Protein AF-A0A9P0NYN3-F1 (afdb_monomer)

Secondary structure (DSSP, 8-state):
-HHHHHHHHTTHHHHHHHHHHHHHHHHHHHHHHHHHHHHHHHHHHHHHHHHHHHHHHHHHHHHHHHHHHHHHS--------------HHHHHHHHHHHHHHHHHHHHHHHHHHHHHHHHHHHHHHHHHHHHHHHHHHHHHHHHHHHHHHHHHHHHHHHHHHHS------SS-HHHHHHHHHHHHHHHHHHHHHHHHHHHHHHHHHHHTTSPPHHHHHHHHHHHHHHHHHHHHHHHH-TTTHHHHHHHHHHHHHHHHHHHHHHHHHHHHHHHHHHHHHHHHHHHHHHHHHHHHHHHHHHHHHHHHHHHHHHHHHHHHHHHHHHHHHHHHHHHHHHHHHHHHHHHHHHHHHHHHHHHHHHHHHHHHHHHHHHHHHHHHHHHHHHHHHHHHHHHHHHHHHHHHHHHHHHHHHHHHHHHHHHHHHHHHHHHHHHHHHHHHHHHHHHHHHHHHHHHHHHHHHHHHHHHHHHHHHHSTTS----------------

pLDDT: mean 75.75, std 14.8, range [30.38, 95.0]

Structure (mmCIF, N/CA/C/O backbone):
data_AF-A0A9P0NYN3-F1
#
_entry.id   AF-A0A9P0NYN3-F1
#
loop_
_atom_site.group_PDB
_atom_site.id
_atom_site.type_symbol
_atom_site.label_atom_id
_atom_site.label_alt_id
_atom_site.label_comp_id
_atom_site.label_asym_id
_atom_site.label_entity_id
_atom_site.label_seq_id
_atom_site.pdbx_PDB_ins_code
_atom_site.Cartn_x
_atom_site.Cartn_y
_atom_site.Cartn_z
_atom_site.occupancy
_atom_site.B_iso_or_equiv
_atom_site.auth_seq_id
_atom_site.auth_comp_id
_atom_site.auth_asym_id
_atom_site.auth_atom_id
_atom_site.pdbx_PDB_model_num
ATOM 1 N N . MET A 1 1 ? -22.560 -30.753 45.014 1.00 46.03 1 MET A N 1
ATOM 2 C CA . MET A 1 1 ? -22.538 -31.663 43.842 1.00 46.03 1 MET A CA 1
ATOM 3 C C . MET A 1 1 ? -23.375 -31.174 42.653 1.00 46.03 1 MET A C 1
ATOM 5 O O . MET A 1 1 ? -22.896 -31.281 41.539 1.00 46.03 1 MET A O 1
ATOM 9 N N . ILE A 1 2 ? -24.544 -30.545 42.845 1.00 51.44 2 ILE A N 1
ATOM 10 C CA . ILE A 1 2 ? -25.481 -30.147 41.759 1.00 51.44 2 ILE A CA 1
ATOM 11 C C . ILE A 1 2 ? -24.901 -29.145 40.725 1.00 51.44 2 ILE A C 1
ATOM 13 O O . ILE A 1 2 ? -25.359 -29.079 39.586 1.00 51.44 2 ILE A O 1
ATOM 17 N N . ASN A 1 3 ? -23.883 -28.360 41.088 1.00 53.19 3 ASN A N 1
ATOM 18 C CA . ASN A 1 3 ? -23.309 -27.331 40.208 1.00 53.19 3 ASN A CA 1
ATOM 19 C C . ASN A 1 3 ? -22.268 -27.886 39.206 1.00 53.19 3 ASN A C 1
ATOM 21 O O . ASN A 1 3 ? -22.024 -27.281 38.166 1.00 53.19 3 ASN A O 1
ATOM 25 N N . ILE A 1 4 ? -21.682 -29.054 39.494 1.00 54.28 4 ILE A N 1
ATOM 26 C CA . ILE A 1 4 ? -20.694 -29.704 38.617 1.00 54.28 4 ILE A CA 1
ATOM 27 C C . ILE A 1 4 ? -21.410 -30.449 37.482 1.00 54.28 4 ILE A C 1
ATOM 29 O O . ILE A 1 4 ? -21.035 -30.282 36.326 1.00 54.28 4 ILE A O 1
ATOM 33 N N . ASP A 1 5 ? -22.521 -31.134 37.772 1.00 55.62 5 ASP A N 1
ATOM 34 C CA . ASP A 1 5 ? -23.345 -31.803 36.751 1.00 55.62 5 ASP A CA 1
ATOM 35 C C . ASP A 1 5 ? -23.907 -30.840 35.697 1.00 55.62 5 ASP A C 1
ATOM 37 O O . ASP A 1 5 ? -23.989 -31.173 34.514 1.00 55.62 5 ASP A O 1
ATOM 41 N N . LYS A 1 6 ? -24.256 -29.608 36.094 1.00 57.25 6 LYS A N 1
ATOM 42 C CA . LYS A 1 6 ? -24.706 -28.576 35.145 1.00 57.25 6 LYS A CA 1
ATOM 43 C C . LYS A 1 6 ? -23.579 -28.101 34.222 1.00 57.25 6 LYS A C 1
ATOM 45 O O . LYS A 1 6 ? -23.839 -27.833 33.053 1.00 57.25 6 LYS A O 1
ATOM 50 N N . ARG A 1 7 ? -22.338 -28.031 34.718 1.00 57.44 7 ARG A N 1
ATOM 51 C CA . ARG A 1 7 ? -21.158 -27.680 33.906 1.00 57.44 7 ARG A CA 1
ATOM 52 C C . ARG A 1 7 ? -20.721 -28.823 32.987 1.00 57.44 7 ARG A C 1
ATOM 54 O O . ARG A 1 7 ? -20.295 -28.551 31.874 1.00 57.44 7 ARG A O 1
ATOM 61 N N . ILE A 1 8 ? -20.894 -30.077 33.406 1.00 61.16 8 ILE A N 1
ATOM 62 C CA . ILE A 1 8 ? -20.627 -31.259 32.571 1.00 61.16 8 ILE A CA 1
ATOM 63 C C . ILE A 1 8 ? -21.636 -31.347 31.415 1.00 61.16 8 ILE A C 1
ATOM 65 O O . ILE A 1 8 ? -21.229 -31.515 30.270 1.00 61.16 8 ILE A O 1
ATOM 69 N N . LYS A 1 9 ? -22.931 -31.099 31.663 1.00 61.22 9 LYS A N 1
ATOM 70 C CA . LYS A 1 9 ? -23.955 -31.048 30.597 1.00 61.22 9 LYS A CA 1
ATOM 71 C C . LYS A 1 9 ? -23.755 -29.921 29.577 1.00 61.22 9 LYS A C 1
ATOM 73 O O . LYS A 1 9 ? -24.178 -30.051 28.434 1.00 61.22 9 LYS A O 1
ATOM 78 N N . LEU A 1 10 ? -23.108 -28.819 29.963 1.00 61.94 10 LEU A N 1
ATOM 79 C CA . LEU A 1 10 ? -22.733 -27.735 29.043 1.00 61.94 10 LEU A CA 1
ATOM 80 C C . LEU A 1 10 ? -21.558 -28.109 28.119 1.00 61.94 10 LEU A C 1
ATOM 82 O O . LEU A 1 10 ? -21.372 -27.459 27.093 1.00 61.94 10 LEU A O 1
ATOM 86 N N . LEU A 1 11 ? -20.788 -29.152 28.453 1.00 60.88 11 LEU A N 1
ATOM 87 C CA . LEU A 1 11 ? -19.652 -29.644 27.665 1.00 60.88 11 LEU A CA 1
ATOM 88 C C . LEU A 1 11 ? -20.030 -30.776 26.691 1.00 60.88 11 LEU A C 1
ATOM 90 O O . LEU A 1 11 ? -19.266 -31.055 25.767 1.00 60.88 11 LEU A O 1
ATOM 94 N N . ASP A 1 12 ? -21.210 -31.388 26.828 1.00 67.44 12 ASP A N 1
ATOM 95 C CA . ASP A 1 12 ? -21.706 -32.417 25.897 1.00 67.44 12 ASP A CA 1
ATOM 96 C C . ASP A 1 12 ? -21.835 -31.926 24.438 1.00 67.44 12 ASP A C 1
ATOM 98 O O . ASP A 1 12 ? -21.407 -32.643 23.527 1.00 67.44 12 ASP A O 1
ATOM 102 N N . PRO A 1 13 ? -22.332 -30.702 24.160 1.00 72.75 13 PRO A N 1
ATOM 103 C CA . PRO A 1 13 ? -22.337 -30.155 22.802 1.00 72.75 13 PRO A CA 1
ATOM 104 C C . PRO A 1 13 ? -20.921 -29.965 22.243 1.00 72.75 13 PRO A C 1
ATOM 106 O O . PRO A 1 13 ? -20.691 -30.224 21.064 1.00 72.75 13 PRO A O 1
ATOM 109 N N . LEU A 1 14 ? -19.966 -29.574 23.096 1.00 65.31 14 LEU A N 1
ATOM 110 C CA . LEU A 1 14 ? -18.551 -29.413 22.742 1.00 65.31 14 LEU A CA 1
ATOM 111 C C . LEU A 1 14 ? -17.909 -30.757 22.379 1.00 65.31 14 LEU A C 1
ATOM 113 O O . LEU A 1 14 ? -17.202 -30.856 21.376 1.00 65.31 14 LEU A O 1
ATOM 117 N N . LYS A 1 15 ? -18.228 -31.816 23.129 1.00 71.25 15 LYS A N 1
ATOM 118 C CA . LYS A 1 15 ? -17.820 -33.188 22.806 1.00 71.25 15 LYS A CA 1
ATOM 119 C C . LYS A 1 15 ? -18.385 -33.638 21.455 1.00 71.25 15 LYS A C 1
ATOM 121 O O . LYS A 1 15 ? -17.660 -34.223 20.655 1.00 71.25 15 LYS A O 1
ATOM 126 N N . GLY A 1 16 ? -19.641 -33.298 21.159 1.00 75.12 16 GLY A N 1
ATOM 127 C CA . GLY A 1 16 ? -20.261 -33.555 19.856 1.00 75.12 16 GLY A CA 1
ATOM 128 C C . GLY A 1 16 ? -19.599 -32.793 18.700 1.00 75.12 16 GLY A C 1
ATOM 129 O O . GLY A 1 16 ? -19.410 -33.355 17.622 1.00 75.12 16 GLY A O 1
ATOM 130 N N . THR A 1 17 ? -19.197 -31.535 18.910 1.00 74.31 17 THR A N 1
ATOM 131 C CA . THR A 1 17 ? -18.477 -30.757 17.886 1.00 74.31 17 THR A CA 1
ATOM 132 C C . THR A 1 17 ? -17.052 -31.249 17.658 1.00 74.31 17 THR A C 1
ATOM 134 O O . THR A 1 17 ? -16.614 -31.273 16.512 1.00 74.31 17 THR A O 1
ATOM 137 N N . VAL A 1 18 ? -16.354 -31.691 18.710 1.00 75.38 18 VAL A N 1
ATOM 138 C CA . VAL A 1 18 ? -15.008 -32.278 18.600 1.00 75.38 18 VAL A CA 1
ATOM 139 C C . VAL A 1 18 ? -15.070 -33.618 17.872 1.00 75.38 18 VAL A C 1
ATOM 141 O O . VAL A 1 18 ? -14.312 -33.828 16.935 1.00 75.38 18 VAL A O 1
ATOM 144 N N . SER A 1 19 ? -16.051 -34.468 18.188 1.00 74.12 19 SER A N 1
ATOM 145 C CA . SER A 1 19 ? -16.231 -35.746 17.488 1.00 74.12 19 SER A CA 1
ATOM 146 C C . SER A 1 19 ? -16.520 -35.560 15.990 1.00 74.12 19 SER A C 1
ATOM 148 O O . SER A 1 19 ? -16.028 -36.328 15.172 1.00 74.12 19 SER A O 1
ATOM 150 N N . ARG A 1 20 ? -17.271 -34.514 15.611 1.00 82.75 20 ARG A N 1
ATOM 151 C CA . ARG A 1 20 ? -17.504 -34.153 14.199 1.00 82.75 20 ARG A CA 1
ATOM 152 C C . ARG A 1 20 ? -16.270 -33.562 13.519 1.00 82.75 20 ARG A C 1
ATOM 154 O O . ARG A 1 20 ? -16.129 -33.695 12.308 1.00 82.75 20 ARG A O 1
ATOM 161 N N . LEU A 1 21 ? -15.409 -32.867 14.260 1.00 80.19 21 LEU A N 1
ATOM 162 C CA . LEU A 1 21 ? -14.140 -32.363 13.735 1.00 80.19 21 LEU A CA 1
ATOM 163 C C . LEU A 1 21 ? -13.163 -33.508 13.473 1.00 80.19 21 LEU A C 1
ATOM 165 O O . LEU A 1 21 ? -12.586 -33.532 12.392 1.00 80.19 21 LEU A O 1
ATOM 169 N N . ASP A 1 22 ? -13.059 -34.476 14.384 1.00 82.25 22 ASP A N 1
ATOM 170 C CA . ASP A 1 22 ? -12.248 -35.685 14.190 1.00 82.25 22 ASP A CA 1
ATOM 171 C C . ASP A 1 22 ? -12.731 -36.503 12.987 1.00 82.25 22 ASP A C 1
ATOM 173 O O . ASP A 1 22 ? -11.931 -36.917 12.152 1.00 82.25 22 ASP A O 1
ATOM 177 N N . GLU A 1 23 ? -14.046 -36.671 12.828 1.00 81.56 23 GLU A N 1
ATOM 178 C CA . GLU A 1 23 ? -14.621 -37.386 11.683 1.00 81.56 23 GLU A CA 1
ATOM 179 C C . GLU A 1 23 ? -14.340 -36.662 10.351 1.00 81.56 23 GLU A C 1
ATOM 181 O O . GLU A 1 23 ? -14.011 -37.288 9.341 1.00 81.56 23 GLU A O 1
ATOM 186 N N . ARG A 1 24 ? -14.384 -35.321 10.347 1.00 84.31 24 ARG A N 1
ATOM 187 C CA . ARG A 1 24 ? -13.996 -34.514 9.178 1.00 84.31 24 ARG A CA 1
ATOM 188 C C . ARG A 1 24 ? -12.494 -34.556 8.916 1.00 84.31 24 ARG A C 1
ATOM 190 O O . ARG A 1 24 ? -12.104 -34.543 7.752 1.00 84.31 24 ARG A O 1
ATOM 197 N N . LEU A 1 25 ? -11.664 -34.610 9.954 1.00 81.38 25 LEU A N 1
ATOM 198 C CA . LEU A 1 25 ? -10.213 -34.707 9.826 1.00 81.38 25 LEU A CA 1
ATOM 199 C C . LEU A 1 25 ? -9.812 -36.061 9.230 1.00 81.38 25 LEU A C 1
ATOM 201 O O . LEU A 1 25 ? -9.066 -36.086 8.258 1.00 81.38 25 LEU A O 1
ATOM 205 N N . ALA A 1 26 ? -10.403 -37.157 9.711 1.00 79.50 26 ALA A N 1
ATOM 206 C CA . ALA A 1 26 ? -10.206 -38.495 9.154 1.00 79.50 26 ALA A CA 1
ATOM 207 C C . ALA A 1 26 ? -10.659 -38.587 7.682 1.00 79.50 26 ALA A C 1
ATOM 209 O O . ALA A 1 26 ? -9.994 -39.212 6.850 1.00 79.50 26 ALA A O 1
ATOM 210 N N . ALA A 1 27 ? -11.761 -37.918 7.321 1.00 77.75 27 ALA A N 1
ATOM 211 C CA . ALA A 1 27 ? -12.213 -37.837 5.931 1.00 77.75 27 ALA A CA 1
ATOM 212 C C . ALA A 1 27 ? -11.238 -37.042 5.040 1.00 77.75 27 ALA A C 1
ATOM 214 O O . ALA A 1 27 ? -10.980 -37.435 3.901 1.00 77.75 27 ALA A O 1
ATOM 215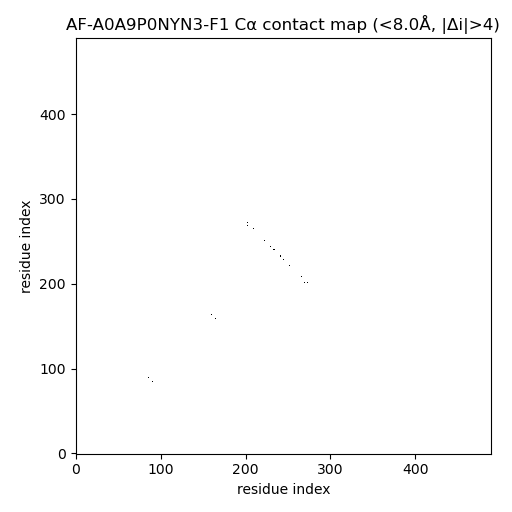 N N . VAL A 1 28 ? -10.669 -35.945 5.553 1.00 77.56 28 VAL A N 1
ATOM 216 C CA . VAL A 1 28 ? -9.651 -35.149 4.846 1.00 77.56 28 VAL A CA 1
ATOM 217 C C . VAL A 1 28 ? -8.351 -35.935 4.686 1.00 77.56 28 VAL A C 1
ATOM 219 O O . VAL A 1 28 ? -7.772 -35.923 3.603 1.00 77.56 28 VAL A O 1
ATOM 222 N N . GLU A 1 29 ? -7.921 -36.658 5.716 1.00 77.00 29 GLU A N 1
ATOM 223 C CA . GLU A 1 29 ? -6.731 -37.510 5.672 1.00 77.00 29 GLU A CA 1
ATOM 224 C C . GLU A 1 29 ? -6.887 -38.634 4.639 1.00 77.00 29 GLU A C 1
ATOM 226 O O . GLU A 1 29 ? -6.020 -38.819 3.784 1.00 77.00 29 GLU A O 1
ATOM 231 N N . THR A 1 30 ? -8.051 -39.292 4.611 1.00 78.25 30 THR A N 1
ATOM 232 C CA . THR A 1 30 ? -8.375 -40.319 3.604 1.00 78.25 30 THR A CA 1
ATOM 233 C C . THR A 1 30 ? -8.381 -39.739 2.186 1.00 78.25 30 THR A C 1
ATOM 235 O O . THR A 1 30 ? -7.876 -40.358 1.247 1.00 78.25 30 THR A O 1
ATOM 238 N N . PHE A 1 31 ? -8.924 -38.530 2.011 1.00 77.50 31 PHE A N 1
ATOM 239 C CA . PHE A 1 31 ? -8.938 -37.851 0.717 1.00 77.50 31 PHE A CA 1
ATOM 240 C C . PHE A 1 31 ? -7.528 -37.460 0.250 1.00 77.50 31 PHE A C 1
ATOM 242 O O . PHE A 1 31 ? -7.212 -37.600 -0.934 1.00 77.50 31 PHE A O 1
ATOM 249 N N . LEU A 1 32 ? -6.669 -36.999 1.162 1.00 65.88 32 LEU A N 1
ATOM 250 C CA . LEU A 1 32 ? -5.274 -36.679 0.858 1.00 65.88 32 LEU A CA 1
ATOM 251 C C . LEU A 1 32 ? -4.482 -37.936 0.476 1.00 65.88 32 LEU A C 1
ATOM 253 O O . LEU A 1 32 ? -3.806 -37.910 -0.553 1.00 65.88 32 LEU A O 1
ATOM 257 N N . MET A 1 33 ? -4.651 -39.045 1.205 1.00 71.88 33 MET A N 1
ATOM 258 C CA . MET A 1 33 ? -4.044 -40.339 0.859 1.00 71.88 33 MET A CA 1
ATOM 259 C C . MET A 1 33 ? -4.461 -40.818 -0.538 1.00 71.88 33 MET A C 1
ATOM 261 O O . MET A 1 33 ? -3.604 -41.105 -1.371 1.00 71.88 33 MET A O 1
ATOM 265 N N . GLN A 1 34 ? -5.761 -40.817 -0.852 1.00 76.44 34 GLN A N 1
ATOM 266 C CA . GLN A 1 34 ? -6.245 -41.222 -2.180 1.00 76.44 34 GLN A CA 1
ATOM 267 C C . GLN A 1 34 ? -5.742 -40.306 -3.304 1.00 76.44 34 GLN A C 1
ATOM 269 O O . GLN A 1 34 ? -5.540 -40.747 -4.441 1.00 76.44 34 GLN A O 1
ATOM 274 N N . ARG A 1 35 ? -5.559 -39.010 -3.020 1.00 78.06 35 ARG A N 1
ATOM 275 C CA . ARG A 1 35 ? -5.031 -38.056 -3.999 1.00 78.06 35 ARG A CA 1
ATOM 276 C C . ARG A 1 35 ? -3.555 -38.311 -4.287 1.00 78.06 35 ARG A C 1
ATOM 278 O O . ARG A 1 35 ? -3.157 -38.230 -5.450 1.00 78.06 35 ARG A O 1
ATOM 285 N N . ASP A 1 36 ? -2.769 -38.614 -3.262 1.00 72.06 36 ASP A N 1
ATOM 286 C CA . ASP A 1 36 ? -1.346 -38.909 -3.419 1.00 72.06 36 ASP A CA 1
ATOM 287 C C . ASP A 1 36 ? -1.117 -40.258 -4.114 1.00 72.06 36 ASP A C 1
ATOM 289 O O . ASP A 1 36 ? -0.295 -40.326 -5.029 1.00 72.06 36 ASP A O 1
ATOM 293 N N . GLU A 1 37 ? -1.929 -41.281 -3.824 1.00 75.06 37 GLU A N 1
ATOM 294 C CA . GLU A 1 37 ? -1.916 -42.551 -4.567 1.00 75.06 37 GLU A CA 1
ATOM 295 C C . GLU A 1 37 ? -2.259 -42.357 -6.053 1.00 75.06 37 GLU A C 1
ATOM 297 O O . GLU A 1 37 ? -1.571 -42.880 -6.932 1.00 75.06 37 GLU A O 1
ATOM 302 N N . LYS A 1 38 ? -3.278 -41.542 -6.373 1.00 75.31 38 LYS A N 1
ATOM 303 C CA . LYS A 1 38 ? -3.611 -41.212 -7.772 1.00 75.31 38 LYS A CA 1
ATOM 304 C C . LYS A 1 38 ? -2.485 -40.467 -8.481 1.00 75.31 38 LYS A C 1
ATOM 306 O O . LYS A 1 38 ? -2.218 -40.753 -9.649 1.00 75.31 38 LYS A O 1
ATOM 311 N N . LYS A 1 39 ? -1.824 -39.524 -7.802 1.00 70.12 39 LYS A N 1
ATOM 312 C CA . LYS A 1 39 ? -0.683 -38.789 -8.367 1.00 70.12 39 LYS A CA 1
ATOM 313 C C . LYS A 1 39 ? 0.510 -39.704 -8.623 1.00 70.12 39 LYS A C 1
ATOM 315 O O . LYS A 1 39 ? 1.113 -39.606 -9.692 1.00 70.12 39 LYS A O 1
ATOM 320 N N . GLN A 1 40 ? 0.829 -40.607 -7.697 1.00 73.75 40 GLN A N 1
ATOM 321 C CA . GLN A 1 40 ? 1.883 -41.601 -7.908 1.00 73.75 40 GLN A CA 1
ATOM 322 C C . GLN A 1 40 ? 1.550 -42.537 -9.072 1.00 73.75 40 GLN A C 1
ATOM 324 O O . GLN A 1 40 ? 2.373 -42.688 -9.972 1.00 73.75 40 GLN A O 1
ATOM 329 N N . ALA A 1 41 ? 0.326 -43.067 -9.137 1.00 75.56 41 ALA A N 1
ATOM 330 C CA . ALA A 1 41 ? -0.105 -43.929 -10.237 1.00 75.56 41 ALA A CA 1
ATOM 331 C C . ALA A 1 41 ? -0.063 -43.217 -11.603 1.00 75.56 41 ALA A C 1
ATOM 333 O O . ALA A 1 41 ? 0.318 -43.815 -12.608 1.00 75.56 41 ALA A O 1
ATOM 334 N N . GLN A 1 42 ? -0.421 -41.930 -11.660 1.00 70.62 42 GLN A N 1
ATOM 335 C CA . GLN A 1 42 ? -0.350 -41.140 -12.891 1.00 70.62 42 GLN A CA 1
ATOM 336 C C . GLN A 1 42 ? 1.099 -40.850 -13.306 1.00 70.62 42 GLN A C 1
ATOM 338 O O . GLN A 1 42 ? 1.426 -40.937 -14.488 1.00 70.62 42 GLN A O 1
ATOM 343 N N . THR A 1 43 ? 1.974 -40.570 -12.339 1.00 68.12 43 THR A N 1
ATOM 344 C CA . THR A 1 43 ? 3.408 -40.345 -12.581 1.00 68.12 43 THR A CA 1
ATOM 345 C C . THR A 1 43 ? 4.081 -41.625 -13.078 1.00 68.12 43 THR A C 1
ATOM 347 O O . THR A 1 43 ? 4.878 -41.583 -14.010 1.00 68.12 43 THR A O 1
ATOM 350 N N . GLN A 1 44 ? 3.703 -42.780 -12.526 1.00 74.62 44 GLN A N 1
ATOM 351 C CA . GLN A 1 44 ? 4.223 -44.080 -12.939 1.00 74.62 44 GLN A CA 1
ATOM 352 C C . GLN A 1 44 ? 3.756 -44.471 -14.348 1.00 74.62 44 GLN A C 1
ATOM 354 O O . GLN A 1 44 ? 4.579 -44.889 -15.156 1.00 74.62 44 GLN A O 1
ATOM 359 N N . LYS A 1 45 ? 2.484 -44.224 -14.694 1.00 74.44 45 LYS A N 1
ATOM 360 C CA . LYS A 1 45 ? 1.981 -44.399 -16.071 1.00 74.44 45 LYS A CA 1
ATOM 361 C C . LYS A 1 45 ? 2.666 -43.473 -17.075 1.00 74.44 45 LYS A C 1
ATOM 363 O O . LYS A 1 45 ? 2.925 -43.877 -18.203 1.00 74.44 45 LYS A O 1
ATOM 368 N N . MET A 1 46 ? 2.965 -42.235 -16.679 1.00 61.38 46 MET A N 1
ATOM 369 C CA . MET A 1 46 ? 3.694 -41.294 -17.530 1.00 61.38 46 MET A CA 1
ATOM 370 C C . MET A 1 46 ? 5.147 -41.743 -17.739 1.00 61.38 46 MET A C 1
ATOM 372 O O . MET A 1 46 ? 5.661 -41.637 -18.847 1.00 61.38 46 MET A O 1
ATOM 376 N N . TYR A 1 47 ? 5.785 -42.305 -16.709 1.00 71.12 47 TYR A N 1
ATOM 377 C CA . TYR A 1 47 ? 7.123 -42.887 -16.815 1.00 71.12 47 TYR A CA 1
ATOM 378 C C . TYR A 1 47 ? 7.148 -44.129 -17.723 1.00 71.12 47 TYR A C 1
ATOM 380 O O . TYR A 1 47 ? 8.031 -44.250 -18.568 1.00 71.12 47 TYR A O 1
ATOM 388 N N . GLU A 1 48 ? 6.146 -45.007 -17.618 1.00 74.56 48 GLU A N 1
ATOM 389 C CA . GLU A 1 48 ? 5.963 -46.150 -18.526 1.00 74.56 48 GLU A CA 1
ATOM 390 C C . GLU A 1 48 ? 5.741 -45.713 -19.978 1.00 74.56 48 GLU A C 1
ATOM 392 O O . GLU A 1 48 ? 6.380 -46.252 -20.876 1.00 74.56 48 GLU A O 1
ATOM 397 N N . ALA A 1 49 ? 4.903 -44.700 -20.220 1.00 70.81 49 ALA A N 1
ATOM 398 C CA . ALA A 1 49 ? 4.670 -44.173 -21.565 1.00 70.81 49 ALA A CA 1
ATOM 399 C C . ALA A 1 49 ? 5.939 -43.553 -22.176 1.00 70.81 49 ALA A C 1
ATOM 401 O O . ALA A 1 49 ? 6.200 -43.721 -23.364 1.00 70.81 49 ALA A O 1
ATOM 402 N N . VAL A 1 50 ? 6.757 -42.866 -21.371 1.00 68.00 50 VAL A N 1
ATOM 403 C CA . VAL A 1 50 ? 8.048 -42.323 -21.824 1.00 68.00 50 VAL A CA 1
ATOM 404 C C . VAL A 1 50 ? 9.041 -43.444 -22.138 1.00 68.00 5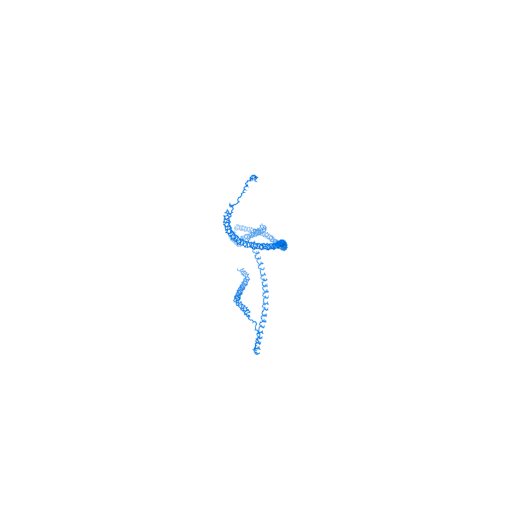0 VAL A C 1
ATOM 406 O O . VAL A 1 50 ? 9.742 -43.356 -23.143 1.00 68.00 50 VAL A O 1
ATOM 409 N N . LEU A 1 51 ? 9.077 -44.511 -21.335 1.00 76.00 51 LEU A N 1
ATOM 410 C CA . LEU A 1 51 ? 9.904 -45.692 -21.607 1.00 76.00 51 LEU A CA 1
ATOM 411 C C . LEU A 1 51 ? 9.466 -46.432 -22.877 1.00 76.00 51 LEU A C 1
ATOM 413 O O . LEU A 1 51 ? 10.320 -46.871 -23.644 1.00 76.00 51 LEU A O 1
ATOM 417 N N . ASP A 1 52 ? 8.161 -46.546 -23.122 1.00 75.31 52 ASP A N 1
ATOM 418 C CA . ASP A 1 52 ? 7.619 -47.194 -24.320 1.00 75.31 52 ASP A CA 1
ATOM 419 C C . ASP A 1 52 ? 7.902 -46.362 -25.582 1.00 75.31 52 ASP A C 1
ATOM 421 O O . ASP A 1 52 ? 8.370 -46.888 -26.592 1.00 75.31 52 ASP A O 1
ATOM 425 N N . VAL A 1 53 ? 7.767 -45.031 -25.498 1.00 69.56 53 VAL A N 1
ATOM 426 C CA . VAL A 1 53 ? 8.214 -44.117 -26.562 1.00 69.56 53 VAL A CA 1
ATOM 427 C C . VAL A 1 53 ? 9.717 -44.256 -26.790 1.00 69.56 53 VAL A C 1
ATOM 429 O O . VAL A 1 53 ? 10.138 -44.397 -27.932 1.00 69.56 53 VAL A O 1
ATOM 432 N N . GLN A 1 54 ? 10.535 -44.278 -25.736 1.00 70.50 54 GLN A N 1
ATOM 433 C CA . GLN A 1 54 ? 11.987 -44.429 -25.857 1.00 70.50 54 GLN A CA 1
ATOM 434 C C . GLN A 1 54 ? 12.388 -45.770 -26.490 1.00 70.50 54 GLN A C 1
ATOM 436 O O . GLN A 1 54 ? 13.381 -45.828 -27.216 1.00 70.50 54 GLN A O 1
ATOM 441 N N . LYS A 1 55 ? 11.625 -46.836 -26.238 1.00 75.88 55 LYS A N 1
ATOM 442 C CA . LYS A 1 55 ? 11.876 -48.172 -26.785 1.00 75.88 55 LYS A CA 1
ATOM 443 C C . LYS A 1 55 ? 11.427 -48.312 -28.241 1.00 75.88 55 LYS A C 1
ATOM 445 O O . LYS A 1 55 ? 12.110 -48.988 -29.005 1.00 75.88 55 LYS A O 1
ATOM 450 N N . ASN A 1 56 ? 10.340 -47.646 -28.627 1.00 74.62 56 ASN A N 1
ATOM 451 C CA . ASN A 1 56 ? 9.753 -47.767 -29.965 1.00 74.62 56 ASN A CA 1
ATOM 452 C C . ASN A 1 56 ? 10.286 -46.717 -30.956 1.00 74.62 56 ASN A C 1
ATOM 454 O O . ASN A 1 56 ? 10.189 -46.913 -32.165 1.00 74.62 56 ASN A O 1
ATOM 458 N N . LEU A 1 57 ? 10.899 -45.623 -30.483 1.00 63.47 57 LEU A N 1
ATOM 459 C CA . LEU A 1 57 ? 11.500 -44.598 -31.349 1.00 63.47 57 LEU A CA 1
ATOM 460 C C . LEU A 1 57 ? 12.615 -45.144 -32.264 1.00 63.47 57 LEU A C 1
ATOM 462 O O . LEU A 1 57 ? 12.620 -44.782 -33.438 1.00 63.47 57 LEU A O 1
ATOM 466 N N . PRO A 1 58 ? 13.528 -46.022 -31.794 1.00 71.50 58 PRO A N 1
ATOM 467 C CA . PRO A 1 58 ? 14.537 -46.653 -32.644 1.00 71.50 58 PRO A CA 1
ATOM 468 C C . PRO A 1 58 ? 13.926 -47.580 -33.700 1.00 71.50 58 PRO A C 1
ATOM 470 O O . PRO A 1 58 ? 14.328 -47.512 -34.856 1.00 71.50 58 PRO A O 1
ATOM 473 N N . GLU A 1 59 ? 12.919 -48.385 -33.340 1.00 72.25 59 GLU A N 1
ATOM 474 C CA . GLU A 1 59 ? 12.223 -49.261 -34.296 1.00 72.25 59 GLU A CA 1
ATOM 475 C C . GLU A 1 59 ? 11.464 -48.457 -35.354 1.00 72.25 59 GLU A C 1
ATOM 477 O O . GLU A 1 59 ? 11.526 -48.791 -36.537 1.00 72.25 59 GLU A O 1
ATOM 482 N N . MET A 1 60 ? 10.808 -47.359 -34.964 1.00 65.75 60 MET A N 1
ATOM 483 C CA . MET A 1 60 ? 10.177 -46.440 -35.913 1.00 65.75 60 MET A CA 1
ATOM 484 C C . MET A 1 60 ? 11.209 -45.763 -36.820 1.00 65.75 60 MET A C 1
ATOM 486 O O . MET A 1 60 ? 10.961 -45.627 -38.015 1.00 65.75 60 MET A O 1
ATOM 490 N N . LEU A 1 61 ? 12.374 -45.366 -36.292 1.00 69.56 61 LEU A N 1
ATOM 491 C CA . LEU A 1 61 ? 13.442 -44.768 -37.099 1.00 69.56 61 LEU A CA 1
ATOM 492 C C . LEU A 1 61 ? 14.032 -45.771 -38.096 1.00 69.56 61 LEU A C 1
ATOM 494 O O . LEU A 1 61 ? 14.315 -45.401 -39.233 1.00 69.56 61 LEU A O 1
ATOM 498 N N . ASP A 1 62 ? 14.195 -47.031 -37.688 1.00 73.88 62 ASP A N 1
ATOM 499 C CA . ASP A 1 62 ? 14.694 -48.101 -38.550 1.00 73.88 62 ASP A CA 1
ATOM 500 C C . ASP A 1 62 ? 13.665 -48.507 -39.611 1.00 73.88 62 ASP A C 1
ATOM 502 O O . ASP A 1 62 ? 14.040 -48.740 -40.760 1.00 73.88 62 ASP A O 1
ATOM 506 N N . GLN A 1 63 ? 12.367 -48.520 -39.289 1.00 68.81 63 GLN A N 1
ATOM 507 C CA . GLN A 1 63 ? 11.302 -48.718 -40.279 1.00 68.81 63 GLN A CA 1
ATOM 508 C C . GLN A 1 63 ? 11.286 -47.591 -41.316 1.00 68.81 63 GLN A C 1
ATOM 510 O O . GLN A 1 63 ? 11.263 -47.864 -42.514 1.00 68.81 63 GLN A O 1
ATOM 515 N N . LEU A 1 64 ? 11.403 -46.338 -40.873 1.00 65.94 64 LEU A N 1
ATOM 516 C CA . LEU A 1 64 ? 11.409 -45.165 -41.751 1.00 65.94 64 LEU A CA 1
ATOM 517 C C . LEU A 1 64 ? 12.687 -45.114 -42.607 1.00 65.94 64 LEU A C 1
ATOM 519 O O . LEU A 1 64 ? 12.645 -44.815 -43.799 1.00 65.94 64 LEU A O 1
ATOM 523 N N . LYS A 1 65 ? 13.832 -45.505 -42.039 1.00 67.88 65 LYS A N 1
ATOM 524 C CA . LYS A 1 65 ? 15.090 -45.678 -42.775 1.00 67.88 65 LYS A CA 1
ATOM 525 C C . LYS A 1 65 ? 14.984 -46.796 -43.816 1.00 67.88 65 LYS A C 1
ATOM 527 O O . LYS A 1 65 ? 15.457 -46.616 -44.935 1.00 67.88 65 LYS A O 1
ATOM 532 N N . ASN A 1 66 ? 14.351 -47.919 -43.482 1.00 70.69 66 ASN A N 1
ATOM 533 C CA . ASN A 1 66 ? 14.150 -49.030 -44.411 1.00 70.69 66 ASN A CA 1
ATOM 534 C C . ASN A 1 66 ? 13.160 -48.676 -45.534 1.00 70.69 66 ASN A C 1
ATOM 536 O O . ASN A 1 66 ? 13.401 -49.063 -46.675 1.00 70.69 66 ASN A O 1
ATOM 540 N N . GLU A 1 67 ? 12.117 -47.885 -45.264 1.00 64.94 67 GLU A N 1
ATOM 541 C CA . GLU A 1 67 ? 11.215 -47.354 -46.298 1.00 64.94 67 GLU A CA 1
ATOM 542 C C . GLU A 1 67 ? 11.917 -46.359 -47.234 1.00 64.94 67 GLU A C 1
ATOM 544 O O . GLU A 1 67 ? 11.765 -46.447 -48.454 1.00 64.94 67 GLU A O 1
ATOM 549 N N . ILE A 1 68 ? 12.753 -45.463 -46.697 1.00 56.81 68 ILE A N 1
ATOM 550 C CA . ILE A 1 68 ? 13.538 -44.516 -47.505 1.00 56.81 68 ILE A CA 1
ATOM 551 C C . ILE A 1 68 ? 14.573 -45.258 -48.369 1.00 56.81 68 ILE A C 1
ATOM 553 O O . ILE A 1 68 ? 14.740 -44.943 -49.547 1.00 56.81 68 ILE A O 1
ATOM 557 N N . ILE A 1 69 ? 15.244 -46.281 -47.829 1.00 58.16 69 ILE A N 1
ATOM 558 C CA . ILE A 1 69 ? 16.211 -47.095 -48.586 1.00 58.16 69 ILE A CA 1
ATOM 559 C C . ILE A 1 69 ? 15.502 -47.935 -49.663 1.00 58.16 69 ILE A C 1
ATOM 561 O O . ILE A 1 69 ? 16.018 -48.048 -50.778 1.00 58.16 69 ILE A O 1
ATOM 565 N N . ALA A 1 70 ? 14.306 -48.462 -49.378 1.00 57.56 70 ALA A N 1
ATOM 566 C CA . ALA A 1 70 ? 13.497 -49.188 -50.356 1.00 57.56 70 ALA A CA 1
ATOM 567 C C . ALA A 1 70 ? 13.017 -48.290 -51.513 1.00 57.56 70 ALA A C 1
ATOM 569 O O . ALA A 1 70 ? 12.956 -48.758 -52.648 1.00 57.56 70 ALA A O 1
ATOM 570 N N . GLN A 1 71 ? 12.744 -47.003 -51.264 1.00 53.28 71 GLN A N 1
ATOM 571 C CA . GLN A 1 71 ? 12.372 -46.049 -52.320 1.00 53.28 71 GLN A CA 1
ATOM 572 C C . GLN A 1 71 ? 13.562 -45.534 -53.149 1.00 53.28 71 GLN A C 1
ATOM 574 O O . GLN A 1 71 ? 13.390 -45.201 -54.321 1.00 53.28 71 GLN A O 1
ATOM 579 N N . ILE A 1 72 ? 14.773 -45.483 -52.584 1.00 48.56 72 ILE A N 1
ATOM 580 C CA . ILE A 1 72 ? 15.967 -44.971 -53.283 1.00 48.56 72 ILE A CA 1
ATOM 581 C C . ILE A 1 72 ? 16.692 -46.081 -54.080 1.00 48.56 72 ILE A C 1
ATOM 583 O O . ILE A 1 72 ? 17.348 -45.794 -55.082 1.00 48.56 72 ILE A O 1
ATOM 587 N N . GLY A 1 73 ? 16.544 -47.355 -53.695 1.00 45.88 73 GLY A N 1
ATOM 588 C CA . GLY A 1 73 ? 17.296 -48.489 -54.255 1.00 45.88 73 GLY A CA 1
ATOM 589 C C . GLY A 1 73 ? 16.836 -49.067 -55.604 1.00 45.88 73 GLY A C 1
ATOM 590 O O . GLY A 1 73 ? 17.566 -49.879 -56.170 1.00 45.88 73 GLY A O 1
ATOM 591 N N . SER A 1 74 ? 15.679 -48.682 -56.159 1.00 43.78 74 SER A N 1
ATOM 592 C CA . SER A 1 74 ? 15.180 -49.241 -57.431 1.00 43.78 74 SER A CA 1
ATOM 593 C C . SER A 1 74 ? 15.216 -48.234 -58.587 1.00 43.78 74 SER A C 1
ATOM 595 O O . SER A 1 74 ? 14.181 -47.839 -59.118 1.00 43.78 74 SER A O 1
ATOM 597 N N . HIS A 1 75 ? 16.412 -47.820 -59.004 1.00 39.56 75 HIS A N 1
ATOM 598 C CA . HIS A 1 75 ? 16.607 -47.157 -60.298 1.00 39.56 75 HIS A CA 1
ATOM 599 C C . HIS A 1 75 ? 17.580 -47.974 -61.159 1.00 39.56 75 HIS A C 1
ATOM 601 O O . HIS A 1 75 ? 18.797 -47.847 -61.056 1.00 39.56 75 HIS A O 1
ATOM 607 N N . GLN A 1 76 ? 17.017 -48.812 -62.032 1.00 40.44 76 GLN A N 1
ATOM 608 C CA . GLN A 1 76 ? 17.668 -49.373 -63.220 1.00 40.44 76 GLN A CA 1
ATOM 609 C C . GLN A 1 76 ? 16.730 -49.192 -64.440 1.00 40.44 76 GLN A C 1
ATOM 611 O O . GLN A 1 76 ? 15.536 -48.967 -64.249 1.00 40.44 76 GLN A O 1
ATOM 616 N N . PRO A 1 77 ? 17.272 -49.158 -65.675 1.00 38.69 77 PRO A N 1
ATOM 617 C CA . PRO A 1 77 ? 16.934 -48.190 -66.728 1.00 38.69 77 PRO A CA 1
ATOM 618 C C . PRO A 1 77 ? 15.653 -48.522 -67.518 1.00 38.69 77 PRO A C 1
ATOM 620 O O . PRO A 1 77 ? 15.147 -49.639 -67.430 1.00 38.69 77 PRO A O 1
ATOM 623 N N . PRO A 1 78 ? 15.132 -47.587 -68.342 1.00 45.88 78 PRO A N 1
ATOM 624 C CA . PRO A 1 78 ? 13.860 -47.772 -69.024 1.00 45.88 78 PRO A CA 1
ATOM 625 C C . PRO A 1 78 ? 14.014 -48.744 -70.199 1.00 45.88 78 PRO A C 1
ATOM 627 O O . PRO A 1 78 ? 14.626 -48.415 -71.215 1.00 45.88 78 PRO A O 1
ATOM 630 N N . ALA A 1 79 ? 13.421 -49.932 -70.087 1.00 35.53 79 ALA A N 1
ATOM 631 C CA . ALA A 1 79 ? 13.203 -50.820 -71.221 1.00 35.53 79 ALA A CA 1
ATOM 632 C C . ALA A 1 79 ? 11.856 -51.552 -71.101 1.00 35.53 79 ALA A C 1
ATOM 634 O O . ALA A 1 79 ? 11.686 -52.443 -70.282 1.00 35.53 79 ALA A O 1
ATOM 635 N N . GLN A 1 80 ? 10.946 -51.147 -71.989 1.00 37.44 80 GLN A N 1
ATOM 636 C CA . GLN A 1 80 ? 9.883 -51.930 -72.629 1.00 37.44 80 GLN A CA 1
ATOM 637 C C . GLN A 1 80 ? 8.780 -52.535 -71.743 1.00 37.44 80 GLN A C 1
ATOM 639 O O . GLN A 1 80 ? 8.938 -53.531 -71.046 1.00 37.44 80 GLN A O 1
ATOM 644 N N . ILE A 1 81 ? 7.593 -51.949 -71.900 1.00 38.38 81 ILE A N 1
ATOM 645 C CA . ILE A 1 81 ? 6.300 -52.516 -71.525 1.00 38.38 81 ILE A CA 1
ATOM 646 C C . ILE A 1 81 ? 6.108 -53.838 -72.289 1.00 38.38 81 ILE A C 1
ATOM 648 O O . ILE A 1 81 ? 6.023 -53.835 -73.516 1.00 38.38 81 ILE A O 1
ATOM 652 N N . MET A 1 82 ? 5.988 -54.951 -71.566 1.00 37.72 82 MET A N 1
ATOM 653 C CA . MET A 1 82 ? 5.261 -56.137 -72.023 1.00 37.72 82 MET A CA 1
ATOM 654 C C . MET A 1 82 ? 4.196 -56.461 -70.976 1.00 37.72 82 MET A C 1
ATOM 656 O O . MET A 1 82 ? 4.497 -56.591 -69.790 1.00 37.72 82 MET A O 1
ATOM 660 N N . GLU A 1 83 ? 2.943 -56.537 -71.419 1.00 36.19 83 GLU A N 1
ATOM 661 C CA . GLU A 1 83 ? 1.796 -56.868 -70.577 1.00 36.19 83 GLU A CA 1
ATOM 662 C C . GLU A 1 83 ? 1.906 -58.279 -69.963 1.00 36.19 83 GLU A C 1
ATOM 664 O O . GLU A 1 83 ? 2.366 -59.217 -70.622 1.00 36.19 83 GLU A O 1
ATOM 669 N N . PRO A 1 84 ? 1.423 -58.456 -68.720 1.00 45.16 84 PRO A N 1
ATOM 670 C CA . PRO A 1 84 ? 1.349 -59.742 -68.046 1.00 45.16 84 PRO A CA 1
ATOM 671 C C . PRO A 1 84 ? 0.109 -60.522 -68.510 1.00 45.16 84 PRO A C 1
ATOM 673 O O . PRO A 1 84 ? -1.017 -60.035 -68.432 1.00 45.16 84 PRO A O 1
ATOM 676 N N . GLN A 1 85 ? 0.278 -61.777 -68.927 1.00 41.97 85 GLN A N 1
ATOM 677 C CA . GLN A 1 85 ? -0.849 -62.704 -69.088 1.00 41.97 85 GLN A CA 1
ATOM 678 C C . GLN A 1 85 ? -1.266 -63.228 -67.702 1.00 41.97 85 GLN A C 1
ATOM 680 O O . GLN A 1 85 ? -0.890 -64.326 -67.297 1.00 41.97 85 GLN A O 1
ATOM 685 N N . MET A 1 86 ? -2.022 -62.423 -66.952 1.00 45.31 86 MET A N 1
ATOM 686 C CA . MET A 1 86 ? -2.774 -62.881 -65.779 1.00 45.31 86 MET A CA 1
ATOM 687 C C . MET A 1 86 ? -4.129 -63.424 -66.265 1.00 45.31 86 MET A C 1
ATOM 689 O O . MET A 1 86 ? -4.835 -62.759 -67.024 1.00 45.31 86 MET A O 1
ATOM 693 N N . SER A 1 87 ? -4.497 -64.646 -65.877 1.00 59.47 87 SER A N 1
ATOM 694 C CA . SER A 1 87 ? -5.790 -65.241 -66.242 1.00 59.47 87 SER A CA 1
ATOM 695 C C . SER A 1 87 ? -6.944 -64.432 -65.633 1.00 59.47 87 SER A C 1
ATOM 697 O O . SER A 1 87 ? -6.880 -64.049 -64.466 1.00 59.47 87 SER A O 1
ATOM 699 N N . LYS A 1 88 ? -8.035 -64.209 -66.386 1.00 58.53 88 LYS A N 1
ATOM 700 C CA . LYS A 1 88 ? -9.225 -63.444 -65.938 1.00 58.53 88 LYS A CA 1
ATOM 701 C C . LYS A 1 88 ? -9.773 -63.883 -64.570 1.00 58.53 88 LYS A C 1
ATOM 703 O O . LYS A 1 88 ? -10.275 -63.051 -63.825 1.00 58.53 88 LYS A O 1
ATOM 708 N N . LYS A 1 89 ? -9.643 -65.168 -64.220 1.00 62.16 89 LYS A N 1
ATOM 709 C CA . LYS A 1 89 ? -10.068 -65.700 -62.911 1.00 62.16 89 LYS A CA 1
ATOM 710 C C . LYS A 1 89 ? -9.200 -65.228 -61.745 1.00 62.16 89 LYS A C 1
ATOM 712 O O . LYS A 1 89 ? -9.714 -65.058 -60.642 1.00 62.16 89 LYS A O 1
ATOM 717 N N . ASP A 1 90 ? -7.907 -65.036 -61.979 1.00 58.59 90 ASP A N 1
ATOM 718 C CA . ASP A 1 90 ? -6.984 -64.550 -60.954 1.00 58.59 90 ASP A CA 1
ATOM 719 C C . ASP A 1 90 ? -7.165 -63.043 -60.755 1.00 58.59 90 ASP A C 1
ATOM 721 O O . ASP A 1 90 ? -7.144 -62.572 -59.620 1.00 58.59 90 ASP A O 1
ATOM 725 N N . PHE A 1 91 ? -7.478 -62.309 -61.829 1.00 63.41 91 PHE A N 1
ATOM 726 C CA . PHE A 1 91 ? -7.794 -60.883 -61.760 1.00 63.41 91 PHE A CA 1
ATOM 727 C C . PHE A 1 91 ? -9.076 -60.607 -60.959 1.00 63.41 91 PHE A C 1
ATOM 729 O O . PHE A 1 91 ? -9.044 -59.807 -60.033 1.00 63.41 91 PHE A O 1
ATOM 736 N N . GLU A 1 92 ? -10.171 -61.332 -61.217 1.00 69.44 92 GLU A N 1
ATOM 737 C CA . GLU A 1 92 ? -11.429 -61.173 -60.462 1.00 69.44 92 GLU A CA 1
ATOM 738 C C . GLU A 1 92 ? -11.276 -61.528 -58.974 1.00 69.44 92 GLU A C 1
ATOM 740 O O . GLU A 1 92 ? -11.905 -60.919 -58.105 1.00 69.44 92 GLU A O 1
ATOM 745 N N . ARG A 1 93 ? -10.437 -62.520 -58.648 1.00 70.88 93 ARG A N 1
ATOM 746 C CA . ARG A 1 93 ? -10.185 -62.916 -57.257 1.00 70.88 93 ARG A CA 1
ATOM 747 C C . ARG A 1 93 ? -9.342 -61.877 -56.521 1.00 70.88 93 ARG A C 1
ATOM 749 O O . ARG A 1 93 ? -9.674 -61.539 -55.385 1.00 70.88 93 ARG A O 1
ATOM 756 N N . VAL A 1 94 ? -8.292 -61.371 -57.167 1.00 70.25 94 VAL A N 1
ATOM 757 C CA . VAL A 1 94 ? -7.441 -60.307 -56.623 1.00 70.25 94 VAL A CA 1
ATOM 758 C C . VAL A 1 94 ? -8.235 -59.012 -56.480 1.00 70.25 94 VAL A C 1
ATOM 760 O O . VAL A 1 94 ? -8.176 -58.397 -55.423 1.00 70.25 94 VAL A O 1
ATOM 763 N N . GLU A 1 95 ? -9.048 -58.636 -57.465 1.00 70.88 95 GLU A N 1
ATOM 764 C CA . GLU A 1 95 ? -9.911 -57.452 -57.409 1.00 70.88 95 GLU A CA 1
ATOM 765 C C . GLU A 1 95 ? -10.895 -57.532 -56.237 1.00 70.88 95 GLU A C 1
ATOM 767 O O . GLU A 1 95 ? -10.983 -56.606 -55.435 1.00 70.88 95 GLU A O 1
ATOM 772 N N . LYS A 1 96 ? -11.562 -58.676 -56.047 1.00 77.19 96 LYS A N 1
ATOM 773 C CA . LYS A 1 96 ? -12.509 -58.860 -54.939 1.00 77.19 96 LYS A CA 1
ATOM 774 C C . LYS A 1 96 ? -11.829 -58.850 -53.565 1.00 77.19 96 LYS A C 1
ATOM 776 O O . LYS A 1 96 ? -12.408 -58.363 -52.594 1.00 77.19 96 LYS A O 1
ATOM 781 N N . GLU A 1 97 ? -10.607 -59.372 -53.465 1.00 77.12 97 GLU A N 1
ATOM 782 C CA . GLU A 1 97 ? -9.828 -59.351 -52.222 1.00 77.12 97 GLU A CA 1
ATOM 783 C C . GLU A 1 97 ? -9.245 -57.958 -51.926 1.00 77.12 97 GLU A C 1
ATOM 785 O O . GLU A 1 97 ? -9.224 -57.536 -50.769 1.00 77.12 97 GLU A O 1
ATOM 790 N N . VAL A 1 98 ? -8.821 -57.224 -52.959 1.00 74.88 98 VAL A N 1
ATOM 791 C CA . VAL A 1 98 ? -8.343 -55.838 -52.864 1.00 74.88 98 VAL A CA 1
ATOM 792 C C . VAL A 1 98 ? -9.487 -54.911 -52.472 1.00 74.88 98 VAL A C 1
ATOM 794 O O . VAL A 1 98 ? -9.329 -54.165 -51.513 1.00 74.88 98 VAL A O 1
ATOM 797 N N . VAL A 1 99 ? -10.657 -55.015 -53.108 1.00 80.44 99 VAL A N 1
ATOM 798 C CA . VAL A 1 99 ? -11.857 -54.245 -52.735 1.00 80.44 99 VAL A CA 1
ATOM 799 C C . VAL A 1 99 ? -12.274 -54.562 -51.298 1.00 80.44 99 VAL A C 1
ATOM 801 O O . VAL A 1 99 ? -12.448 -53.652 -50.498 1.00 80.44 99 VAL A O 1
ATOM 804 N N . GLY A 1 100 ? -12.303 -55.840 -50.904 1.00 81.19 100 GLY A N 1
ATOM 805 C CA . GLY A 1 100 ? -12.623 -56.215 -49.523 1.00 81.19 100 GLY A CA 1
ATOM 806 C C . GLY A 1 100 ? -11.603 -55.724 -48.482 1.00 81.19 100 GLY A C 1
ATOM 807 O O . GLY A 1 100 ? -11.972 -55.441 -47.339 1.00 81.19 100 GLY A O 1
ATOM 808 N N . LYS A 1 101 ? -10.317 -55.611 -48.843 1.00 81.25 101 LYS A N 1
ATOM 809 C CA . LYS A 1 101 ? -9.291 -54.991 -47.986 1.00 81.25 101 LYS A CA 1
ATOM 810 C C . LYS A 1 101 ? -9.437 -53.469 -47.950 1.00 81.25 101 LYS A C 1
ATOM 812 O O . LYS A 1 101 ? -9.319 -52.906 -46.866 1.00 81.25 101 LYS A O 1
ATOM 817 N N . ILE A 1 102 ? -9.748 -52.828 -49.076 1.00 79.88 102 ILE A N 1
ATOM 818 C CA . ILE A 1 102 ? -10.028 -51.388 -49.164 1.00 79.88 102 ILE A CA 1
ATOM 819 C C . ILE A 1 102 ? -11.238 -51.025 -48.298 1.00 79.88 102 ILE A C 1
ATOM 821 O O . ILE A 1 102 ? -11.136 -50.098 -47.504 1.00 79.88 102 ILE A O 1
ATOM 825 N N . ASP A 1 103 ? -12.321 -51.801 -48.336 1.00 83.06 103 ASP A N 1
ATOM 826 C CA . ASP A 1 103 ? -13.510 -51.563 -47.506 1.00 83.06 103 ASP A CA 1
ATOM 827 C C . ASP A 1 103 ? -13.205 -51.700 -46.007 1.00 83.06 103 ASP A C 1
ATOM 829 O O . ASP A 1 103 ? -13.659 -50.900 -45.186 1.00 83.06 103 ASP A O 1
ATOM 833 N N . LYS A 1 104 ? -12.386 -52.691 -45.625 1.00 83.75 104 LYS A N 1
ATOM 834 C CA . LYS A 1 104 ? -11.923 -52.835 -44.235 1.00 83.75 104 LYS A CA 1
ATOM 835 C C . LYS A 1 104 ? -11.046 -51.666 -43.802 1.00 83.75 104 LYS A C 1
ATOM 837 O O . LYS A 1 104 ? -11.196 -51.190 -42.678 1.00 83.75 104 LYS A O 1
ATOM 842 N N . VAL A 1 105 ? -10.141 -51.211 -44.666 1.00 79.88 105 VAL A N 1
ATOM 843 C CA . VAL A 1 105 ? -9.290 -50.046 -44.397 1.00 79.88 105 VAL A CA 1
ATOM 844 C C . VAL A 1 105 ? -10.151 -48.792 -44.267 1.00 79.88 105 VAL A C 1
ATOM 846 O O . VAL A 1 105 ? -10.005 -48.086 -43.278 1.00 79.88 105 VAL A O 1
ATOM 849 N N . SER A 1 106 ? -11.116 -48.578 -45.164 1.00 84.31 106 SER A N 1
ATOM 850 C CA . SER A 1 106 ? -12.053 -47.451 -45.109 1.00 84.31 106 SER A CA 1
ATOM 851 C C . SER A 1 106 ? -12.862 -47.463 -43.812 1.00 84.31 106 SER A C 1
ATOM 853 O O . SER A 1 106 ? -12.870 -46.480 -43.084 1.00 84.31 106 SER A O 1
ATOM 855 N N . SER A 1 107 ? -13.420 -48.616 -43.427 1.00 85.31 107 SER A N 1
ATOM 856 C CA . SER A 1 107 ? -14.140 -48.755 -42.154 1.00 85.31 107 SER A CA 1
ATOM 857 C C . SER A 1 107 ? -13.248 -48.518 -40.927 1.00 85.31 107 SER A C 1
ATOM 859 O O . SER A 1 107 ? -13.718 -48.038 -39.894 1.00 85.31 107 SER A O 1
ATOM 861 N N . THR A 1 108 ? -11.961 -48.862 -41.010 1.00 82.62 108 THR A N 1
ATOM 862 C CA . THR A 1 108 ? -11.004 -48.611 -39.923 1.00 82.62 108 THR A CA 1
ATOM 863 C C . THR A 1 108 ? -10.631 -47.131 -39.860 1.00 82.62 108 THR A C 1
ATOM 865 O O . THR A 1 108 ? -10.514 -46.592 -38.763 1.00 82.62 108 THR A O 1
ATOM 868 N N . ILE A 1 109 ? -10.511 -46.460 -41.009 1.00 83.94 109 ILE A N 1
ATOM 869 C CA . ILE A 1 109 ? -10.309 -45.010 -41.109 1.00 83.94 109 ILE A CA 1
ATOM 870 C C . ILE A 1 109 ? -11.512 -44.265 -40.526 1.00 83.94 109 ILE A C 1
ATOM 872 O O . ILE A 1 109 ? -11.307 -43.422 -39.660 1.00 83.94 109 ILE A O 1
ATOM 876 N N . ASP A 1 110 ? -12.744 -44.647 -40.873 1.00 85.69 110 ASP A N 1
ATOM 877 C CA . ASP A 1 110 ? -13.962 -44.031 -40.324 1.00 85.69 110 ASP A CA 1
ATOM 878 C C . ASP A 1 110 ? -14.031 -44.171 -38.792 1.00 85.69 110 ASP A C 1
ATOM 880 O O . ASP A 1 110 ? -14.396 -43.241 -38.067 1.00 85.69 110 ASP A O 1
ATOM 884 N N . LYS A 1 111 ? -13.635 -45.338 -38.262 1.00 88.25 111 LYS A N 1
ATOM 885 C CA . LYS A 1 111 ? -13.549 -45.563 -36.810 1.00 88.25 111 LYS A CA 1
ATOM 886 C C . LYS A 1 111 ? -12.454 -44.726 -36.159 1.00 88.25 111 LYS A C 1
ATOM 888 O O . LYS A 1 111 ? -12.693 -44.165 -35.092 1.00 88.25 111 LYS A O 1
ATOM 893 N N . MET A 1 112 ? -11.278 -44.627 -36.778 1.00 82.44 112 MET A N 1
ATOM 894 C CA . MET A 1 112 ? -10.193 -43.776 -36.284 1.00 82.44 112 MET A CA 1
ATOM 895 C C . MET A 1 112 ? -10.583 -42.299 -36.316 1.00 82.44 112 MET A C 1
ATOM 897 O O . MET A 1 112 ? -10.285 -41.580 -35.371 1.00 82.44 112 MET A O 1
ATOM 901 N N . GLU A 1 113 ? -11.291 -41.845 -37.346 1.00 83.69 113 GLU A N 1
ATOM 902 C CA . GLU A 1 113 ? -11.780 -40.471 -37.442 1.00 83.69 113 GLU A CA 1
ATOM 903 C C . GLU A 1 113 ? -12.822 -40.170 -36.355 1.00 83.69 113 GLU A C 1
ATOM 905 O O . GLU A 1 113 ? -12.753 -39.135 -35.689 1.00 83.69 113 GLU A O 1
ATOM 910 N N . SER A 1 114 ? -13.730 -41.113 -36.088 1.00 86.06 114 SER A N 1
ATOM 911 C CA . SER A 1 114 ? -14.678 -41.015 -34.974 1.00 86.06 114 SER A CA 1
ATOM 912 C C . SER A 1 114 ? -13.980 -40.977 -33.607 1.00 86.06 114 SER A C 1
ATOM 914 O O . SER A 1 114 ? -14.356 -40.174 -32.752 1.00 86.06 114 SER A O 1
ATOM 916 N N . GLU A 1 115 ? -12.977 -41.826 -33.380 1.00 83.06 115 GLU A N 1
ATOM 917 C CA . GLU A 1 115 ? -12.184 -41.849 -32.141 1.00 83.06 115 GLU A CA 1
ATOM 918 C C . GLU A 1 115 ? -11.347 -40.569 -31.982 1.00 83.06 115 GLU A C 1
ATOM 920 O O . GLU A 1 115 ? -11.288 -40.005 -30.891 1.00 83.06 115 GLU A O 1
ATOM 925 N N . LEU A 1 116 ? -10.767 -40.039 -33.064 1.00 82.75 116 LEU A N 1
ATOM 926 C CA . LEU A 1 116 ? -10.017 -38.779 -33.056 1.00 82.75 116 LEU A CA 1
ATOM 927 C C . LEU A 1 116 ? -10.910 -37.573 -32.763 1.00 82.75 116 LEU A C 1
ATOM 929 O O . LEU A 1 116 ? -10.510 -36.675 -32.018 1.00 82.75 116 LEU A O 1
ATOM 933 N N . ASN A 1 117 ? -12.125 -37.547 -33.313 1.00 84.81 117 ASN A N 1
ATOM 934 C CA . ASN A 1 117 ? -13.100 -36.507 -32.997 1.00 84.81 117 ASN A CA 1
ATOM 935 C C . ASN A 1 117 ? -13.526 -36.581 -31.528 1.00 84.81 117 ASN A C 1
ATOM 937 O O . ASN A 1 117 ? -13.556 -35.553 -30.852 1.00 84.81 117 ASN A O 1
ATOM 941 N N . LYS A 1 118 ? -13.734 -37.790 -30.997 1.00 88.06 118 LYS A N 1
ATOM 942 C CA . LYS A 1 118 ? -14.022 -37.999 -29.575 1.00 88.06 118 LYS A CA 1
ATOM 943 C C . LYS A 1 118 ? -12.853 -37.578 -28.676 1.00 88.06 118 LYS A C 1
ATOM 945 O O . LYS A 1 118 ? -13.065 -36.851 -27.715 1.00 88.06 118 LYS A O 1
ATOM 950 N N . MET A 1 119 ? -11.612 -37.919 -29.032 1.00 80.19 119 MET A N 1
ATOM 951 C CA . MET A 1 119 ? -10.415 -37.456 -28.316 1.00 80.19 119 MET A CA 1
ATOM 952 C C . MET A 1 119 ? -10.251 -35.934 -28.354 1.00 80.19 119 MET A C 1
ATOM 954 O O . MET A 1 119 ? -9.781 -35.344 -27.383 1.00 80.19 119 MET A O 1
ATOM 958 N N . ARG A 1 120 ? -10.616 -35.274 -29.461 1.00 84.38 120 ARG A N 1
ATOM 959 C CA . ARG A 1 120 ? -10.615 -33.806 -29.551 1.00 84.38 120 ARG A CA 1
ATOM 960 C C . ARG A 1 120 ? -11.665 -33.182 -28.635 1.00 84.38 120 ARG A C 1
ATOM 962 O O . ARG A 1 120 ? -11.360 -32.183 -27.986 1.00 84.38 120 ARG A O 1
ATOM 969 N N . GLU A 1 121 ? -12.860 -33.760 -28.576 1.00 86.06 121 GLU A N 1
ATOM 970 C CA . GLU A 1 121 ? -13.933 -33.354 -27.659 1.00 86.06 121 GLU A CA 1
ATOM 971 C C . GLU A 1 121 ? -13.488 -33.517 -26.193 1.00 86.06 121 GLU A C 1
ATOM 973 O O . GLU A 1 121 ? -13.540 -32.563 -25.414 1.00 86.06 121 GLU A O 1
ATOM 978 N N . ASP A 1 122 ? -12.935 -34.682 -25.847 1.00 82.75 122 ASP A N 1
ATOM 979 C CA . ASP A 1 122 ? -12.438 -34.995 -24.504 1.00 82.75 122 ASP A CA 1
ATOM 980 C C . ASP A 1 122 ? -11.276 -34.074 -24.097 1.00 82.75 122 ASP A C 1
ATOM 982 O O . ASP A 1 122 ? -11.224 -33.614 -22.956 1.00 82.75 122 ASP A O 1
ATOM 986 N N . ASN A 1 123 ? -10.377 -33.720 -25.026 1.00 81.06 123 ASN A N 1
ATOM 987 C CA . ASN A 1 123 ? -9.314 -32.739 -24.778 1.00 81.06 123 ASN A CA 1
ATOM 988 C C . ASN A 1 123 ? -9.860 -31.328 -24.524 1.00 81.06 123 ASN A C 1
ATOM 990 O O . ASN A 1 123 ? -9.344 -30.609 -23.667 1.00 81.06 123 ASN A O 1
ATOM 994 N N . ARG A 1 124 ? -10.908 -30.909 -25.246 1.00 84.44 124 ARG A N 1
ATOM 995 C CA . ARG A 1 124 ? -11.571 -29.620 -24.986 1.00 84.44 124 ARG A CA 1
ATOM 996 C C . ARG A 1 124 ? -12.213 -29.610 -23.603 1.00 84.44 124 ARG A C 1
ATOM 998 O O . ARG A 1 124 ? -12.038 -28.643 -22.867 1.00 84.44 124 ARG A O 1
ATOM 1005 N N . HIS A 1 125 ? -12.891 -30.693 -23.232 1.00 86.44 125 HIS A N 1
ATOM 1006 C CA . HIS A 1 125 ? -13.496 -30.843 -21.912 1.00 86.44 125 HIS A CA 1
ATOM 1007 C C . HIS A 1 125 ? -12.443 -30.881 -20.790 1.00 86.44 125 HIS A C 1
ATOM 1009 O O . HIS A 1 125 ? -12.611 -30.226 -19.764 1.00 86.44 125 HIS A O 1
ATOM 1015 N N . LEU A 1 126 ? -11.315 -31.569 -20.997 1.00 80.50 126 LEU A N 1
ATOM 1016 C CA . LEU A 1 126 ? -10.181 -31.560 -20.068 1.00 80.50 126 LEU A CA 1
ATOM 1017 C C . LEU A 1 126 ? -9.581 -30.163 -19.899 1.00 80.50 126 LEU A C 1
ATOM 1019 O O . LEU A 1 126 ? -9.294 -29.768 -18.772 1.00 80.50 126 LEU A O 1
ATOM 1023 N N . ASN A 1 127 ? -9.433 -29.397 -20.980 1.00 83.56 127 ASN A N 1
ATOM 1024 C CA . ASN A 1 127 ? -8.952 -28.018 -20.902 1.00 83.56 127 ASN A CA 1
ATOM 1025 C C . ASN A 1 127 ? -9.932 -27.098 -20.160 1.00 83.56 127 ASN A C 1
ATOM 1027 O O . ASN A 1 127 ? -9.490 -26.268 -19.367 1.00 83.56 127 ASN A O 1
ATOM 1031 N N . ASP A 1 128 ? -11.242 -27.269 -20.353 1.00 87.00 128 ASP A N 1
ATOM 1032 C CA . ASP A 1 128 ? -12.268 -26.526 -19.609 1.00 87.00 128 ASP A CA 1
ATOM 1033 C C . ASP A 1 128 ? -12.258 -26.887 -18.112 1.00 87.00 128 ASP A C 1
ATOM 1035 O O . ASP A 1 128 ? -12.258 -26.004 -17.252 1.00 87.00 128 ASP A O 1
ATOM 1039 N N . ILE A 1 129 ? -12.138 -28.177 -17.774 1.00 83.06 129 ILE A N 1
ATOM 1040 C CA . ILE A 1 129 ? -11.965 -28.630 -16.385 1.00 83.06 129 ILE A CA 1
ATOM 1041 C C . ILE A 1 129 ? -10.678 -28.066 -15.784 1.00 83.06 129 ILE A C 1
ATOM 1043 O O . ILE A 1 129 ? -10.690 -27.619 -14.639 1.00 83.06 129 ILE A O 1
ATOM 1047 N N . ASN A 1 130 ? -9.573 -28.066 -16.528 1.00 82.56 130 ASN A N 1
ATOM 1048 C CA . ASN A 1 130 ? -8.294 -27.563 -16.039 1.00 82.56 130 ASN A CA 1
ATOM 1049 C C . ASN A 1 130 ? -8.345 -26.043 -15.813 1.00 82.56 130 ASN A C 1
ATOM 1051 O O . ASN A 1 130 ? -7.882 -25.554 -14.785 1.00 82.56 130 ASN A O 1
ATOM 1055 N N . SER A 1 131 ? -8.997 -25.302 -16.714 1.00 86.81 131 SER A N 1
ATOM 1056 C CA . SER A 1 131 ? -9.251 -23.867 -16.559 1.00 86.81 131 SER A CA 1
ATOM 1057 C C . SER A 1 131 ? -10.099 -23.573 -15.315 1.00 86.81 131 SER A C 1
ATOM 1059 O O . SER A 1 131 ? -9.684 -22.791 -14.458 1.00 86.81 131 SER A O 1
ATOM 1061 N N . LYS A 1 132 ? -11.223 -24.282 -15.137 1.00 85.75 132 LYS A N 1
ATOM 1062 C CA . LYS A 1 132 ? -12.086 -24.167 -13.947 1.00 85.75 132 LYS A CA 1
ATOM 1063 C C . LYS A 1 132 ? -11.374 -24.582 -12.660 1.00 85.75 132 LYS A C 1
ATOM 1065 O O . LYS A 1 132 ? -11.562 -23.962 -11.616 1.00 85.75 132 LYS A O 1
ATOM 1070 N N . SER A 1 133 ? -10.545 -25.622 -12.716 1.00 79.38 133 SER A N 1
ATOM 1071 C CA . SER A 1 133 ? -9.724 -26.069 -11.590 1.00 79.38 133 SER A CA 1
ATOM 1072 C C . SER A 1 133 ? -8.705 -25.003 -11.199 1.00 79.38 133 SER A C 1
ATOM 1074 O O . SER A 1 133 ? -8.525 -24.750 -10.011 1.00 79.38 133 SER A O 1
ATOM 1076 N N . ASN A 1 134 ? -8.072 -24.349 -12.173 1.00 85.12 134 ASN A N 1
ATOM 1077 C CA . ASN A 1 134 ? -7.124 -23.270 -11.924 1.00 85.12 134 ASN A CA 1
ATOM 1078 C C . ASN A 1 134 ? -7.818 -22.025 -11.344 1.00 85.12 134 ASN A C 1
ATOM 1080 O O . ASN A 1 134 ? -7.321 -21.427 -10.395 1.00 85.12 134 ASN A O 1
ATOM 1084 N N . GLU A 1 135 ? -9.012 -21.682 -11.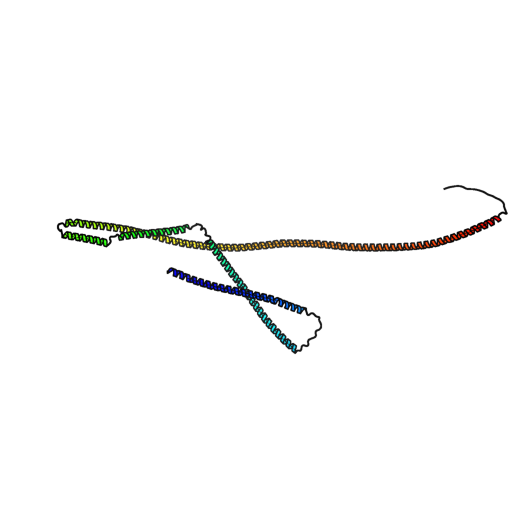833 1.00 86.19 135 GLU A N 1
ATOM 1085 C CA . GLU A 1 135 ? -9.827 -20.600 -11.266 1.00 86.19 135 GLU A CA 1
ATOM 1086 C C . GLU A 1 135 ? -10.251 -20.900 -9.817 1.00 86.19 135 GLU A C 1
ATOM 1088 O O . GLU A 1 135 ? -10.209 -20.028 -8.947 1.00 86.19 135 GLU A O 1
ATOM 1093 N N . ASN A 1 136 ? -10.623 -22.148 -9.523 1.00 84.19 136 ASN A N 1
ATOM 1094 C CA . ASN A 1 136 ? -10.934 -22.578 -8.161 1.00 84.19 136 ASN A CA 1
ATOM 1095 C C . ASN A 1 136 ? -9.693 -22.580 -7.261 1.00 84.19 136 ASN A C 1
ATOM 1097 O O . ASN A 1 136 ? -9.797 -22.194 -6.098 1.00 84.19 136 ASN A O 1
ATOM 1101 N N . LEU A 1 137 ? -8.524 -22.954 -7.786 1.00 85.25 137 LEU A N 1
ATOM 1102 C CA . LEU A 1 137 ? -7.257 -22.874 -7.062 1.00 85.25 137 LEU A CA 1
ATOM 1103 C C . LEU A 1 137 ? -6.917 -21.419 -6.711 1.00 85.25 137 LEU A C 1
ATOM 1105 O O . LEU A 1 137 ? -6.540 -21.142 -5.579 1.00 85.25 137 LEU A O 1
ATOM 1109 N N . GLU A 1 138 ? -7.132 -20.484 -7.637 1.00 83.25 138 GLU A N 1
ATOM 1110 C CA . GLU A 1 138 ? -7.001 -19.041 -7.401 1.00 83.25 138 GLU A CA 1
ATOM 1111 C C . GLU A 1 138 ? -7.996 -18.533 -6.346 1.00 83.25 138 GLU A C 1
ATOM 1113 O O . GLU A 1 138 ? -7.623 -17.764 -5.462 1.00 83.25 138 GLU A O 1
ATOM 1118 N N . LYS A 1 139 ? -9.254 -18.996 -6.362 1.00 86.94 139 LYS A N 1
ATOM 1119 C CA . LYS A 1 139 ? -10.237 -18.662 -5.311 1.00 86.94 139 LYS A CA 1
ATOM 1120 C C . LYS A 1 139 ? -9.803 -19.178 -3.940 1.00 86.94 139 LYS A C 1
ATOM 1122 O O . LYS A 1 139 ? -9.893 -18.436 -2.964 1.00 86.94 139 LYS A O 1
ATOM 1127 N N . VAL A 1 140 ? -9.313 -20.415 -3.864 1.00 83.62 140 VAL A N 1
ATOM 1128 C CA . VAL A 1 140 ? -8.783 -21.003 -2.623 1.00 83.62 140 VAL A CA 1
ATOM 1129 C C . VAL A 1 140 ? -7.538 -20.252 -2.163 1.00 83.62 140 VAL A C 1
ATOM 1131 O O . VAL A 1 140 ? -7.436 -19.934 -0.985 1.00 83.62 140 VAL A O 1
ATOM 1134 N N . LYS A 1 141 ? -6.633 -19.894 -3.077 1.00 86.56 141 LYS A N 1
ATOM 1135 C CA . LYS A 1 141 ? -5.444 -19.092 -2.778 1.00 86.56 141 LYS A CA 1
ATOM 1136 C C . LYS A 1 141 ? -5.822 -17.727 -2.211 1.00 86.56 141 LYS A C 1
ATOM 1138 O O . LYS A 1 141 ? -5.335 -17.370 -1.153 1.00 86.56 141 LYS A O 1
ATOM 1143 N N . ARG A 1 142 ? -6.783 -17.021 -2.814 1.00 85.56 142 ARG A N 1
ATOM 1144 C CA . ARG A 1 142 ? -7.306 -15.756 -2.266 1.00 85.56 142 ARG A CA 1
ATOM 1145 C C . ARG A 1 142 ? -7.948 -15.929 -0.892 1.00 85.56 142 ARG A C 1
ATOM 1147 O O . ARG A 1 142 ? -7.817 -15.052 -0.048 1.00 85.56 142 ARG A O 1
ATOM 1154 N N . GLN A 1 143 ? -8.661 -17.032 -0.657 1.00 83.00 143 GLN A N 1
ATOM 1155 C CA . GLN A 1 143 ? -9.216 -17.332 0.666 1.00 83.00 143 GLN A CA 1
ATOM 1156 C C . GLN A 1 143 ? -8.123 -17.637 1.693 1.00 83.00 143 GLN A C 1
ATOM 1158 O O . GLN A 1 143 ? -8.246 -17.205 2.837 1.00 83.00 143 GLN A O 1
ATOM 1163 N N . LEU A 1 144 ? -7.057 -18.333 1.292 1.00 83.50 144 LEU A N 1
ATOM 1164 C CA . LEU A 1 144 ? -5.882 -18.571 2.124 1.00 83.50 144 LEU A CA 1
ATOM 1165 C C . LEU A 1 144 ? -5.142 -17.267 2.415 1.00 83.50 144 LEU A C 1
ATOM 1167 O O . LEU A 1 144 ? -4.905 -17.001 3.582 1.00 83.50 144 LEU A O 1
ATOM 1171 N N . ASP A 1 145 ? -4.907 -16.409 1.422 1.00 86.88 145 ASP A N 1
ATOM 1172 C CA . ASP A 1 145 ? -4.293 -15.087 1.606 1.00 86.88 145 ASP A CA 1
ATOM 1173 C C . ASP A 1 145 ? -5.141 -14.211 2.546 1.00 86.88 145 ASP A C 1
ATOM 1175 O O . ASP A 1 145 ? -4.619 -13.542 3.433 1.00 86.88 145 ASP A O 1
ATOM 1179 N N . MET A 1 146 ? -6.473 -14.240 2.412 1.00 83.88 146 MET A N 1
ATOM 1180 C CA . MET A 1 146 ? -7.388 -13.551 3.335 1.00 83.88 146 MET A CA 1
ATOM 1181 C C . MET A 1 146 ? -7.336 -14.147 4.747 1.00 83.88 146 MET A C 1
ATOM 1183 O O . MET A 1 146 ? -7.391 -13.408 5.731 1.00 83.88 146 MET A O 1
ATOM 1187 N N . SER A 1 147 ? -7.228 -15.472 4.864 1.00 81.31 147 SER A N 1
ATOM 1188 C CA . SER A 1 147 ? -7.070 -16.162 6.145 1.00 81.31 147 SER A CA 1
ATOM 1189 C C . SER A 1 147 ? -5.709 -15.873 6.780 1.00 81.31 147 SER A C 1
ATOM 1191 O O . SER A 1 147 ? -5.635 -15.725 7.994 1.00 81.31 147 SER A O 1
ATOM 1193 N N . GLU A 1 148 ? -4.648 -15.756 5.987 1.00 85.69 148 GLU A N 1
ATOM 1194 C CA . GLU A 1 148 ? -3.298 -15.396 6.415 1.00 85.69 148 GLU A CA 1
ATOM 1195 C C . GLU A 1 148 ? -3.241 -13.931 6.847 1.00 85.69 148 GLU A C 1
ATOM 1197 O O . GLU A 1 148 ? -2.691 -13.622 7.897 1.00 85.69 148 GLU A O 1
ATOM 1202 N N . GLN A 1 149 ? -3.917 -13.026 6.135 1.00 85.38 149 GLN A N 1
ATOM 1203 C CA . GLN A 1 149 ? -4.103 -11.643 6.579 1.00 85.38 149 GLN A CA 1
ATOM 1204 C C . GLN A 1 149 ? -4.909 -11.558 7.878 1.00 85.38 149 GLN A C 1
ATOM 1206 O O . GLN A 1 149 ? -4.588 -10.748 8.746 1.00 85.38 149 GLN A O 1
ATOM 1211 N N . LEU A 1 150 ? -5.953 -12.377 8.041 1.00 78.50 150 LEU A N 1
ATOM 1212 C CA . LEU A 1 150 ? -6.709 -12.465 9.291 1.00 78.50 150 LEU A CA 1
ATOM 1213 C C . LEU A 1 150 ? -5.837 -12.999 10.425 1.00 78.50 150 LEU A C 1
ATOM 1215 O O . LEU A 1 150 ? -5.820 -12.393 11.491 1.00 78.50 150 LEU A O 1
ATOM 1219 N N . LEU A 1 151 ? -5.091 -14.079 10.194 1.00 79.88 151 LEU A N 1
ATOM 1220 C CA . LEU A 1 151 ? -4.138 -14.633 11.154 1.00 79.88 151 LEU A CA 1
ATOM 1221 C C . LEU A 1 151 ? -3.070 -13.606 11.516 1.00 79.88 151 LEU A C 1
ATOM 1223 O O . LEU A 1 151 ? -2.860 -13.382 12.696 1.00 79.88 151 LEU A O 1
ATOM 1227 N N . SER A 1 152 ? -2.503 -12.892 10.546 1.00 80.50 152 SER A N 1
ATOM 1228 C CA . SER A 1 152 ? -1.550 -11.803 10.771 1.00 80.50 152 SER A CA 1
ATOM 1229 C C . SER A 1 152 ? -2.175 -10.640 11.546 1.00 80.50 152 SER A C 1
ATOM 1231 O O . SER A 1 152 ? -1.525 -10.045 12.398 1.00 80.50 152 SER A O 1
ATOM 1233 N N . ARG A 1 153 ? -3.457 -10.316 11.331 1.00 81.00 153 ARG A N 1
ATOM 1234 C CA . ARG A 1 153 ? -4.182 -9.333 12.157 1.00 81.00 153 ARG A CA 1
ATOM 1235 C C . ARG A 1 153 ? -4.429 -9.840 13.571 1.00 81.00 153 ARG A C 1
ATOM 1237 O O . ARG A 1 153 ? -4.317 -9.055 14.504 1.00 81.00 153 ARG A O 1
ATOM 1244 N N . TYR A 1 154 ? -4.771 -11.114 13.747 1.00 77.38 154 TYR A N 1
ATOM 1245 C CA . TYR A 1 154 ? -4.922 -11.716 15.069 1.00 77.38 154 TYR A CA 1
ATOM 1246 C C . TYR A 1 154 ? -3.585 -11.806 15.789 1.00 77.38 154 TYR A C 1
ATOM 1248 O O . TYR A 1 154 ? -3.539 -11.486 16.965 1.00 77.38 154 TYR A O 1
ATOM 1256 N N . GLU A 1 155 ? -2.513 -12.162 15.095 1.00 77.12 155 GLU A N 1
ATOM 1257 C CA . GLU A 1 155 ? -1.153 -12.234 15.609 1.00 77.12 155 GLU A CA 1
ATOM 1258 C C . GLU A 1 155 ? -0.621 -10.844 15.946 1.00 77.12 155 GLU A C 1
ATOM 1260 O O . GLU A 1 155 ? -0.115 -10.660 17.043 1.00 77.12 155 GLU A O 1
ATOM 1265 N N . ASN A 1 156 ? -0.836 -9.837 15.094 1.00 76.94 156 ASN A N 1
ATOM 1266 C CA . ASN A 1 156 ? -0.530 -8.442 15.413 1.00 76.94 156 ASN A CA 1
ATOM 1267 C C . ASN A 1 156 ? -1.355 -7.943 16.596 1.00 76.94 156 ASN A C 1
ATOM 1269 O O . ASN A 1 156 ? -0.810 -7.293 17.474 1.00 76.94 156 ASN A O 1
ATOM 1273 N N . ARG A 1 157 ? -2.642 -8.291 16.682 1.00 71.56 157 ARG A N 1
ATOM 1274 C CA . ARG A 1 157 ? -3.492 -7.913 17.816 1.00 71.56 157 ARG A CA 1
ATOM 1275 C C . ARG A 1 157 ? -3.092 -8.646 19.099 1.00 71.56 157 ARG A C 1
ATOM 1277 O O . ARG A 1 157 ? -3.101 -8.050 20.165 1.00 71.56 157 ARG A O 1
ATOM 1284 N N . LEU A 1 158 ? -2.692 -9.915 19.018 1.00 64.50 158 LEU A N 1
ATOM 1285 C CA . LEU A 1 158 ? -2.102 -10.671 20.127 1.00 64.50 158 LEU A CA 1
ATOM 1286 C C . LEU A 1 158 ? -0.737 -10.101 20.515 1.00 64.50 158 LEU A C 1
ATOM 1288 O O . LEU A 1 158 ? -0.437 -10.036 21.699 1.00 64.50 158 LEU A O 1
ATOM 1292 N N . ALA A 1 159 ? 0.067 -9.652 19.555 1.00 68.56 159 ALA A N 1
ATOM 1293 C CA . ALA A 1 159 ? 1.333 -8.973 19.786 1.00 68.56 159 ALA A CA 1
ATOM 1294 C C . ALA A 1 159 ? 1.127 -7.565 20.365 1.00 68.56 159 ALA A C 1
ATOM 1296 O O . ALA A 1 159 ? 1.948 -7.136 21.161 1.00 68.56 159 ALA A O 1
ATOM 1297 N N . GLU A 1 160 ? 0.035 -6.872 20.039 1.00 63.34 160 GLU A N 1
ATOM 1298 C CA . GLU A 1 160 ? -0.411 -5.623 20.675 1.00 63.34 160 GLU A CA 1
ATOM 1299 C C . GLU A 1 160 ? -0.964 -5.853 22.087 1.00 63.34 160 GLU A C 1
ATOM 1301 O O . GLU A 1 160 ? -0.830 -4.981 22.935 1.00 63.34 160 GLU A O 1
ATOM 1306 N N . PHE A 1 161 ? -1.559 -7.016 22.370 1.00 57.38 161 PHE A N 1
ATOM 1307 C CA . PHE A 1 161 ? -1.957 -7.398 23.729 1.00 57.38 161 PHE A CA 1
ATOM 1308 C C . PHE A 1 161 ? -0.776 -7.926 24.568 1.00 57.38 161 PHE A C 1
ATOM 1310 O O . PHE A 1 161 ? -0.766 -7.736 25.782 1.00 57.38 161 PHE A O 1
ATOM 1317 N N . ASN A 1 162 ? 0.220 -8.569 23.942 1.00 56.34 162 ASN A N 1
ATOM 1318 C CA . ASN A 1 162 ? 1.422 -9.112 24.595 1.00 56.34 162 ASN A CA 1
ATOM 1319 C C . ASN A 1 162 ? 2.560 -8.093 24.722 1.00 56.34 162 ASN A C 1
ATOM 1321 O O . ASN A 1 162 ? 3.362 -8.183 25.651 1.00 56.34 162 ASN A O 1
ATOM 1325 N N . LYS A 1 163 ? 2.640 -7.101 23.832 1.00 51.41 163 LYS A N 1
ATOM 1326 C CA . LYS A 1 163 ? 3.296 -5.836 24.147 1.00 51.41 163 LYS A CA 1
ATOM 1327 C C . LYS A 1 163 ? 2.357 -5.148 25.107 1.00 51.41 163 LYS A C 1
ATOM 1329 O O . LYS A 1 163 ? 1.466 -4.443 24.661 1.00 51.41 163 LYS A O 1
ATOM 1334 N N . VAL A 1 164 ? 2.537 -5.404 26.402 1.00 45.50 164 VAL A N 1
ATOM 1335 C CA . VAL A 1 164 ? 1.958 -4.593 27.472 1.00 45.50 164 VAL A CA 1
ATOM 1336 C C . VAL A 1 164 ? 2.013 -3.146 26.991 1.00 45.50 164 VAL A C 1
ATOM 1338 O O . VAL A 1 164 ? 3.115 -2.602 26.873 1.00 45.50 164 VAL A O 1
ATOM 1341 N N . PRO A 1 165 ? 0.874 -2.523 26.639 1.00 45.47 165 PRO A N 1
ATOM 1342 C CA . PRO A 1 165 ? 0.861 -1.088 26.579 1.00 45.47 165 PRO A CA 1
ATOM 1343 C C . PRO A 1 165 ? 1.243 -0.712 28.003 1.00 45.47 165 PRO A C 1
ATOM 1345 O O . PRO A 1 165 ? 0.560 -1.117 28.949 1.00 45.47 165 PRO A O 1
ATOM 1348 N N . GLU A 1 166 ? 2.349 0.006 28.182 1.00 43.41 166 GLU A N 1
ATOM 1349 C CA . GLU A 1 166 ? 2.396 0.945 29.287 1.00 43.41 166 GLU A CA 1
ATOM 1350 C C . GLU A 1 166 ? 1.121 1.762 29.122 1.00 43.41 166 GLU A C 1
ATOM 1352 O O . GLU A 1 166 ? 0.995 2.591 28.220 1.00 43.41 166 GLU A O 1
ATOM 1357 N N . LEU A 1 167 ? 0.101 1.363 29.883 1.00 39.25 167 LEU A N 1
ATOM 1358 C CA . LEU A 1 167 ? -1.176 2.025 29.936 1.00 39.25 167 LEU A CA 1
ATOM 1359 C C . LEU A 1 167 ? -0.814 3.447 30.309 1.00 39.25 167 LEU A C 1
ATOM 1361 O O . LEU A 1 167 ? -0.426 3.713 31.448 1.00 39.25 167 LEU A O 1
ATOM 1365 N N . ASN A 1 168 ? -0.879 4.337 29.319 1.00 40.81 168 ASN A N 1
ATOM 1366 C CA . ASN A 1 168 ? -0.878 5.763 29.548 1.00 40.81 168 ASN A CA 1
ATOM 1367 C C . ASN A 1 168 ? -1.860 5.989 30.693 1.00 40.81 168 ASN A C 1
ATOM 1369 O O . ASN A 1 168 ? -3.051 5.700 30.568 1.00 40.81 168 ASN A O 1
ATOM 1373 N N . GLN A 1 169 ? -1.319 6.428 31.827 1.00 38.25 169 GLN A N 1
ATOM 1374 C CA . GLN A 1 169 ? -2.013 6.673 33.086 1.00 38.25 169 GLN A CA 1
ATOM 1375 C C . GLN A 1 169 ? -2.909 7.918 32.974 1.00 38.25 169 GLN A C 1
ATOM 1377 O O . GLN A 1 169 ? -2.862 8.827 33.798 1.00 38.25 169 GLN A O 1
ATOM 1382 N N . GLY A 1 170 ? -3.716 7.987 31.919 1.00 44.16 170 GLY A N 1
ATOM 1383 C CA . GLY A 1 170 ? -4.727 9.000 31.696 1.00 44.16 170 GLY A CA 1
ATOM 1384 C C . GLY A 1 170 ? -6.099 8.372 31.875 1.00 44.16 170 GLY A C 1
ATOM 1385 O O . GLY A 1 170 ? -6.556 7.635 31.010 1.00 44.16 170 GLY A O 1
ATOM 1386 N N . ASN A 1 171 ? -6.749 8.713 32.987 1.00 43.44 171 ASN A N 1
ATOM 1387 C CA . ASN A 1 171 ? -8.182 8.542 33.263 1.00 43.44 171 ASN A CA 1
ATOM 1388 C C . ASN A 1 171 ? -8.713 7.170 33.725 1.00 43.44 171 ASN A C 1
ATOM 1390 O O . ASN A 1 171 ? -9.882 6.872 33.515 1.00 43.44 171 ASN A O 1
ATOM 1394 N N . PHE A 1 172 ? -7.936 6.402 34.496 1.00 42.69 172 PHE A N 1
ATOM 1395 C CA . PHE A 1 172 ? -8.500 5.346 35.367 1.00 42.69 172 PHE A CA 1
ATOM 1396 C C . PHE A 1 172 ? -8.763 5.794 36.817 1.00 42.69 172 PHE A C 1
ATOM 1398 O O . PHE A 1 172 ? -9.200 4.989 37.637 1.00 42.69 172 PHE A O 1
ATOM 1405 N N . LYS A 1 173 ? -8.556 7.077 37.155 1.00 50.62 173 LYS A N 1
ATOM 1406 C CA . LYS A 1 173 ? -8.814 7.575 38.519 1.00 50.62 173 LYS A CA 1
ATOM 1407 C C . LYS A 1 173 ? -10.276 7.423 38.941 1.00 50.62 173 LYS A C 1
ATOM 1409 O O . LYS A 1 173 ? -10.517 7.011 40.065 1.00 50.62 173 LYS A O 1
ATOM 1414 N N . GLU A 1 174 ? -11.242 7.639 38.048 1.00 51.06 174 GLU A N 1
ATOM 1415 C CA . GLU A 1 174 ? -12.665 7.486 38.395 1.00 51.06 174 GLU A CA 1
ATOM 1416 C C . GLU A 1 174 ? -13.066 6.026 38.661 1.00 51.06 174 GLU A C 1
ATOM 1418 O O . GLU A 1 174 ? -13.927 5.764 39.500 1.00 51.06 174 GLU A O 1
ATOM 1423 N N . GLN A 1 175 ? -12.420 5.057 38.001 1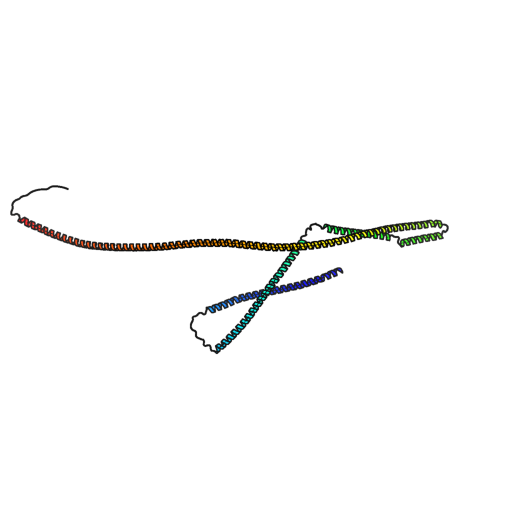.00 50.19 175 GLN A N 1
ATOM 1424 C CA . GLN A 1 175 ? -12.745 3.638 38.166 1.00 50.19 175 GLN A CA 1
ATOM 1425 C C . GLN A 1 175 ? -12.176 3.067 39.477 1.00 50.19 175 GLN A C 1
ATOM 1427 O O . GLN A 1 175 ? -12.853 2.284 40.150 1.00 50.19 175 GLN A O 1
ATOM 1432 N N . ASP A 1 176 ? -10.979 3.509 39.881 1.00 55.97 176 ASP A N 1
ATOM 1433 C CA . ASP A 1 176 ? -10.387 3.167 41.180 1.00 55.97 176 ASP A CA 1
ATOM 1434 C C . ASP A 1 176 ? -11.006 3.963 42.337 1.00 55.97 176 ASP A C 1
ATOM 1436 O O . ASP A 1 176 ? -11.214 3.405 43.415 1.00 55.97 176 ASP A O 1
ATOM 1440 N N . GLU A 1 177 ? -11.369 5.234 42.142 1.00 58.91 177 GLU A N 1
ATOM 1441 C CA . GLU A 1 177 ? -12.096 6.016 43.150 1.00 58.91 177 GLU A CA 1
ATOM 1442 C C . GLU A 1 177 ? -13.489 5.442 43.404 1.00 58.91 177 GLU A C 1
ATOM 1444 O O . GLU A 1 177 ? -13.880 5.294 44.561 1.00 58.91 177 GLU A O 1
ATOM 1449 N N . TRP A 1 178 ? -14.218 5.036 42.359 1.00 63.22 178 TRP A N 1
ATOM 1450 C CA . TRP A 1 178 ? -15.511 4.378 42.529 1.00 63.22 178 TRP A CA 1
ATOM 1451 C C . TRP A 1 178 ? -15.385 3.044 43.259 1.00 63.22 178 TRP A C 1
ATOM 1453 O O . TRP A 1 178 ? -16.116 2.799 44.218 1.00 63.22 178 TRP A O 1
ATOM 1463 N N . LYS A 1 179 ? -14.440 2.192 42.847 1.00 66.25 179 LYS A N 1
ATOM 1464 C CA . LYS A 1 179 ? -14.225 0.891 43.486 1.00 66.25 179 LYS A CA 1
ATOM 1465 C C . LYS A 1 179 ? -13.832 1.060 44.953 1.00 66.25 179 LYS A C 1
ATOM 1467 O O . LYS A 1 179 ? -14.350 0.347 45.809 1.00 66.25 179 LYS A O 1
ATOM 1472 N N . ASN A 1 180 ? -12.985 2.042 45.257 1.00 72.56 180 ASN A N 1
ATOM 1473 C CA . ASN A 1 180 ? -12.610 2.376 46.627 1.00 72.56 180 ASN A CA 1
ATOM 1474 C C . ASN A 1 180 ? -13.775 2.971 47.428 1.00 72.56 180 ASN A C 1
ATOM 1476 O O . ASN A 1 180 ? -13.927 2.632 48.598 1.00 72.56 180 ASN A O 1
ATOM 1480 N N . ASN A 1 181 ? -14.619 3.811 46.830 1.00 72.50 181 ASN A N 1
ATOM 1481 C CA . ASN A 1 181 ? -15.797 4.371 47.496 1.00 72.50 181 ASN A CA 1
ATOM 1482 C C . ASN A 1 181 ? -16.865 3.302 47.758 1.00 72.50 181 ASN A C 1
ATOM 1484 O O . ASN A 1 181 ? -17.436 3.273 48.844 1.00 72.50 181 ASN A O 1
ATOM 1488 N N . PHE A 1 182 ? -17.082 2.384 46.815 1.00 68.44 182 PHE A N 1
ATOM 1489 C CA . PHE A 1 182 ? -17.979 1.245 46.988 1.00 68.44 182 PHE A CA 1
ATOM 1490 C C . PHE A 1 182 ? -17.475 0.296 48.080 1.00 68.44 182 PHE A C 1
ATOM 1492 O O . PHE A 1 182 ? -18.235 -0.065 48.974 1.00 68.44 182 PHE A O 1
ATOM 1499 N N . LEU A 1 183 ? -16.184 -0.054 48.065 1.00 74.06 183 LEU A N 1
ATOM 1500 C CA . LEU A 1 183 ? -15.579 -0.879 49.115 1.00 74.06 183 LEU A CA 1
ATOM 1501 C C . LEU A 1 183 ? -15.651 -0.198 50.486 1.00 74.06 183 LEU A C 1
ATOM 1503 O O . LEU A 1 183 ? -15.989 -0.857 51.462 1.00 74.06 183 LEU A O 1
ATOM 1507 N N . LYS A 1 184 ? -15.420 1.119 50.562 1.00 76.62 184 LYS A N 1
ATOM 1508 C CA . LYS A 1 184 ? -15.568 1.895 51.804 1.00 76.62 184 LYS A CA 1
ATOM 1509 C C . LYS A 1 184 ? -17.008 1.942 52.308 1.00 76.62 184 LYS A C 1
ATOM 1511 O O . LYS A 1 184 ? -17.221 1.812 53.512 1.00 76.62 184 LYS A O 1
ATOM 1516 N N . ALA A 1 185 ? -17.988 2.129 51.425 1.00 70.69 185 ALA A N 1
ATOM 1517 C CA . ALA A 1 185 ? -19.401 2.109 51.801 1.00 70.69 185 ALA A CA 1
ATOM 1518 C C . ALA A 1 185 ? -19.810 0.720 52.317 1.00 70.69 185 ALA A C 1
ATOM 1520 O O . ALA A 1 185 ? -20.473 0.611 53.344 1.00 70.69 185 ALA A O 1
ATOM 1521 N N . LEU A 1 186 ? -19.324 -0.345 51.674 1.00 72.88 186 LEU A N 1
ATOM 1522 C CA . LEU A 1 186 ? -19.602 -1.725 52.065 1.00 72.88 186 LEU A CA 1
ATOM 1523 C C . LEU A 1 186 ? -18.923 -2.100 53.393 1.00 72.88 186 LEU A C 1
ATOM 1525 O O . LEU A 1 186 ? -19.549 -2.738 54.238 1.00 72.88 186 LEU A O 1
ATOM 1529 N N . ASP A 1 187 ? -17.689 -1.646 53.632 1.00 75.19 187 ASP A N 1
ATOM 1530 C CA . ASP A 1 187 ? -17.029 -1.782 54.938 1.00 75.19 187 ASP A CA 1
ATOM 1531 C C . ASP A 1 187 ? -17.737 -0.969 56.030 1.00 75.19 187 ASP A C 1
ATOM 1533 O O . ASP A 1 187 ? -17.901 -1.453 57.152 1.00 75.19 187 ASP A O 1
ATOM 1537 N N . SER A 1 188 ? -18.233 0.228 55.704 1.00 75.19 188 SER A N 1
ATOM 1538 C CA . SER A 1 188 ? -19.035 1.033 56.635 1.00 75.19 188 SER A CA 1
ATOM 1539 C C . SER A 1 188 ? -20.338 0.314 56.988 1.00 75.19 188 SER A C 1
ATOM 1541 O O . SER A 1 188 ? -20.679 0.189 58.162 1.00 75.19 188 SER A O 1
ATOM 1543 N N . GLN A 1 189 ? -21.030 -0.253 55.996 1.00 69.44 189 GLN A N 1
ATOM 1544 C CA . GLN A 1 189 ? -22.248 -1.037 56.197 1.00 69.44 189 GLN A CA 1
ATOM 1545 C C . GLN A 1 189 ? -21.987 -2.296 57.035 1.00 69.44 189 GLN A C 1
ATOM 1547 O O . GLN A 1 189 ? -22.769 -2.620 57.928 1.00 69.44 189 GLN A O 1
ATOM 1552 N N . LYS A 1 190 ? -20.864 -2.981 56.800 1.00 76.44 190 LYS A N 1
ATOM 1553 C CA . LYS A 1 190 ? -20.424 -4.127 57.603 1.00 76.44 190 LYS A CA 1
ATOM 1554 C C . LYS A 1 190 ? -20.156 -3.737 59.059 1.00 76.44 190 LYS A C 1
ATOM 1556 O O . LYS A 1 190 ? -20.537 -4.488 59.954 1.00 76.44 190 LYS A O 1
ATOM 1561 N N . SER A 1 191 ? -19.542 -2.577 59.297 1.00 78.00 191 SER A N 1
ATOM 1562 C CA . SER A 1 191 ? -19.346 -2.036 60.648 1.00 78.00 191 SER A CA 1
ATOM 1563 C C . SER A 1 191 ? -20.686 -1.774 61.332 1.00 78.00 191 SER A C 1
ATOM 1565 O O . SER A 1 191 ? -20.911 -2.273 62.428 1.00 78.00 191 SER A O 1
ATOM 1567 N N . TYR A 1 192 ? -21.618 -1.101 60.649 1.00 71.94 192 TYR A N 1
ATOM 1568 C CA . TYR A 1 192 ? -22.938 -0.798 61.206 1.00 71.94 192 TYR A CA 1
ATOM 1569 C C . TYR A 1 192 ? -23.750 -2.048 61.554 1.00 71.94 192 TYR A C 1
ATOM 1571 O O . TYR A 1 192 ? -24.415 -2.088 62.585 1.00 71.94 192 TYR A O 1
ATOM 1579 N N . VAL A 1 193 ? -23.697 -3.088 60.717 1.00 72.62 193 VAL A N 1
ATOM 1580 C CA . VAL A 1 193 ? -24.360 -4.367 61.015 1.00 72.62 193 VAL A CA 1
ATOM 1581 C C . VAL A 1 193 ? -23.740 -5.030 62.245 1.00 72.62 193 VAL A C 1
ATOM 1583 O O . VAL A 1 193 ? -24.467 -5.594 63.058 1.00 72.62 193 VAL A O 1
ATOM 1586 N N . ASN A 1 194 ? -22.420 -4.941 62.413 1.00 79.19 194 ASN A N 1
ATOM 1587 C CA . ASN A 1 194 ? -21.744 -5.445 63.607 1.00 79.19 194 ASN A CA 1
ATOM 1588 C C . ASN A 1 194 ? -22.126 -4.666 64.873 1.00 79.19 194 ASN A C 1
ATOM 1590 O O . ASN A 1 194 ? -22.307 -5.291 65.916 1.00 79.19 194 ASN A O 1
ATOM 1594 N N . ASP A 1 195 ? -22.285 -3.345 64.785 1.00 76.56 195 ASP A N 1
ATOM 1595 C CA . ASP A 1 195 ? -22.699 -2.510 65.918 1.00 76.56 195 ASP A CA 1
ATOM 1596 C C . ASP A 1 195 ? -24.116 -2.879 66.381 1.00 76.56 195 ASP A C 1
ATOM 1598 O O . ASP A 1 195 ? -24.316 -3.204 67.549 1.00 76.56 195 ASP A O 1
ATOM 1602 N N . VAL A 1 196 ? -25.070 -3.000 65.449 1.00 73.50 196 VAL A N 1
ATOM 1603 C CA . VAL A 1 196 ? -26.438 -3.467 65.754 1.00 73.50 196 VAL A CA 1
ATOM 1604 C C . VAL A 1 196 ? -26.435 -4.876 66.360 1.00 73.50 196 VAL A C 1
ATOM 1606 O O . VAL A 1 196 ? -27.226 -5.180 67.253 1.00 73.50 196 VAL A O 1
ATOM 1609 N N . LEU A 1 197 ? -25.541 -5.755 65.900 1.00 78.38 197 LEU A N 1
ATOM 1610 C CA . LEU A 1 197 ? -25.410 -7.116 66.426 1.00 78.38 197 LEU A CA 1
ATOM 1611 C C . LEU A 1 197 ? -24.847 -7.116 67.858 1.00 78.38 197 LEU A C 1
ATOM 1613 O O . LEU A 1 197 ? -25.274 -7.919 68.691 1.00 78.38 197 LEU A O 1
ATOM 1617 N N . ASN A 1 198 ? -23.931 -6.198 68.170 1.00 79.00 198 ASN A N 1
ATOM 1618 C CA . ASN A 1 198 ? -23.423 -5.994 69.524 1.00 79.00 198 ASN A CA 1
ATOM 1619 C C . ASN A 1 198 ? -24.485 -5.388 70.452 1.00 79.00 198 ASN A C 1
ATOM 1621 O O . ASN A 1 198 ? -24.614 -5.845 71.591 1.00 79.00 198 ASN A O 1
ATOM 1625 N N . ASP A 1 199 ? -25.291 -4.444 69.969 1.00 75.12 199 ASP A N 1
ATOM 1626 C CA . ASP A 1 199 ? -26.411 -3.878 70.728 1.00 75.12 199 ASP A CA 1
ATOM 1627 C C . ASP A 1 199 ? -27.464 -4.951 71.038 1.00 75.12 199 ASP A C 1
ATOM 1629 O O . ASP A 1 199 ? -27.874 -5.103 72.188 1.00 75.12 199 ASP A O 1
ATOM 1633 N N . LEU A 1 200 ? -27.818 -5.790 70.057 1.00 72.44 200 LEU A N 1
ATOM 1634 C CA . LEU A 1 200 ? -28.709 -6.942 70.248 1.00 72.44 200 LEU A CA 1
ATOM 1635 C C . LEU A 1 200 ? -28.162 -7.948 71.263 1.00 72.44 200 LEU A C 1
ATOM 1637 O O . LEU A 1 200 ? -28.909 -8.419 72.118 1.00 72.44 200 LEU A O 1
ATOM 1641 N N . ARG A 1 201 ? -26.861 -8.257 71.216 1.00 77.62 201 ARG A N 1
ATOM 1642 C CA . ARG A 1 201 ? -26.218 -9.116 72.226 1.00 77.62 201 ARG A CA 1
ATOM 1643 C C . ARG A 1 201 ? -26.248 -8.491 73.616 1.00 77.62 201 ARG A C 1
ATOM 1645 O O . ARG A 1 201 ? -26.447 -9.205 74.593 1.00 77.62 201 ARG A O 1
ATOM 1652 N N . THR A 1 202 ? -26.067 -7.177 73.709 1.00 76.25 202 THR A N 1
ATOM 1653 C CA . THR A 1 202 ? -26.102 -6.444 74.980 1.00 76.25 202 THR A CA 1
ATOM 1654 C C . THR A 1 202 ? -27.512 -6.427 75.566 1.00 76.25 202 THR A C 1
ATOM 1656 O O . THR A 1 202 ? -27.682 -6.655 76.763 1.00 76.25 202 THR A O 1
ATOM 1659 N N . ILE A 1 203 ? -28.529 -6.228 74.723 1.00 72.12 203 ILE A N 1
ATOM 1660 C CA . ILE A 1 203 ? -29.939 -6.344 75.105 1.00 72.12 203 ILE A CA 1
ATOM 1661 C C . ILE A 1 203 ? -30.230 -7.766 75.566 1.00 72.12 203 ILE A C 1
ATOM 1663 O O . ILE A 1 203 ? -30.769 -7.941 76.652 1.00 72.12 203 ILE A O 1
ATOM 1667 N N . GLN A 1 204 ? -29.820 -8.778 74.803 1.00 74.44 204 GLN A N 1
ATOM 1668 C CA . GLN A 1 204 ? -30.059 -10.173 75.154 1.00 74.44 204 GLN A CA 1
ATOM 1669 C C . GLN A 1 204 ? -29.421 -10.543 76.500 1.00 74.44 204 GLN A C 1
ATOM 1671 O O . GLN A 1 204 ? -30.102 -11.070 77.372 1.00 74.44 204 GLN A O 1
ATOM 1676 N N . ALA A 1 205 ? -28.171 -10.137 76.740 1.00 74.94 205 ALA A N 1
ATOM 1677 C CA . ALA A 1 205 ? -27.499 -10.349 78.021 1.00 74.94 205 ALA A CA 1
ATOM 1678 C C . ALA A 1 205 ? -28.163 -9.613 79.204 1.00 74.94 205 ALA A C 1
ATOM 1680 O O . ALA A 1 205 ? -28.010 -10.034 80.350 1.00 74.94 205 ALA A O 1
ATOM 1681 N N . LYS A 1 206 ? -28.871 -8.501 78.961 1.00 66.94 206 LYS A N 1
ATOM 1682 C CA . LYS A 1 206 ? -29.627 -7.772 79.995 1.00 66.94 206 LYS A CA 1
ATOM 1683 C C . LYS A 1 206 ? -31.039 -8.325 80.196 1.00 66.94 206 LYS A C 1
ATOM 1685 O O . LYS A 1 206 ? -31.508 -8.335 81.329 1.00 66.94 206 LYS A O 1
ATOM 1690 N N . VAL A 1 207 ? -31.682 -8.815 79.139 1.00 68.12 207 VAL A N 1
ATOM 1691 C CA . VAL A 1 207 ? -32.966 -9.530 79.199 1.00 68.12 207 VAL A CA 1
ATOM 1692 C C . VAL A 1 207 ? -32.804 -10.837 79.975 1.00 68.12 207 VAL A C 1
ATOM 1694 O O . VAL A 1 207 ? -33.630 -11.133 80.829 1.00 68.12 207 VAL A O 1
ATOM 1697 N N . ASP A 1 208 ? -31.685 -11.540 79.794 1.00 66.25 208 ASP A N 1
ATOM 1698 C CA . ASP A 1 208 ? -31.345 -12.737 80.575 1.00 66.25 208 ASP A CA 1
ATOM 1699 C C . ASP A 1 208 ? -31.082 -12.434 82.070 1.00 66.25 208 ASP A C 1
ATOM 1701 O O . ASP A 1 208 ? -31.104 -13.346 82.894 1.00 66.25 208 ASP A O 1
ATOM 1705 N N . ARG A 1 209 ? -30.849 -11.158 82.432 1.00 64.00 209 ARG A N 1
ATOM 1706 C CA . ARG A 1 209 ? -30.663 -10.654 83.813 1.00 64.00 209 ARG A CA 1
ATOM 1707 C C . ARG A 1 209 ? -31.923 -10.023 84.422 1.00 64.00 209 ARG A C 1
ATOM 1709 O O . ARG A 1 209 ? -31.849 -9.423 85.507 1.00 64.00 209 ARG A O 1
ATOM 1716 N N . LEU A 1 210 ? -33.058 -10.077 83.725 1.00 61.00 210 LEU A N 1
ATOM 1717 C CA . LEU A 1 210 ? -34.346 -9.803 84.3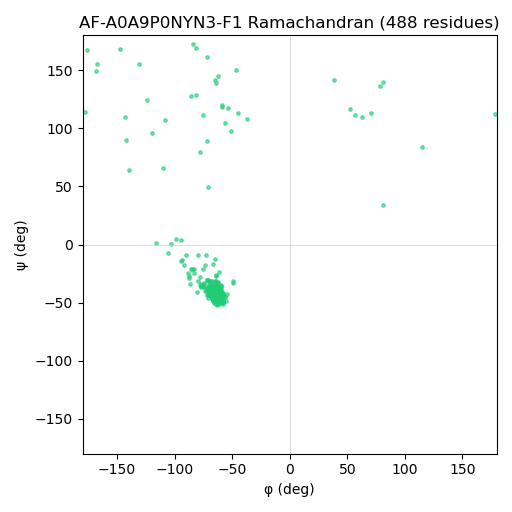57 1.00 61.00 210 LEU A CA 1
ATOM 1718 C C . LEU A 1 210 ? -34.606 -10.895 85.403 1.00 61.00 210 LEU A C 1
ATOM 1720 O O . LEU A 1 210 ? -34.240 -12.043 85.146 1.00 61.00 210 LEU A O 1
ATOM 1724 N N . PRO A 1 211 ? -35.194 -10.554 86.568 1.00 61.41 211 PRO A N 1
ATOM 1725 C CA . PRO A 1 211 ? -35.540 -11.555 87.570 1.00 61.41 211 PRO A CA 1
ATOM 1726 C C . PRO A 1 211 ? -36.393 -12.622 86.894 1.00 61.41 211 PRO A C 1
ATOM 1728 O O . PRO A 1 211 ? -37.446 -12.327 86.315 1.00 61.41 211 PRO A O 1
ATOM 1731 N N . GLN A 1 212 ? -35.880 -13.847 86.877 1.00 67.69 212 GLN A N 1
ATOM 1732 C CA . GLN A 1 212 ? -36.578 -14.940 86.232 1.00 67.69 212 GLN A CA 1
ATOM 1733 C C . GLN A 1 212 ? -37.784 -15.306 87.088 1.00 67.69 212 GLN A C 1
ATOM 1735 O O . GLN A 1 212 ? -37.853 -14.988 88.275 1.00 67.69 212 GLN A O 1
ATOM 1740 N N . LYS A 1 213 ? -38.750 -16.007 86.492 1.00 63.47 213 LYS A N 1
ATOM 1741 C CA . LYS A 1 213 ? -39.917 -16.505 87.230 1.00 63.47 213 LYS A CA 1
ATOM 1742 C C . LYS A 1 213 ? -39.502 -17.238 88.515 1.00 63.47 213 LYS A C 1
ATOM 1744 O O . LYS A 1 213 ? -40.185 -17.121 89.515 1.00 63.47 213 LYS A O 1
ATOM 1749 N N . GLN A 1 214 ? -38.351 -17.905 88.486 1.00 67.00 214 GLN A N 1
ATOM 1750 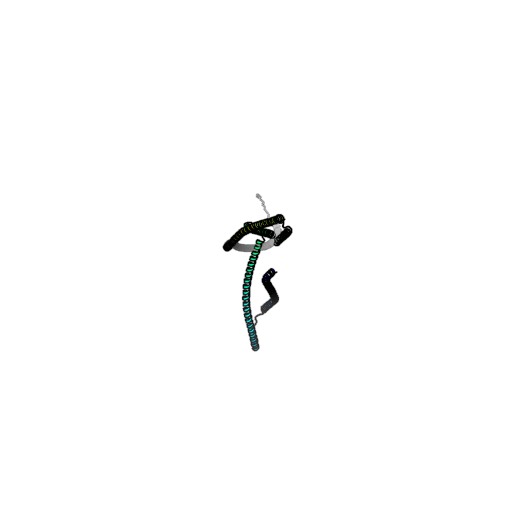C CA . GLN A 1 214 ? -37.767 -18.582 89.634 1.00 67.00 214 GLN A CA 1
ATOM 1751 C C . GLN A 1 214 ? -37.304 -17.630 90.749 1.00 67.00 214 GLN A C 1
ATOM 1753 O O . GLN A 1 214 ? -37.601 -17.904 91.898 1.00 67.00 214 GLN A O 1
ATOM 1758 N N . ASP A 1 215 ? -36.684 -16.486 90.438 1.00 68.25 215 ASP A N 1
ATOM 1759 C CA . ASP A 1 215 ? -36.307 -15.483 91.451 1.00 68.25 215 ASP A CA 1
ATOM 1760 C C . ASP A 1 215 ? -37.550 -14.844 92.096 1.00 68.25 215 ASP A C 1
ATOM 1762 O O . ASP A 1 215 ? -37.571 -14.543 93.288 1.00 68.25 215 ASP A O 1
ATOM 1766 N N . LEU A 1 216 ? -38.609 -14.655 91.299 1.00 68.00 216 LEU A N 1
ATOM 1767 C CA . LEU A 1 216 ? -39.923 -14.207 91.767 1.00 68.00 216 LEU A CA 1
ATOM 1768 C C . LEU A 1 216 ? -40.606 -15.265 92.642 1.00 68.00 216 LEU A C 1
ATOM 1770 O O .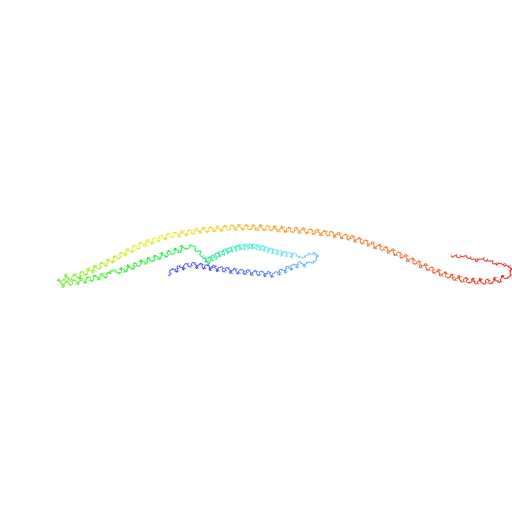 LEU A 1 216 ? -41.147 -14.919 93.690 1.00 68.00 216 LEU A O 1
ATOM 1774 N N . ASP A 1 217 ? -40.557 -16.534 92.237 1.00 70.69 217 ASP A N 1
ATOM 1775 C CA . ASP A 1 217 ? -41.101 -17.659 92.996 1.00 70.69 217 ASP A CA 1
ATOM 1776 C C . ASP A 1 217 ? -40.307 -17.866 94.304 1.00 70.69 217 ASP A C 1
ATOM 1778 O O . ASP A 1 217 ? -40.914 -18.090 95.346 1.00 70.69 217 ASP A O 1
ATOM 1782 N N . ASP A 1 218 ? -38.980 -17.705 94.302 1.00 74.75 218 ASP A N 1
ATOM 1783 C CA . ASP A 1 218 ? -38.118 -17.799 95.488 1.00 74.75 218 ASP A CA 1
ATOM 1784 C C . ASP A 1 218 ? -38.347 -16.627 96.451 1.00 74.75 218 ASP A C 1
ATOM 1786 O O . ASP A 1 218 ? -38.469 -16.835 97.661 1.00 74.75 218 ASP A O 1
ATOM 1790 N N . ALA A 1 219 ? -38.485 -15.398 95.943 1.00 71.31 219 ALA A N 1
ATOM 1791 C CA . ALA A 1 219 ? -38.865 -14.242 96.755 1.00 71.31 219 ALA A CA 1
ATOM 1792 C C . ALA A 1 219 ? -40.281 -14.403 97.333 1.00 71.31 219 ALA A C 1
ATOM 1794 O O . ALA A 1 219 ? -40.511 -14.093 98.505 1.00 71.31 219 ALA A O 1
ATOM 1795 N N . GLN A 1 220 ? -41.226 -14.931 96.549 1.00 74.81 220 GLN A N 1
ATOM 1796 C CA . GLN A 1 220 ? -42.582 -15.230 97.002 1.00 74.81 220 GLN A CA 1
ATOM 1797 C C . GLN A 1 220 ? -42.581 -16.330 98.067 1.00 74.81 220 GLN A C 1
ATOM 1799 O O . GLN A 1 220 ? -43.250 -16.173 99.084 1.00 74.81 220 GLN A O 1
ATOM 1804 N N . ASN A 1 221 ? -41.805 -17.397 97.881 1.00 77.50 221 ASN A N 1
ATOM 1805 C CA . ASN A 1 221 ? -41.657 -18.484 98.846 1.00 77.50 221 ASN A CA 1
ATOM 1806 C C . ASN A 1 221 ? -40.994 -17.996 100.137 1.00 77.50 221 ASN A C 1
ATOM 1808 O O . ASN A 1 221 ? -41.509 -18.276 101.211 1.00 77.50 221 ASN A O 1
ATOM 1812 N N . THR A 1 222 ? -39.934 -17.188 100.048 1.00 78.06 222 THR A N 1
ATOM 1813 C CA . THR A 1 222 ? -39.270 -16.572 101.213 1.00 78.06 222 THR A CA 1
ATOM 1814 C C . THR A 1 222 ? -40.220 -15.625 101.948 1.00 78.06 222 THR A C 1
ATOM 1816 O O . THR A 1 222 ? -40.253 -15.586 103.175 1.00 78.06 222 THR A O 1
ATOM 1819 N N . THR A 1 223 ? -41.037 -14.868 101.211 1.00 74.56 223 THR A N 1
ATOM 1820 C CA . THR A 1 223 ? -42.072 -14.009 101.801 1.00 74.56 223 THR A CA 1
ATOM 1821 C C . THR A 1 223 ? -43.158 -14.850 102.469 1.00 74.56 223 THR A C 1
ATOM 1823 O O . THR A 1 223 ? -43.607 -14.502 103.555 1.00 74.56 223 THR A O 1
ATOM 1826 N N . MET A 1 224 ? -43.559 -15.967 101.858 1.00 76.25 224 MET A N 1
ATOM 1827 C CA . MET A 1 224 ? -44.546 -16.899 102.405 1.00 76.25 224 MET A CA 1
ATOM 1828 C C . MET A 1 224 ? -44.031 -17.574 103.681 1.00 76.25 224 MET A C 1
ATOM 1830 O O . MET A 1 224 ? -44.761 -17.633 104.663 1.00 76.25 224 MET A O 1
ATOM 1834 N N . GLU A 1 225 ? -42.768 -17.999 103.692 1.00 80.31 225 GLU A N 1
ATOM 1835 C CA . GLU A 1 225 ? -42.083 -18.589 104.844 1.00 80.31 225 GLU A CA 1
ATOM 1836 C C . GLU A 1 225 ? -41.959 -17.572 105.986 1.00 80.31 225 GLU A C 1
ATOM 1838 O O . GLU A 1 225 ? -42.390 -17.850 107.103 1.00 80.31 225 GLU A O 1
ATOM 1843 N N . LYS A 1 226 ? -41.501 -16.343 105.699 1.00 74.56 226 LYS A N 1
ATOM 1844 C CA . LYS A 1 226 ? -41.471 -15.243 106.681 1.00 74.56 226 LYS A CA 1
ATOM 1845 C C . LYS A 1 226 ? -42.879 -14.895 107.199 1.00 74.56 226 LYS A C 1
ATOM 1847 O O . LYS A 1 226 ? -43.036 -14.583 108.377 1.00 74.56 226 LYS A O 1
ATOM 1852 N N . LEU A 1 227 ? -43.916 -14.941 106.354 1.00 71.06 227 LEU A N 1
ATOM 1853 C CA . LEU A 1 227 ? -45.316 -14.714 106.752 1.00 71.06 227 LEU A CA 1
ATOM 1854 C C . LEU A 1 227 ? -45.865 -15.843 107.635 1.00 71.06 227 LEU A C 1
ATOM 1856 O O . LEU A 1 227 ? -46.663 -15.583 108.538 1.00 71.06 227 LEU A O 1
ATOM 1860 N N . GLU A 1 228 ? -45.456 -17.082 107.382 1.00 74.50 228 GLU A N 1
ATOM 1861 C CA . GLU A 1 228 ? -45.832 -18.247 108.179 1.00 74.50 228 GLU A CA 1
ATOM 1862 C C . GLU A 1 228 ? -45.115 -18.242 109.538 1.00 74.50 228 GLU A C 1
ATOM 1864 O O . GLU A 1 228 ? -45.758 -18.431 110.569 1.00 74.50 228 GLU A O 1
ATOM 1869 N N . GLU A 1 229 ? -43.836 -17.860 109.571 1.00 75.06 229 GLU A N 1
ATOM 1870 C CA . GLU A 1 229 ? -43.079 -17.635 110.807 1.00 75.06 229 GLU A CA 1
ATOM 1871 C C . GLU A 1 229 ? -43.701 -16.511 111.659 1.00 75.06 229 GLU A C 1
ATOM 1873 O O . GLU A 1 229 ? -43.897 -16.662 112.868 1.00 75.06 229 GLU A O 1
ATOM 1878 N N . ILE A 1 230 ? -44.111 -15.408 111.021 1.00 67.31 230 ILE A N 1
ATOM 1879 C CA . ILE A 1 230 ? -44.871 -14.311 111.643 1.00 67.31 230 ILE A CA 1
ATOM 1880 C C . ILE A 1 230 ? -46.191 -14.813 112.243 1.00 67.31 230 ILE A C 1
ATOM 1882 O O . ILE A 1 230 ? -46.567 -14.419 113.351 1.00 67.31 230 ILE A O 1
ATOM 1886 N N . LYS A 1 231 ? -46.911 -15.676 111.522 1.00 71.75 231 LYS A N 1
ATOM 1887 C CA . LYS A 1 231 ? -48.195 -16.238 111.957 1.00 71.75 231 LYS A CA 1
ATOM 1888 C C . LYS A 1 231 ? -48.029 -17.144 113.181 1.00 71.75 231 LYS A C 1
ATOM 1890 O O . LYS A 1 231 ? -48.829 -17.036 114.114 1.00 71.75 231 LYS A O 1
ATOM 1895 N N . ASP A 1 232 ? -46.992 -17.973 113.216 1.00 71.31 232 ASP A N 1
ATOM 1896 C CA . ASP A 1 232 ? -46.707 -18.865 114.344 1.00 71.31 232 ASP A CA 1
ATOM 1897 C C . ASP A 1 232 ? -46.228 -18.090 115.581 1.00 71.31 232 ASP A C 1
ATOM 1899 O O . ASP A 1 232 ? -46.746 -18.294 116.688 1.00 71.31 232 ASP A O 1
ATOM 1903 N N . GLN A 1 233 ? -45.335 -17.108 115.399 1.00 66.25 233 GLN A N 1
ATOM 1904 C CA . GLN A 1 233 ? -44.915 -16.195 116.470 1.00 66.25 233 GLN A CA 1
ATOM 1905 C C . GLN A 1 233 ? -46.104 -15.402 117.043 1.00 66.25 233 GLN A C 1
ATOM 1907 O O . GLN A 1 233 ? -46.186 -15.189 118.260 1.00 66.25 233 GLN A O 1
ATOM 1912 N N . ALA A 1 234 ? -47.068 -15.029 116.193 1.00 63.31 234 ALA A N 1
ATOM 1913 C CA . ALA A 1 234 ? -48.284 -14.337 116.603 1.00 63.31 234 ALA A CA 1
ATOM 1914 C C . ALA A 1 234 ? -49.271 -15.207 117.392 1.00 63.31 234 ALA A C 1
ATOM 1916 O O . ALA A 1 234 ? -49.968 -14.692 118.270 1.00 63.31 234 ALA A O 1
ATOM 1917 N N . GLN A 1 235 ? -49.314 -16.514 117.126 1.00 66.94 235 GLN A N 1
ATOM 1918 C CA . GLN A 1 235 ? -50.131 -17.454 117.895 1.00 66.94 235 GLN A CA 1
ATOM 1919 C C . GLN A 1 235 ? -49.547 -17.754 119.279 1.00 66.94 235 GLN A C 1
ATOM 1921 O O . GLN A 1 235 ? -50.306 -17.953 120.226 1.00 66.94 235 GLN A O 1
ATOM 1926 N N . HIS A 1 236 ? -48.219 -17.788 119.411 1.00 65.25 236 HIS A N 1
ATOM 1927 C CA . HIS A 1 236 ? -47.559 -18.199 120.655 1.00 65.25 236 HIS A CA 1
ATOM 1928 C C . HIS A 1 236 ? -47.383 -17.048 121.662 1.00 65.25 236 HIS A C 1
ATOM 1930 O O . HIS A 1 236 ? -47.284 -17.304 122.862 1.00 65.25 236 HIS A O 1
ATOM 1936 N N . THR A 1 237 ? -47.412 -15.781 121.217 1.00 61.62 237 THR A N 1
ATOM 1937 C CA . THR A 1 237 ? -47.157 -14.620 122.097 1.00 61.62 237 THR A CA 1
ATOM 1938 C C . THR A 1 237 ? -48.094 -13.422 121.831 1.00 61.62 237 THR A C 1
ATOM 1940 O O . THR A 1 237 ? -47.633 -12.339 121.469 1.00 61.62 237 THR A O 1
ATOM 1943 N N . PRO A 1 238 ? -49.421 -13.548 122.055 1.00 59.75 238 PRO A N 1
ATOM 1944 C CA . PRO A 1 238 ? -50.428 -12.553 121.652 1.00 59.75 238 PRO A CA 1
ATOM 1945 C C . PRO A 1 238 ? -50.337 -11.179 122.353 1.00 59.75 238 PRO A C 1
ATOM 1947 O O . PRO A 1 238 ? -50.992 -10.230 121.925 1.00 59.75 238 PRO A O 1
ATOM 1950 N N . ALA A 1 239 ? -49.548 -11.050 123.428 1.00 56.44 239 ALA A N 1
ATOM 1951 C CA . ALA A 1 239 ? -49.407 -9.808 124.197 1.00 56.44 239 ALA A CA 1
ATOM 1952 C C . ALA A 1 239 ? -48.212 -8.924 123.772 1.00 56.44 239 ALA A C 1
ATOM 1954 O O . ALA A 1 239 ? -48.170 -7.753 124.141 1.00 56.44 239 ALA A O 1
ATOM 1955 N N . GLN A 1 240 ? -47.257 -9.449 122.992 1.00 55.97 240 GLN A N 1
ATOM 1956 C CA . GLN A 1 240 ? -46.092 -8.702 122.465 1.00 55.97 240 GLN A CA 1
ATOM 1957 C C . GLN A 1 240 ? -46.082 -8.605 120.930 1.00 55.97 240 GLN A C 1
ATOM 1959 O O . GLN A 1 240 ? -45.202 -7.987 120.330 1.00 55.97 240 GLN A O 1
ATOM 1964 N N . THR A 1 241 ? -47.105 -9.163 120.293 1.00 57.31 241 THR A N 1
ATOM 1965 C CA . THR A 1 241 ? -47.261 -9.319 118.846 1.00 57.31 241 THR A CA 1
ATOM 1966 C C . THR A 1 241 ? -47.138 -8.016 118.076 1.00 57.31 241 THR A C 1
ATOM 1968 O O . THR A 1 241 ? -46.465 -7.966 117.058 1.00 57.31 241 THR A O 1
ATOM 1971 N N . ALA A 1 242 ? -47.730 -6.926 118.563 1.00 58.56 242 ALA A N 1
ATOM 1972 C CA . ALA A 1 242 ? -47.685 -5.658 117.840 1.00 58.56 242 ALA A CA 1
ATOM 1973 C C . ALA A 1 242 ? -46.269 -5.054 117.775 1.00 58.56 242 ALA A C 1
ATOM 1975 O O . ALA A 1 242 ? -45.946 -4.404 116.791 1.00 58.56 242 ALA A O 1
ATOM 1976 N N . GLN A 1 243 ? -45.412 -5.274 118.780 1.00 60.69 243 GLN A N 1
ATOM 1977 C CA . GLN A 1 243 ? -44.049 -4.721 118.804 1.00 60.69 243 GLN A CA 1
ATOM 1978 C C . GLN A 1 243 ? -43.023 -5.617 118.103 1.00 60.69 243 GLN A C 1
ATOM 1980 O O . GLN A 1 243 ? -42.059 -5.100 117.547 1.00 60.69 243 GLN A O 1
ATOM 1985 N N . LEU A 1 244 ? -43.242 -6.935 118.083 1.00 60.28 244 LEU A N 1
ATOM 1986 C CA . LEU A 1 244 ? -42.362 -7.885 117.393 1.00 60.28 244 LEU A CA 1
ATOM 1987 C C . LEU A 1 244 ? -42.664 -8.011 115.890 1.00 60.28 244 LEU A C 1
ATOM 1989 O O . LEU A 1 244 ? -41.763 -8.345 115.129 1.00 60.28 244 LEU A O 1
ATOM 1993 N N . LEU A 1 245 ? -43.890 -7.701 115.445 1.00 62.19 245 LEU A N 1
ATOM 1994 C CA . LEU A 1 245 ? -44.286 -7.790 114.031 1.00 62.19 245 LEU A CA 1
ATOM 1995 C C . LEU A 1 245 ? -43.953 -6.554 113.185 1.00 62.19 245 LEU A C 1
ATOM 1997 O O . LEU A 1 245 ? -43.866 -6.667 111.964 1.00 62.19 245 LEU A O 1
ATOM 2001 N N . ILE A 1 246 ? -43.751 -5.382 113.793 1.00 71.94 246 ILE A N 1
ATOM 2002 C CA . ILE A 1 246 ? -43.429 -4.151 113.049 1.00 71.94 246 ILE A CA 1
ATOM 2003 C C . ILE A 1 246 ? -42.074 -4.254 112.322 1.00 71.94 246 ILE A C 1
ATOM 2005 O O . ILE A 1 246 ? -42.056 -4.005 111.117 1.00 71.94 246 ILE A O 1
ATOM 2009 N N . PRO A 1 247 ? -40.964 -4.679 112.962 1.00 75.69 247 PRO A N 1
ATOM 2010 C CA . PRO A 1 247 ? -39.661 -4.714 112.294 1.00 75.69 247 PRO A CA 1
ATOM 2011 C C . PRO A 1 247 ? -39.582 -5.689 111.100 1.00 75.69 247 PRO A C 1
ATOM 2013 O O . PRO A 1 247 ? -39.047 -5.293 110.065 1.00 75.69 247 PRO A O 1
ATOM 2016 N N . PRO A 1 248 ? -40.132 -6.923 111.162 1.00 70.75 248 PRO A N 1
ATOM 2017 C CA . PRO A 1 248 ? -40.175 -7.825 110.008 1.00 70.75 248 PRO A CA 1
ATOM 2018 C C . PRO A 1 248 ? -41.033 -7.297 108.855 1.00 70.75 248 PRO A C 1
ATOM 2020 O O . PRO A 1 248 ? -40.655 -7.442 107.695 1.00 70.75 248 PRO A O 1
ATOM 2023 N N . ILE A 1 249 ? -42.168 -6.655 109.154 1.00 72.06 249 ILE A N 1
ATOM 2024 C CA . ILE A 1 249 ? -43.047 -6.063 108.134 1.00 72.06 249 ILE A CA 1
ATOM 2025 C C . ILE A 1 249 ? -42.385 -4.839 107.491 1.00 72.06 249 ILE A C 1
ATOM 2027 O O . ILE A 1 249 ? -42.471 -4.668 106.276 1.00 72.06 249 ILE A O 1
ATOM 2031 N N . GLU A 1 250 ? -41.695 -4.001 108.266 1.00 77.75 250 GLU A N 1
ATOM 2032 C CA . GLU A 1 250 ? -40.906 -2.886 107.731 1.00 77.75 250 GLU A CA 1
ATOM 2033 C C . GLU A 1 250 ? -39.710 -3.375 106.905 1.00 77.75 250 GLU A C 1
ATOM 2035 O O . GLU A 1 250 ? -39.443 -2.808 105.847 1.00 77.75 250 GLU A O 1
ATOM 2040 N N . GLY A 1 251 ? -39.054 -4.464 107.321 1.00 78.25 251 GLY A N 1
ATOM 2041 C CA . GLY A 1 251 ? -37.991 -5.124 106.561 1.00 78.25 251 GLY A CA 1
ATOM 2042 C C . GLY A 1 251 ? -38.481 -5.679 105.222 1.00 78.25 251 GLY A C 1
ATOM 2043 O O . GLY A 1 251 ? -37.908 -5.356 104.185 1.00 78.25 251 GLY A O 1
ATOM 2044 N N . LEU A 1 252 ? -39.594 -6.423 105.218 1.00 74.69 252 LEU A N 1
ATOM 2045 C CA . LEU A 1 252 ? -40.246 -6.911 103.994 1.00 74.69 252 LEU A CA 1
ATOM 2046 C C . LEU A 1 252 ? -40.676 -5.759 103.083 1.00 74.69 252 LEU A C 1
ATOM 2048 O O . LEU A 1 252 ? -40.496 -5.816 101.870 1.00 74.69 252 LEU A O 1
ATOM 2052 N N . ARG A 1 253 ? -41.220 -4.682 103.656 1.00 79.06 253 ARG A N 1
ATOM 2053 C CA . ARG A 1 253 ? -41.598 -3.488 102.895 1.00 79.06 253 ARG A CA 1
ATOM 2054 C C . ARG A 1 253 ? -40.377 -2.786 102.297 1.00 79.06 253 ARG A C 1
ATOM 2056 O O . ARG A 1 253 ? -40.467 -2.286 101.180 1.00 79.06 253 ARG A O 1
ATOM 2063 N N . GLY A 1 254 ? -39.254 -2.766 103.013 1.00 82.31 254 GLY A N 1
ATOM 2064 C CA . GLY A 1 254 ? -37.966 -2.288 102.517 1.00 82.31 254 GLY A CA 1
ATOM 2065 C C . GLY A 1 254 ? -37.452 -3.128 101.348 1.00 82.31 254 GLY A C 1
ATOM 2066 O O . GLY A 1 254 ? -37.195 -2.573 100.286 1.00 82.31 254 GLY A O 1
ATOM 2067 N N . GLU A 1 255 ? -37.396 -4.456 101.504 1.00 76.75 255 GLU A N 1
ATOM 2068 C CA . GLU A 1 255 ? -36.976 -5.404 100.457 1.00 76.75 255 GLU A CA 1
ATOM 2069 C C . GLU A 1 255 ? -37.858 -5.289 99.197 1.00 76.75 255 GLU A C 1
ATOM 2071 O O . GLU A 1 255 ? -37.342 -5.221 98.080 1.00 76.75 255 GLU A O 1
ATOM 2076 N N . ILE A 1 256 ? -39.183 -5.184 99.357 1.00 76.31 256 ILE A N 1
ATOM 2077 C CA . ILE A 1 256 ? -40.132 -5.011 98.243 1.00 76.31 256 ILE A CA 1
ATOM 2078 C C . ILE A 1 256 ? -39.945 -3.658 97.547 1.00 76.31 256 ILE A C 1
ATOM 2080 O O . ILE A 1 256 ? -39.949 -3.604 96.318 1.00 76.31 256 ILE A O 1
ATOM 2084 N N . ASN A 1 257 ? -39.765 -2.568 98.300 1.00 81.44 257 ASN A N 1
ATOM 2085 C CA . ASN A 1 257 ? -39.535 -1.248 97.712 1.00 81.44 257 ASN A CA 1
ATOM 2086 C C . ASN A 1 257 ? -38.205 -1.199 96.950 1.00 81.44 257 ASN A C 1
ATOM 2088 O O . ASN A 1 257 ? -38.180 -0.695 95.833 1.00 81.44 257 ASN A O 1
ATOM 2092 N N . GLN A 1 258 ? -37.139 -1.774 97.511 1.00 80.19 258 GLN A N 1
ATOM 2093 C CA . GLN A 1 258 ? -35.823 -1.845 96.876 1.00 80.19 258 GLN A CA 1
ATOM 2094 C C . GLN A 1 258 ? -35.871 -2.677 95.585 1.00 80.19 258 GLN A C 1
ATOM 2096 O O . GLN A 1 258 ? -35.373 -2.253 94.549 1.00 80.19 258 GLN A O 1
ATOM 2101 N N . THR A 1 259 ? -36.556 -3.826 95.619 1.00 76.44 259 THR A N 1
ATOM 2102 C CA . THR A 1 259 ? -36.754 -4.677 94.433 1.00 76.44 259 THR A CA 1
ATOM 2103 C C . THR A 1 259 ? -37.608 -3.969 93.375 1.00 76.44 259 THR A C 1
ATOM 2105 O O . THR A 1 259 ? -37.338 -4.076 92.181 1.00 76.44 259 THR A O 1
ATOM 2108 N N . GLY A 1 260 ? -38.629 -3.216 93.794 1.00 77.94 260 GLY A N 1
ATOM 2109 C CA . GLY A 1 260 ? -39.455 -2.403 92.901 1.00 77.94 260 GLY A CA 1
ATOM 2110 C C . GLY A 1 260 ? -38.680 -1.257 92.243 1.00 77.94 260 GLY A C 1
ATOM 2111 O O . GLY A 1 260 ? -38.879 -0.992 91.057 1.00 77.94 260 GLY A O 1
ATOM 2112 N N . GLU A 1 261 ? -37.778 -0.614 92.984 1.00 82.62 261 GLU A N 1
ATOM 2113 C CA . GLU A 1 261 ? -36.888 0.438 92.481 1.00 82.62 261 GLU A CA 1
ATOM 2114 C C . GLU A 1 261 ? -35.874 -0.133 91.476 1.00 82.62 261 GLU A C 1
ATOM 2116 O O . GLU A 1 261 ? -35.789 0.362 90.354 1.00 82.62 261 GLU A O 1
ATOM 2121 N N . ASP A 1 262 ? -35.240 -1.269 91.790 1.00 78.19 262 ASP A N 1
ATOM 2122 C CA . ASP A 1 262 ? -34.326 -1.976 90.881 1.00 78.19 262 ASP A CA 1
ATOM 2123 C C . ASP A 1 262 ? -35.016 -2.446 89.585 1.00 78.19 262 ASP A C 1
ATOM 2125 O O . ASP A 1 262 ? -34.430 -2.399 88.496 1.00 78.19 262 ASP A O 1
ATOM 2129 N N . ILE A 1 263 ? -36.267 -2.916 89.672 1.00 74.69 263 ILE A N 1
ATOM 2130 C CA . ILE A 1 263 ? -37.063 -3.297 88.495 1.00 74.69 263 ILE A CA 1
ATOM 2131 C C . ILE A 1 263 ? -37.386 -2.060 87.651 1.00 74.69 263 ILE A C 1
ATOM 2133 O O . ILE A 1 263 ? -37.217 -2.109 86.431 1.00 74.69 263 ILE A O 1
ATOM 2137 N N . ASN A 1 264 ? -37.807 -0.954 88.270 1.00 82.25 264 ASN A N 1
ATOM 2138 C CA . ASN A 1 264 ? -38.083 0.292 87.554 1.00 82.25 264 ASN A CA 1
ATOM 2139 C C . ASN A 1 264 ? -36.833 0.845 86.863 1.00 82.25 264 ASN A C 1
ATOM 2141 O O . ASN A 1 264 ? -36.909 1.232 85.698 1.00 82.25 264 ASN A O 1
ATOM 2145 N N . ASP A 1 265 ? -35.675 0.815 87.519 1.00 84.00 265 ASP A N 1
ATOM 2146 C CA . ASP A 1 265 ? -34.414 1.260 86.927 1.00 84.00 265 ASP A CA 1
ATOM 2147 C C . ASP A 1 265 ? -34.005 0.395 85.731 1.00 84.00 265 ASP A C 1
ATOM 2149 O O . ASP A 1 265 ? -33.607 0.916 84.684 1.00 84.00 265 ASP A O 1
ATOM 2153 N N . LYS A 1 266 ? -34.166 -0.930 85.822 1.00 77.19 266 LYS A N 1
ATOM 2154 C CA . LYS A 1 266 ? -33.921 -1.837 84.688 1.00 77.19 266 LYS A CA 1
ATOM 2155 C C . LYS A 1 266 ? -34.910 -1.617 83.541 1.00 77.19 266 LYS A C 1
ATOM 2157 O O . LYS A 1 266 ? -34.501 -1.674 82.380 1.00 77.19 266 LYS A O 1
ATOM 2162 N N . ILE A 1 267 ? -36.184 -1.350 83.838 1.00 78.06 267 ILE A N 1
ATOM 2163 C CA . ILE A 1 267 ? -37.206 -1.032 82.829 1.00 78.06 267 ILE A CA 1
ATOM 2164 C C . ILE A 1 267 ? -36.881 0.293 82.136 1.00 78.06 267 ILE A C 1
ATOM 2166 O O . ILE A 1 267 ? -36.927 0.355 80.908 1.00 78.06 267 ILE A O 1
ATOM 2170 N N . ASN A 1 268 ? -36.479 1.320 82.883 1.00 83.31 268 ASN A N 1
ATOM 2171 C CA . ASN A 1 268 ? -36.075 2.607 82.319 1.00 83.31 268 ASN A CA 1
ATOM 2172 C C . ASN A 1 268 ? -34.844 2.454 81.414 1.00 83.31 268 ASN A C 1
ATOM 2174 O O . ASN A 1 268 ? -34.853 2.929 80.282 1.00 83.31 268 ASN A O 1
ATOM 2178 N N . GLN A 1 269 ? -33.834 1.687 81.839 1.00 80.38 269 GLN A N 1
ATOM 2179 C CA . GLN A 1 269 ? -32.670 1.385 80.998 1.00 80.38 269 GLN A CA 1
ATOM 2180 C C . GLN A 1 269 ? -33.037 0.612 79.723 1.00 80.38 269 GLN A C 1
ATOM 2182 O O . GLN A 1 269 ? -32.465 0.867 78.664 1.00 80.38 269 GLN A O 1
ATOM 2187 N N . LEU A 1 270 ? -33.970 -0.342 79.800 1.00 73.75 270 LEU A N 1
ATOM 2188 C CA . LEU A 1 270 ? -34.478 -1.044 78.617 1.00 73.75 270 LEU A CA 1
ATOM 2189 C C . LEU A 1 270 ? -35.239 -0.095 77.687 1.00 73.75 270 LEU A C 1
ATOM 2191 O O . LEU A 1 270 ? -35.092 -0.198 76.470 1.00 73.75 270 LEU A O 1
ATOM 2195 N N . SER A 1 271 ? -36.004 0.841 78.247 1.00 78.81 271 SER A N 1
ATOM 2196 C CA . SER A 1 271 ? -36.742 1.850 77.490 1.00 78.81 271 SER A CA 1
ATOM 2197 C C . SER A 1 271 ? -35.800 2.813 76.756 1.00 78.81 271 SER A C 1
ATOM 2199 O O . SER A 1 271 ? -36.012 3.082 75.575 1.00 78.81 271 SER A O 1
ATOM 2201 N N . ASP A 1 272 ? -34.715 3.255 77.398 1.00 80.12 272 ASP A N 1
ATOM 2202 C CA . ASP A 1 272 ? -33.692 4.105 76.773 1.00 80.12 272 ASP A CA 1
ATOM 2203 C C . ASP A 1 272 ? -32.939 3.374 75.656 1.00 80.12 272 ASP A C 1
ATOM 2205 O O . ASP A 1 272 ? -32.686 3.932 74.587 1.00 80.12 272 ASP A O 1
ATOM 2209 N N . ILE A 1 273 ? -32.604 2.097 75.859 1.00 72.94 273 ILE A N 1
ATOM 2210 C CA . ILE A 1 273 ? -31.955 1.286 74.823 1.00 72.94 273 ILE A CA 1
ATOM 2211 C C . ILE A 1 273 ? -32.911 1.044 73.649 1.00 72.94 273 ILE A C 1
ATOM 2213 O O . ILE A 1 273 ? -32.494 1.146 72.497 1.00 72.94 273 ILE A O 1
ATOM 2217 N N . ALA A 1 274 ? -34.192 0.770 73.910 1.00 73.38 274 ALA A N 1
ATOM 2218 C CA . ALA A 1 274 ? -35.196 0.606 72.862 1.00 73.38 274 ALA A CA 1
ATOM 2219 C C . ALA A 1 274 ? -35.404 1.901 72.061 1.00 73.38 274 ALA A C 1
ATOM 2221 O O . ALA A 1 274 ? -35.511 1.846 70.835 1.00 73.38 274 ALA A O 1
ATOM 2222 N N . ALA A 1 275 ? -35.399 3.059 72.728 1.00 78.81 275 ALA A N 1
ATOM 2223 C CA . ALA A 1 275 ? -35.466 4.362 72.075 1.00 78.81 275 ALA A CA 1
ATOM 2224 C C . ALA A 1 275 ? -34.238 4.613 71.184 1.00 78.81 275 ALA A C 1
ATOM 2226 O O . ALA A 1 275 ? -34.392 4.963 70.014 1.00 78.81 275 ALA A O 1
ATOM 2227 N N . ASN A 1 276 ? -33.031 4.345 71.692 1.00 79.12 276 ASN A N 1
ATOM 2228 C CA . ASN A 1 276 ? -31.792 4.480 70.923 1.00 79.12 276 ASN A CA 1
ATOM 2229 C C . ASN A 1 276 ? -31.723 3.502 69.740 1.00 79.12 276 ASN A C 1
ATOM 2231 O O . ASN A 1 276 ? -31.241 3.864 68.669 1.00 79.12 276 ASN A O 1
ATOM 2235 N N . LEU A 1 277 ? -32.237 2.278 69.891 1.00 74.38 277 LEU A N 1
ATOM 2236 C CA . LEU A 1 277 ? -32.281 1.298 68.806 1.00 74.38 277 LEU A CA 1
ATOM 2237 C C . LEU A 1 277 ? -33.299 1.696 67.727 1.00 74.38 277 LEU A C 1
ATOM 2239 O O . LEU A 1 277 ? -33.018 1.555 66.538 1.00 74.38 277 LEU A O 1
ATOM 2243 N N . ALA A 1 278 ? -34.463 2.220 68.123 1.00 75.81 278 ALA A N 1
ATOM 2244 C CA . ALA A 1 278 ? -35.469 2.727 67.193 1.00 75.81 278 ALA A CA 1
ATOM 2245 C C . ALA A 1 278 ? -34.949 3.939 66.401 1.00 75.81 278 ALA A C 1
ATOM 2247 O O . ALA A 1 278 ? -35.118 3.993 65.179 1.00 75.81 278 ALA A O 1
ATOM 2248 N N . ASP A 1 279 ? -34.264 4.868 67.072 1.00 81.62 279 ASP A N 1
ATOM 2249 C CA . ASP A 1 279 ? -33.637 6.027 66.434 1.00 81.62 279 ASP A CA 1
ATOM 2250 C C . ASP A 1 279 ? -32.476 5.612 65.515 1.00 81.62 279 ASP A C 1
ATOM 2252 O O . ASP A 1 279 ? -32.402 6.024 64.352 1.00 81.62 279 ASP A O 1
ATOM 2256 N N . GLY A 1 280 ? -31.630 4.686 65.975 1.00 77.38 280 GLY A N 1
ATOM 2257 C CA . GLY A 1 280 ? -30.559 4.092 65.181 1.00 77.38 280 GLY A CA 1
ATOM 2258 C C . GLY A 1 280 ? -31.087 3.412 63.918 1.00 77.38 280 GLY A C 1
ATOM 2259 O O . GLY A 1 280 ? -30.584 3.673 62.826 1.00 77.38 280 GLY A O 1
ATOM 2260 N N . PHE A 1 281 ? -32.146 2.603 64.030 1.00 74.12 281 PHE A N 1
ATOM 2261 C CA . PHE A 1 281 ? -32.758 1.910 62.893 1.00 74.12 281 PHE A CA 1
ATOM 2262 C C . PHE A 1 281 ? -33.383 2.886 61.889 1.00 74.12 281 PHE A C 1
ATOM 2264 O O . PHE A 1 281 ? -33.183 2.735 60.683 1.00 74.12 281 PHE A O 1
ATOM 2271 N N . SER A 1 282 ? -34.082 3.916 62.374 1.00 80.19 282 SER A N 1
ATOM 2272 C CA . SER A 1 282 ? -34.657 4.981 61.544 1.00 80.19 282 SER A CA 1
ATOM 2273 C C . SER A 1 282 ? -33.572 5.718 60.751 1.00 80.19 282 SER A C 1
ATOM 2275 O O . SER A 1 282 ? -33.629 5.817 59.522 1.00 80.19 282 SER A O 1
ATOM 2277 N N . THR A 1 283 ? -32.513 6.145 61.440 1.00 83.25 283 THR A N 1
ATOM 2278 C CA . THR A 1 283 ? -31.407 6.892 60.831 1.00 83.25 283 THR A CA 1
ATOM 2279 C C . THR A 1 283 ? -30.634 6.036 59.826 1.00 83.25 283 THR A C 1
ATOM 2281 O O . THR A 1 283 ? -30.251 6.518 58.755 1.00 83.25 283 THR A O 1
ATOM 2284 N N . ASN A 1 284 ? -30.423 4.751 60.130 1.00 75.88 284 ASN A N 1
ATOM 2285 C CA . ASN A 1 284 ? -29.728 3.838 59.225 1.00 75.88 284 ASN A CA 1
ATOM 2286 C C . ASN A 1 284 ? -30.571 3.497 57.996 1.00 75.88 284 ASN A C 1
ATOM 2288 O O . ASN A 1 284 ? -30.042 3.446 56.887 1.00 75.88 284 ASN A O 1
ATOM 2292 N N . TYR A 1 285 ? -31.880 3.317 58.163 1.00 79.25 285 TYR A N 1
ATOM 2293 C CA . TYR A 1 285 ? -32.788 3.095 57.043 1.00 79.25 285 TYR A CA 1
ATOM 2294 C C . TYR A 1 285 ? -32.794 4.293 56.083 1.00 79.25 285 TYR A C 1
ATOM 2296 O O . TYR A 1 285 ? -32.702 4.113 54.868 1.00 79.25 285 TYR A O 1
ATOM 2304 N N . GLU A 1 286 ? -32.809 5.520 56.612 1.00 83.94 286 GLU A N 1
ATOM 2305 C CA . GLU A 1 286 ? -32.722 6.750 55.817 1.00 83.94 286 GLU A CA 1
ATOM 2306 C C . GLU A 1 286 ? -31.395 6.834 55.033 1.00 83.94 286 GLU A C 1
ATOM 2308 O O . GLU A 1 286 ? -31.387 7.206 53.855 1.00 83.94 286 GLU A O 1
ATOM 2313 N N . LYS A 1 287 ? -30.267 6.443 55.650 1.00 80.81 287 LYS A N 1
ATOM 2314 C CA . LYS A 1 287 ? -28.950 6.378 54.985 1.00 80.81 287 LYS A CA 1
ATOM 2315 C C . LYS A 1 287 ? -28.909 5.319 53.886 1.00 80.81 287 LYS A C 1
ATOM 2317 O O . LYS A 1 287 ? -28.569 5.652 52.753 1.00 80.81 287 LYS A O 1
ATOM 2322 N N . ILE A 1 288 ? -29.326 4.087 54.184 1.00 77.06 288 ILE A N 1
ATOM 2323 C CA . ILE A 1 288 ? -29.382 2.987 53.208 1.00 77.06 288 ILE A CA 1
ATOM 2324 C C . ILE A 1 288 ? -30.283 3.373 52.032 1.00 77.06 288 ILE A C 1
ATOM 2326 O O . ILE A 1 288 ? -29.928 3.171 50.874 1.00 77.06 288 ILE A O 1
ATOM 2330 N N . ARG A 1 289 ? -31.431 4.004 52.297 1.00 83.88 289 ARG A N 1
ATOM 2331 C CA . ARG A 1 289 ? -32.333 4.495 51.251 1.00 83.88 289 ARG A CA 1
ATOM 2332 C C . ARG A 1 289 ? -31.665 5.544 50.359 1.00 83.88 289 ARG A C 1
ATOM 2334 O O . ARG A 1 289 ? -31.828 5.486 49.140 1.00 83.88 289 ARG A O 1
ATOM 2341 N N . LYS A 1 290 ? -30.914 6.488 50.937 1.00 87.19 290 LYS A N 1
ATOM 2342 C CA . LYS A 1 290 ? -30.150 7.490 50.172 1.00 87.19 290 LYS A CA 1
ATOM 2343 C C . LYS A 1 290 ? -29.044 6.849 49.335 1.00 87.19 290 LYS A C 1
ATOM 2345 O O . LYS A 1 290 ? -28.880 7.236 48.181 1.00 87.19 290 LYS A O 1
ATOM 2350 N N . GLU A 1 291 ? -28.335 5.858 49.867 1.00 78.25 291 GLU A N 1
ATOM 2351 C CA . GLU A 1 291 ? -27.310 5.114 49.126 1.00 78.25 291 GLU A CA 1
ATOM 2352 C C . GLU A 1 291 ? -27.909 4.300 47.974 1.00 78.25 291 GLU A C 1
ATOM 2354 O O . GLU A 1 291 ? -27.390 4.362 46.864 1.00 78.25 291 GLU A O 1
ATOM 2359 N N . ILE A 1 292 ? -29.048 3.629 48.176 1.00 77.62 292 ILE A N 1
ATOM 2360 C CA . ILE A 1 292 ? -29.767 2.909 47.109 1.00 77.62 292 ILE A CA 1
ATOM 2361 C C . ILE A 1 292 ? -30.224 3.874 46.006 1.00 77.62 292 ILE A C 1
ATOM 2363 O O . ILE A 1 292 ? -30.075 3.581 44.820 1.00 77.62 292 ILE A O 1
ATOM 2367 N N . GLN A 1 293 ? -30.741 5.052 46.365 1.00 83.38 293 GLN A N 1
ATOM 2368 C CA . GLN A 1 293 ? -31.080 6.081 45.375 1.00 83.38 293 GLN A CA 1
ATOM 2369 C C . GLN A 1 293 ? -29.839 6.626 44.652 1.00 83.38 293 GLN A C 1
ATOM 2371 O O . GLN A 1 293 ? -29.900 6.899 43.452 1.00 83.38 293 GLN A O 1
ATOM 2376 N N . GLY A 1 294 ? -28.717 6.772 45.360 1.00 83.25 294 GLY A N 1
ATOM 2377 C CA . GLY A 1 294 ? -27.424 7.132 44.779 1.00 83.25 294 GLY A CA 1
ATOM 2378 C C . GLY A 1 294 ? -26.931 6.086 43.778 1.00 83.25 294 GLY A C 1
ATOM 2379 O O . GLY A 1 294 ? -26.549 6.448 42.667 1.00 83.25 294 GLY A O 1
ATOM 2380 N N . LEU A 1 295 ? -27.031 4.799 44.125 1.00 78.88 295 LEU A N 1
ATOM 2381 C CA . LEU A 1 295 ? -26.710 3.676 43.244 1.00 78.88 295 LEU A CA 1
ATOM 2382 C C . LEU A 1 295 ? -27.595 3.660 41.995 1.00 78.88 295 LEU A C 1
ATOM 2384 O O . LEU A 1 295 ? -27.065 3.484 40.906 1.00 78.88 295 LEU A O 1
ATOM 2388 N N . GLY A 1 296 ? -28.899 3.927 42.113 1.00 79.31 296 GLY A N 1
ATOM 2389 C CA . GLY A 1 296 ? -29.793 4.003 40.950 1.00 79.31 296 GLY A CA 1
ATOM 2390 C C . GLY A 1 296 ? -29.436 5.141 39.983 1.00 79.31 296 GLY A C 1
ATOM 2391 O O . GLY A 1 296 ? -29.437 4.957 38.767 1.00 79.31 296 GLY A O 1
ATOM 2392 N N . ARG A 1 297 ? -29.050 6.315 40.504 1.00 83.31 297 ARG A N 1
ATOM 2393 C CA . ARG A 1 297 ? -28.525 7.409 39.661 1.00 83.31 297 ARG A CA 1
ATOM 2394 C C . ARG A 1 297 ? -27.190 7.036 39.025 1.00 83.31 297 ARG A C 1
ATOM 2396 O O . ARG A 1 297 ? -26.938 7.393 37.880 1.00 83.31 297 ARG A O 1
ATOM 2403 N N . MET A 1 298 ? -26.341 6.321 39.757 1.00 79.50 298 MET A N 1
ATOM 2404 C CA . MET A 1 298 ? -25.060 5.862 39.238 1.00 79.50 298 MET A CA 1
ATOM 2405 C C . MET A 1 298 ? -25.229 4.813 38.136 1.00 79.50 298 MET A C 1
ATOM 2407 O O . MET A 1 298 ? -24.566 4.917 37.111 1.00 79.50 298 MET A O 1
ATOM 2411 N N . GLU A 1 299 ? -26.146 3.859 38.293 1.00 75.56 299 GLU A N 1
ATOM 2412 C CA . GLU A 1 299 ? -26.518 2.901 37.248 1.00 75.56 299 GLU A CA 1
ATOM 2413 C C . GLU A 1 299 ? -26.969 3.634 35.981 1.00 75.56 299 GLU A C 1
ATOM 2415 O O . GLU A 1 299 ? -26.478 3.347 34.892 1.00 75.56 299 GLU A O 1
ATOM 2420 N N . GLN A 1 300 ? -27.813 4.658 36.126 1.00 86.56 300 GLN A N 1
ATOM 2421 C CA . GLN A 1 300 ? -28.241 5.490 35.005 1.00 86.56 300 GLN A CA 1
ATOM 2422 C C . GLN A 1 300 ? -27.065 6.196 34.309 1.00 86.56 300 GLN A C 1
ATOM 2424 O O . GLN A 1 300 ? -27.003 6.202 33.080 1.00 86.56 300 GLN A O 1
ATOM 2429 N N . VAL A 1 301 ? -26.116 6.762 35.064 1.00 86.06 301 VAL A N 1
ATOM 2430 C CA . VAL A 1 301 ? -24.911 7.394 34.494 1.00 86.06 301 VAL A CA 1
ATOM 2431 C C . VAL A 1 301 ? -24.014 6.364 33.805 1.00 86.06 301 VAL A C 1
ATOM 2433 O O . VAL A 1 301 ? -23.480 6.653 32.737 1.00 86.06 301 VAL A O 1
ATOM 2436 N N . VAL A 1 302 ? -23.868 5.156 34.357 1.00 79.69 302 VAL A N 1
ATOM 2437 C CA . VAL A 1 302 ? -23.084 4.073 33.739 1.00 79.69 302 VAL A CA 1
ATOM 2438 C C . VAL A 1 302 ? -23.725 3.618 32.429 1.00 79.69 302 VAL A C 1
ATOM 2440 O O . VAL A 1 302 ? -23.015 3.464 31.438 1.00 79.69 302 VAL A O 1
ATOM 2443 N N . VAL A 1 303 ? -25.051 3.468 32.387 1.00 86.12 303 VAL A N 1
ATOM 2444 C CA . VAL A 1 303 ? -25.787 3.128 31.158 1.00 86.12 303 VAL A CA 1
ATOM 2445 C C . VAL A 1 303 ? -25.638 4.235 30.114 1.00 86.12 303 VAL A C 1
ATOM 2447 O O . VAL A 1 303 ? -25.257 3.956 28.982 1.00 86.12 303 VAL A O 1
ATOM 2450 N N . GLN A 1 304 ? -25.827 5.501 30.496 1.00 86.81 304 GLN A N 1
ATOM 2451 C CA . GLN A 1 304 ? -25.624 6.633 29.584 1.00 86.81 304 GLN A CA 1
ATOM 2452 C C . GLN A 1 304 ? -24.175 6.739 29.096 1.00 86.81 304 GLN A C 1
ATOM 2454 O O . GLN A 1 304 ? -23.931 7.063 27.938 1.00 86.81 304 GLN A O 1
ATOM 2459 N N . THR A 1 305 ? -23.199 6.450 29.956 1.00 89.50 305 THR A N 1
ATOM 2460 C CA . THR A 1 305 ? -21.783 6.423 29.570 1.00 89.50 305 THR A CA 1
ATOM 2461 C C . THR A 1 305 ? -21.514 5.282 28.595 1.00 89.50 305 THR A C 1
ATOM 2463 O O . THR A 1 305 ? -20.823 5.493 27.603 1.00 89.50 305 THR A O 1
ATOM 2466 N N . ALA A 1 306 ? -22.091 4.098 28.815 1.00 83.38 306 ALA A N 1
ATOM 2467 C CA . ALA A 1 306 ? -21.983 2.975 27.889 1.00 83.38 306 ALA A CA 1
ATOM 2468 C C . ALA A 1 306 ? -22.590 3.309 26.517 1.00 83.38 306 ALA A C 1
ATOM 2470 O O . ALA A 1 306 ? -21.961 3.018 25.499 1.00 83.38 306 ALA A O 1
ATOM 2471 N N . ASP A 1 307 ? -23.744 3.980 26.484 1.00 90.12 307 ASP A N 1
ATOM 2472 C CA . ASP A 1 307 ? -24.373 4.447 25.246 1.00 90.12 307 ASP A CA 1
ATOM 2473 C C . ASP A 1 307 ? -23.521 5.513 24.542 1.00 90.12 307 ASP A C 1
ATOM 2475 O O . ASP A 1 307 ? -23.228 5.380 23.355 1.00 90.12 307 ASP A O 1
ATOM 2479 N N . ASN A 1 308 ? -23.014 6.515 25.267 1.00 89.44 308 ASN A N 1
ATOM 2480 C CA . ASN A 1 308 ? -22.132 7.546 24.706 1.00 89.44 308 ASN A CA 1
ATOM 2481 C C . ASN A 1 308 ? -20.817 6.960 24.161 1.00 89.44 308 ASN A C 1
ATOM 2483 O O . ASN A 1 308 ? -20.320 7.387 23.114 1.00 89.44 308 ASN A O 1
ATOM 2487 N N . VAL A 1 309 ? -20.241 5.969 24.849 1.00 90.56 309 VAL A N 1
ATOM 2488 C CA . VAL A 1 309 ? -19.055 5.235 24.383 1.00 90.56 309 VAL A CA 1
ATOM 2489 C C . VAL A 1 309 ? -19.397 4.383 23.160 1.00 90.56 309 VAL A C 1
ATOM 2491 O O . VAL A 1 309 ? -18.613 4.356 22.213 1.00 90.56 309 VAL A O 1
ATOM 2494 N N . MET A 1 310 ? -20.563 3.735 23.125 1.00 89.88 310 MET A N 1
ATOM 2495 C CA . MET A 1 310 ? -21.055 2.993 21.957 1.00 89.88 310 MET A CA 1
ATOM 2496 C C . MET A 1 310 ? -21.271 3.900 20.742 1.00 89.88 310 MET A C 1
ATOM 2498 O O . MET A 1 310 ? -20.862 3.543 19.635 1.00 89.88 310 MET A O 1
ATOM 2502 N N . ASP A 1 311 ? -21.846 5.083 20.929 1.00 92.88 311 ASP A N 1
ATOM 2503 C CA . ASP A 1 311 ? -22.039 6.062 19.860 1.00 92.88 311 ASP A CA 1
ATOM 2504 C C . ASP A 1 311 ? -20.710 6.649 19.383 1.00 92.88 311 ASP A C 1
ATOM 2506 O O . ASP A 1 311 ? -20.481 6.775 18.177 1.00 92.88 311 ASP A O 1
ATOM 2510 N N . THR A 1 312 ? -19.783 6.921 20.305 1.00 90.94 312 THR A N 1
ATOM 2511 C CA . THR A 1 312 ? -18.417 7.332 19.957 1.00 90.94 312 THR A CA 1
ATOM 2512 C C . THR A 1 312 ? -17.708 6.233 19.175 1.00 90.94 312 THR A C 1
ATOM 2514 O O . THR A 1 312 ? -17.119 6.514 18.134 1.00 90.94 312 THR A O 1
ATOM 2517 N N . LYS A 1 313 ? -17.822 4.971 19.605 1.00 88.94 313 LYS A N 1
ATOM 2518 C CA . LYS A 1 313 ? -17.278 3.813 18.892 1.00 88.94 313 LYS A CA 1
ATOM 2519 C C . LYS A 1 313 ? -17.850 3.729 17.479 1.00 88.94 313 LYS A C 1
ATOM 2521 O O . LYS A 1 313 ? -17.073 3.631 16.537 1.00 88.94 313 LYS A O 1
ATOM 2526 N N . ARG A 1 314 ? -19.174 3.825 17.312 1.00 89.56 314 ARG A N 1
ATOM 2527 C CA . ARG A 1 314 ? -19.813 3.828 15.985 1.00 89.56 314 ARG A CA 1
ATOM 2528 C C . ARG A 1 314 ? -19.301 4.979 15.124 1.00 89.56 314 ARG A C 1
ATOM 2530 O O . ARG A 1 314 ? -18.938 4.755 13.976 1.00 89.56 314 ARG A O 1
ATOM 2537 N N . ARG A 1 315 ? -19.225 6.202 15.659 1.00 91.12 315 ARG A N 1
ATOM 2538 C CA . ARG A 1 315 ? -18.712 7.373 14.927 1.00 91.12 315 ARG A CA 1
ATOM 2539 C C . ARG A 1 315 ? -17.247 7.195 14.522 1.00 91.12 315 ARG A C 1
ATOM 2541 O O . ARG A 1 315 ? -16.898 7.529 13.394 1.00 91.12 315 ARG A O 1
ATOM 2548 N N . VAL A 1 316 ? -16.410 6.664 15.411 1.00 90.88 316 VAL A N 1
ATOM 2549 C CA . VAL A 1 316 ? -15.005 6.352 15.118 1.00 90.88 316 VAL A CA 1
ATOM 2550 C C . VAL A 1 316 ? -14.914 5.263 14.054 1.00 90.88 316 VAL A C 1
ATOM 2552 O O . VAL A 1 316 ? -14.174 5.438 13.096 1.00 90.88 316 VAL A O 1
ATOM 2555 N N . GLU A 1 317 ? -15.697 4.186 14.152 1.00 86.44 317 GLU A N 1
ATOM 2556 C CA . GLU A 1 317 ? -15.754 3.138 13.127 1.00 86.44 317 GLU A CA 1
ATOM 2557 C C . GLU A 1 317 ? -16.152 3.718 11.765 1.00 86.44 317 GLU A C 1
ATOM 2559 O O . GLU A 1 317 ? -15.457 3.464 10.783 1.00 86.44 317 GLU A O 1
ATOM 2564 N N . TYR A 1 318 ? -17.194 4.552 11.694 1.00 93.19 318 TYR A N 1
ATOM 2565 C CA . TYR A 1 318 ? -17.580 5.234 10.454 1.00 93.19 318 TYR A CA 1
ATOM 2566 C C . TYR A 1 318 ? -16.478 6.160 9.926 1.00 93.19 318 TYR A C 1
ATOM 2568 O O . TYR A 1 318 ? -16.179 6.124 8.734 1.00 93.19 318 TYR A O 1
ATOM 2576 N N . GLY A 1 319 ? -15.834 6.942 10.797 1.00 90.94 319 GLY A N 1
ATOM 2577 C CA . GLY A 1 319 ? -14.712 7.804 10.423 1.00 90.94 319 GLY A CA 1
ATOM 2578 C C . GLY A 1 319 ? -13.529 7.008 9.869 1.00 90.94 319 GLY A C 1
ATOM 2579 O O . GLY A 1 319 ? -12.980 7.363 8.831 1.00 90.94 319 GLY A O 1
ATOM 2580 N N . VAL A 1 320 ? -13.186 5.879 10.496 1.00 90.56 320 VAL A N 1
ATOM 2581 C CA . VAL A 1 320 ? -12.143 4.962 10.015 1.00 90.56 320 VAL A CA 1
ATOM 2582 C C . VAL A 1 320 ? -12.521 4.361 8.661 1.00 90.56 320 VAL A C 1
ATOM 2584 O O . VAL A 1 320 ? -11.679 4.325 7.768 1.00 90.56 320 VAL A O 1
ATOM 2587 N N . HIS A 1 321 ? -13.774 3.939 8.462 1.00 90.38 321 HIS A N 1
ATOM 2588 C CA . HIS A 1 321 ? -14.231 3.431 7.162 1.00 90.38 321 HIS A CA 1
ATOM 2589 C C . HIS A 1 321 ? -14.155 4.506 6.073 1.00 90.38 321 HIS A C 1
ATOM 2591 O O . HIS A 1 321 ? -13.745 4.210 4.953 1.00 90.38 321 HIS A O 1
ATOM 2597 N N . GLN A 1 322 ? -14.495 5.754 6.399 1.00 92.50 322 GLN A N 1
ATOM 2598 C CA . GLN A 1 322 ? -14.390 6.875 5.470 1.00 92.50 322 GLN A CA 1
ATOM 2599 C C . GLN A 1 322 ? -12.930 7.192 5.122 1.00 92.50 322 GLN A C 1
ATOM 2601 O O . GLN A 1 322 ? -12.613 7.366 3.949 1.00 92.50 322 GLN A O 1
ATOM 2606 N N . ILE A 1 323 ? -12.031 7.203 6.111 1.00 89.31 323 ILE A N 1
ATOM 2607 C CA . ILE A 1 323 ? -10.591 7.396 5.888 1.00 89.31 323 ILE A CA 1
ATOM 2608 C C . ILE A 1 323 ? -10.031 6.268 5.018 1.00 89.31 323 ILE A C 1
ATOM 2610 O O . ILE A 1 323 ? -9.322 6.541 4.056 1.00 89.31 323 ILE A O 1
ATOM 2614 N N . LEU A 1 324 ? -10.368 5.008 5.304 1.00 87.19 324 LEU A N 1
ATOM 2615 C CA . LEU A 1 324 ? -9.930 3.868 4.494 1.00 87.19 324 LEU A CA 1
ATOM 2616 C C . LEU A 1 324 ? -10.445 3.956 3.054 1.00 87.19 324 LEU A C 1
ATOM 2618 O O . LEU A 1 324 ? -9.692 3.674 2.124 1.00 87.19 324 LEU A O 1
ATOM 2622 N N . ALA A 1 325 ? -11.700 4.364 2.861 1.00 91.31 325 ALA A N 1
ATOM 2623 C CA . ALA A 1 325 ? -12.266 4.569 1.533 1.00 91.31 325 ALA A CA 1
ATOM 2624 C C . ALA A 1 325 ? -11.549 5.700 0.777 1.00 91.31 325 ALA A C 1
ATOM 2626 O O . ALA A 1 325 ? -11.222 5.529 -0.397 1.00 91.31 325 ALA A O 1
ATOM 2627 N N . GLU A 1 326 ? -11.247 6.817 1.444 1.00 91.50 326 GLU A N 1
ATOM 2628 C CA . GLU A 1 326 ? -10.529 7.935 0.827 1.00 91.50 326 GLU A CA 1
ATOM 2629 C C . GLU A 1 326 ? -9.071 7.572 0.514 1.00 91.50 326 GLU A C 1
ATOM 2631 O O . GLU A 1 326 ? -8.591 7.875 -0.574 1.00 91.50 326 GLU A O 1
ATOM 2636 N N . ILE A 1 327 ? -8.382 6.846 1.403 1.00 90.06 327 ILE A N 1
ATOM 2637 C CA . ILE A 1 327 ? -7.032 6.318 1.147 1.00 90.06 327 ILE A CA 1
ATOM 2638 C C . ILE A 1 327 ? -7.054 5.359 -0.044 1.00 90.06 327 ILE A C 1
ATOM 2640 O O . ILE A 1 327 ? -6.198 5.456 -0.917 1.00 90.06 327 ILE A O 1
ATOM 2644 N N . ALA A 1 328 ? -8.032 4.453 -0.125 1.00 88.00 328 ALA A N 1
ATOM 2645 C CA . ALA A 1 328 ? -8.167 3.554 -1.269 1.00 88.00 328 ALA A CA 1
ATOM 2646 C C . ALA A 1 328 ? -8.422 4.330 -2.573 1.00 88.00 328 ALA A C 1
ATOM 2648 O O . ALA A 1 328 ? -7.875 3.979 -3.621 1.00 88.00 328 ALA A O 1
ATOM 2649 N N . ARG A 1 329 ? -9.213 5.411 -2.510 1.00 93.94 329 ARG A N 1
ATOM 2650 C CA . ARG A 1 329 ? -9.456 6.311 -3.643 1.00 93.94 329 ARG A CA 1
ATOM 2651 C C . ARG A 1 329 ? -8.170 7.017 -4.074 1.00 93.94 329 ARG A C 1
ATOM 2653 O O . ARG A 1 329 ? -7.812 6.918 -5.244 1.00 93.94 329 ARG A O 1
ATOM 2660 N N . GLN A 1 330 ? -7.449 7.639 -3.141 1.00 92.31 330 GLN A N 1
ATOM 2661 C CA . GLN A 1 330 ? -6.169 8.304 -3.403 1.00 92.31 330 GLN A CA 1
ATOM 2662 C C . GLN A 1 330 ? -5.102 7.334 -3.903 1.00 92.31 330 GLN A C 1
ATOM 2664 O O . GLN A 1 330 ? -4.350 7.677 -4.802 1.00 92.31 330 GLN A O 1
ATOM 2669 N N . MET A 1 331 ? -5.044 6.110 -3.378 1.00 91.94 331 MET A N 1
ATOM 2670 C CA . MET A 1 331 ? -4.107 5.089 -3.847 1.00 91.94 331 MET A CA 1
ATOM 2671 C C . MET A 1 331 ? -4.423 4.666 -5.282 1.00 91.94 331 MET A C 1
ATOM 2673 O O . MET A 1 331 ? -3.509 4.491 -6.081 1.00 91.94 331 MET A O 1
ATOM 2677 N N . LYS A 1 332 ? -5.706 4.537 -5.639 1.00 93.88 332 LYS A N 1
ATOM 2678 C CA . LYS A 1 332 ? -6.127 4.246 -7.015 1.00 93.88 332 LYS A CA 1
ATOM 2679 C C . LYS A 1 332 ? -5.820 5.406 -7.966 1.00 93.88 332 LYS A C 1
ATOM 2681 O O . LYS A 1 332 ? -5.398 5.167 -9.093 1.00 93.88 332 LYS A O 1
ATOM 2686 N N . GLU A 1 333 ? -6.042 6.637 -7.519 1.00 93.19 333 GLU A N 1
ATOM 2687 C CA . GLU A 1 333 ? -5.749 7.859 -8.274 1.00 93.19 333 GLU A CA 1
ATOM 2688 C C . GLU A 1 333 ? -4.231 8.023 -8.462 1.00 93.19 333 GLU A C 1
ATOM 2690 O O . GLU A 1 333 ? -3.759 8.109 -9.589 1.00 93.19 333 GLU A O 1
ATOM 2695 N N . GLY A 1 334 ? -3.448 7.862 -7.394 1.00 90.75 334 GLY A N 1
ATOM 2696 C CA . GLY A 1 334 ? -1.987 7.846 -7.441 1.00 90.75 334 GLY A CA 1
ATOM 2697 C C . GLY A 1 334 ? -1.417 6.701 -8.282 1.00 90.75 334 GLY A C 1
ATOM 2698 O O . GLY A 1 334 ? -0.475 6.916 -9.031 1.00 90.75 334 GLY A O 1
ATOM 2699 N N . ALA A 1 335 ? -1.997 5.497 -8.242 1.00 89.00 335 ALA A N 1
ATOM 2700 C CA . ALA A 1 335 ? -1.584 4.398 -9.120 1.00 89.00 335 ALA A CA 1
ATOM 2701 C C . ALA A 1 335 ? -1.842 4.716 -10.601 1.00 89.00 335 ALA A C 1
ATOM 2703 O O . ALA A 1 335 ? -1.040 4.347 -11.458 1.00 89.00 335 ALA A O 1
ATOM 2704 N N . LYS A 1 336 ? -2.941 5.417 -10.907 1.00 94.12 336 LYS A N 1
ATOM 2705 C CA . LYS A 1 336 ? -3.224 5.901 -12.260 1.00 94.12 336 LYS A CA 1
ATOM 2706 C C . LYS A 1 336 ? -2.193 6.945 -12.693 1.00 94.12 336 LYS A C 1
ATOM 2708 O O . LYS A 1 336 ? -1.661 6.814 -13.788 1.00 94.12 336 LYS A O 1
ATOM 2713 N N . ASP A 1 337 ? -1.880 7.914 -11.839 1.00 94.06 337 ASP A N 1
ATOM 2714 C CA . ASP A 1 337 ? -0.897 8.961 -12.139 1.00 94.06 337 ASP A CA 1
ATOM 2715 C C . ASP A 1 337 ? 0.521 8.394 -12.284 1.00 94.06 337 ASP A C 1
ATOM 2717 O O . ASP A 1 337 ? 1.257 8.794 -13.182 1.00 94.06 337 ASP A O 1
ATOM 2721 N N . ILE A 1 338 ? 0.897 7.413 -11.456 1.00 92.19 338 ILE A N 1
ATOM 2722 C CA . ILE A 1 338 ? 2.172 6.693 -11.578 1.00 92.19 338 ILE A CA 1
ATOM 2723 C C . ILE A 1 338 ? 2.221 5.926 -12.896 1.00 92.19 338 ILE A C 1
ATOM 2725 O O . ILE A 1 338 ? 3.211 6.031 -13.611 1.00 92.19 338 ILE A O 1
ATOM 2729 N N . ASN A 1 339 ? 1.168 5.183 -13.243 1.00 92.88 339 ASN A N 1
ATOM 2730 C CA . ASN A 1 339 ? 1.126 4.465 -14.515 1.00 92.88 339 ASN A CA 1
ATOM 2731 C C . ASN A 1 339 ? 1.195 5.420 -15.706 1.00 92.88 339 ASN A C 1
ATOM 2733 O O . ASN A 1 339 ? 1.921 5.136 -16.653 1.00 92.88 339 ASN A O 1
ATOM 2737 N N . GLN A 1 340 ? 0.497 6.556 -15.644 1.00 94.69 340 GLN A N 1
ATOM 2738 C CA . GLN A 1 340 ? 0.576 7.571 -16.688 1.00 94.69 340 GLN A CA 1
ATOM 2739 C C . GLN A 1 340 ? 1.990 8.149 -16.781 1.00 94.69 340 GLN A C 1
ATOM 2741 O O . GLN A 1 340 ? 2.568 8.147 -17.856 1.00 94.69 340 GLN A O 1
ATOM 2746 N N . GLY A 1 341 ? 2.596 8.553 -15.663 1.00 93.75 341 GLY A N 1
ATOM 2747 C CA . GLY A 1 341 ? 3.955 9.097 -15.655 1.00 93.75 341 GLY A CA 1
ATOM 2748 C C . GLY A 1 341 ? 5.027 8.083 -16.067 1.00 93.75 341 GLY A C 1
ATOM 2749 O O . GLY A 1 341 ? 6.036 8.464 -16.656 1.00 93.75 341 GLY A O 1
ATOM 2750 N N . ILE A 1 342 ? 4.824 6.794 -15.778 1.00 92.12 342 ILE A N 1
ATOM 2751 C CA . ILE A 1 342 ? 5.669 5.705 -16.283 1.00 92.12 342 ILE A CA 1
ATOM 2752 C C . ILE A 1 342 ? 5.491 5.564 -17.795 1.00 92.12 342 ILE A C 1
ATOM 2754 O O . ILE A 1 342 ? 6.499 5.498 -18.490 1.00 92.12 342 ILE A O 1
ATOM 2758 N N . SER A 1 343 ? 4.253 5.561 -18.300 1.00 94.25 343 SER A N 1
ATOM 2759 C CA . SER A 1 343 ? 3.969 5.517 -19.740 1.00 94.25 343 SER A CA 1
ATOM 2760 C C . SER A 1 343 ? 4.612 6.699 -20.458 1.00 94.25 343 SER A C 1
ATOM 2762 O O . SER A 1 343 ? 5.409 6.488 -21.358 1.00 94.25 343 SER A O 1
ATOM 2764 N N . ASP A 1 344 ? 4.389 7.926 -19.980 1.00 95.00 344 ASP A N 1
ATOM 2765 C CA . ASP A 1 344 ? 4.946 9.144 -20.575 1.00 95.00 344 ASP A CA 1
ATOM 2766 C C . ASP A 1 344 ? 6.484 9.116 -20.581 1.00 95.00 344 ASP A C 1
ATOM 2768 O O . ASP A 1 344 ? 7.127 9.559 -21.536 1.00 95.00 344 ASP A O 1
ATOM 2772 N N . ARG A 1 345 ? 7.107 8.582 -19.518 1.00 92.94 345 ARG A N 1
ATOM 2773 C CA . ARG A 1 345 ? 8.563 8.390 -19.464 1.00 92.94 345 ARG A CA 1
ATOM 2774 C C . ARG A 1 345 ? 9.039 7.318 -20.433 1.00 92.94 345 ARG A C 1
ATOM 2776 O O . ARG A 1 345 ? 10.084 7.530 -21.038 1.00 92.94 345 ARG A O 1
ATOM 2783 N N . PHE A 1 346 ? 8.325 6.201 -20.560 1.00 93.75 346 PHE A N 1
ATOM 2784 C CA . PHE A 1 346 ? 8.649 5.166 -21.541 1.00 93.75 346 PHE A CA 1
ATOM 2785 C C . PHE A 1 346 ? 8.521 5.703 -22.961 1.00 93.75 346 PHE A C 1
ATOM 2787 O O . PHE A 1 346 ? 9.460 5.530 -23.722 1.00 93.75 346 PHE A O 1
ATOM 2794 N N . ASP A 1 347 ? 7.460 6.442 -23.273 1.00 93.31 347 ASP A N 1
ATOM 2795 C CA . ASP A 1 347 ? 7.254 7.058 -24.585 1.00 93.31 347 ASP A CA 1
ATOM 2796 C C . ASP A 1 347 ? 8.343 8.101 -24.884 1.00 93.31 347 ASP A C 1
ATOM 2798 O O . ASP A 1 347 ? 8.908 8.137 -25.974 1.00 93.31 347 ASP A O 1
ATOM 2802 N N . THR A 1 348 ? 8.703 8.929 -23.896 1.00 94.00 348 THR A N 1
ATOM 2803 C CA . THR A 1 348 ? 9.793 9.911 -24.038 1.00 94.00 348 THR A CA 1
ATOM 2804 C C . THR A 1 348 ? 11.145 9.224 -24.225 1.00 94.00 348 THR A C 1
ATOM 2806 O O . THR A 1 348 ? 11.967 9.673 -25.020 1.00 94.00 348 THR A O 1
ATOM 2809 N N . PHE A 1 349 ? 11.397 8.147 -23.484 1.00 91.50 349 PHE A N 1
ATOM 2810 C CA . PHE A 1 349 ? 12.629 7.372 -23.576 1.00 91.50 349 PHE A CA 1
ATOM 2811 C C . PHE A 1 349 ? 12.724 6.624 -24.904 1.00 91.50 349 PHE A C 1
ATOM 2813 O O . PHE A 1 349 ? 13.772 6.661 -25.541 1.00 91.50 349 PHE A O 1
ATOM 2820 N N . GLU A 1 350 ? 11.631 6.005 -25.345 1.00 92.81 350 GLU A N 1
ATOM 2821 C CA . GLU A 1 350 ? 11.505 5.370 -26.652 1.00 92.81 350 GLU A CA 1
ATOM 2822 C C . GLU A 1 350 ? 11.764 6.389 -27.757 1.00 92.81 350 GLU A C 1
ATOM 2824 O O . GLU A 1 350 ? 12.609 6.138 -28.609 1.00 92.81 350 GLU A O 1
ATOM 2829 N N . PHE A 1 351 ? 11.140 7.570 -27.696 1.00 92.31 351 PHE A N 1
ATOM 2830 C CA . PHE A 1 351 ? 11.384 8.633 -28.666 1.00 92.31 351 PHE A CA 1
ATOM 2831 C C . PHE A 1 351 ? 12.839 9.116 -28.641 1.00 92.31 351 PHE A C 1
ATOM 2833 O O . PHE A 1 351 ? 13.445 9.260 -29.695 1.00 92.31 351 PHE A O 1
ATOM 2840 N N . SER A 1 352 ? 13.427 9.322 -27.458 1.00 92.62 352 SER A N 1
ATOM 2841 C CA . SER A 1 352 ? 14.816 9.781 -27.332 1.00 92.62 352 SER A CA 1
ATOM 2842 C C . SER A 1 352 ? 15.824 8.751 -27.844 1.00 92.62 352 SER A C 1
ATOM 2844 O O . SER A 1 352 ? 16.787 9.135 -28.498 1.00 92.62 352 SER A O 1
ATOM 2846 N N . ILE A 1 353 ? 15.622 7.460 -27.560 1.00 88.19 353 ILE A N 1
ATOM 2847 C CA . ILE A 1 353 ? 16.494 6.391 -28.062 1.00 88.19 353 ILE A CA 1
ATOM 2848 C C . ILE A 1 353 ? 16.301 6.200 -29.558 1.00 88.19 353 ILE A C 1
ATOM 2850 O O . ILE A 1 353 ? 17.290 6.109 -30.277 1.00 88.19 353 ILE A O 1
ATOM 2854 N N . LEU A 1 354 ? 15.056 6.146 -30.038 1.00 91.12 354 LEU A N 1
ATOM 2855 C CA . LEU A 1 354 ? 14.785 5.997 -31.465 1.00 91.12 354 LEU A CA 1
ATOM 2856 C C . LEU A 1 354 ? 15.342 7.170 -32.258 1.00 91.12 354 LEU A C 1
ATOM 2858 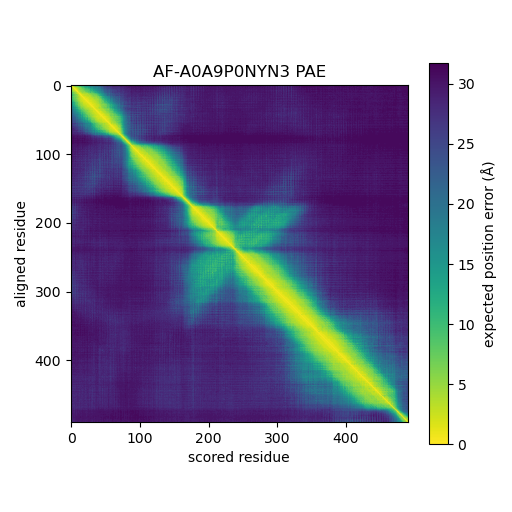O O . LEU A 1 354 ? 15.897 6.940 -33.324 1.00 91.12 354 LEU A O 1
ATOM 2862 N N . ASP A 1 355 ? 15.217 8.402 -31.768 1.00 92.44 355 ASP A N 1
ATOM 2863 C CA . ASP A 1 355 ? 15.746 9.582 -32.453 1.00 92.44 355 ASP A CA 1
ATOM 2864 C C . ASP A 1 355 ? 17.280 9.581 -32.467 1.00 92.44 355 ASP A C 1
ATOM 2866 O O . ASP A 1 355 ? 17.887 9.790 -33.518 1.00 92.44 355 ASP A O 1
ATOM 2870 N N . GLU A 1 356 ? 17.928 9.252 -31.345 1.00 90.38 356 GLU A N 1
ATOM 2871 C CA . GLU A 1 356 ? 19.390 9.192 -31.278 1.00 90.38 356 GLU A CA 1
ATOM 2872 C C . GLU A 1 356 ? 19.965 8.030 -32.102 1.00 90.38 356 GLU A C 1
ATOM 2874 O O . GLU A 1 356 ? 20.914 8.232 -32.864 1.00 90.38 356 GLU A O 1
ATOM 2879 N N . GLU A 1 357 ? 19.367 6.835 -32.044 1.00 85.31 357 GLU A N 1
ATOM 2880 C CA . GLU A 1 357 ? 19.772 5.709 -32.893 1.00 85.31 357 GLU A CA 1
ATOM 2881 C C . GLU A 1 357 ? 19.464 5.963 -34.370 1.00 85.31 357 GLU A C 1
ATOM 2883 O O . GLU A 1 357 ? 20.309 5.689 -35.220 1.00 85.31 357 GLU A O 1
ATOM 2888 N N . SER A 1 358 ? 18.300 6.525 -34.702 1.00 89.81 358 SER A N 1
ATOM 2889 C CA . SER A 1 358 ? 17.946 6.891 -36.079 1.00 89.81 358 SER A CA 1
ATOM 2890 C C . SER A 1 358 ? 18.903 7.950 -36.628 1.00 89.81 358 SER A C 1
ATOM 2892 O O . SER A 1 358 ? 19.410 7.810 -37.742 1.00 89.81 358 SER A O 1
ATOM 2894 N N . GLY A 1 359 ? 19.239 8.967 -35.831 1.00 91.50 359 GLY A N 1
ATOM 2895 C CA . GLY A 1 359 ? 20.220 9.992 -36.179 1.00 91.50 359 GLY A CA 1
ATOM 2896 C C . GLY A 1 359 ? 21.630 9.423 -36.348 1.00 91.50 359 GLY A C 1
ATOM 2897 O O . GLY A 1 359 ? 22.319 9.747 -37.320 1.00 91.50 359 GLY A O 1
ATOM 2898 N N . ALA A 1 360 ? 22.059 8.527 -35.455 1.00 89.56 360 ALA A N 1
ATOM 2899 C CA . ALA A 1 360 ? 23.339 7.832 -35.562 1.00 89.56 360 ALA A CA 1
ATOM 2900 C C . ALA A 1 360 ? 23.394 6.923 -36.799 1.00 89.56 360 ALA A C 1
ATOM 2902 O O . ALA A 1 360 ? 24.393 6.940 -37.520 1.00 89.56 360 ALA A O 1
ATOM 2903 N N . LEU A 1 361 ? 22.324 6.181 -37.094 1.00 91.69 361 LEU A N 1
ATOM 2904 C CA . LEU A 1 361 ? 22.205 5.337 -38.284 1.00 91.69 361 LEU A CA 1
ATOM 2905 C C . LEU A 1 361 ? 22.184 6.163 -39.569 1.00 91.69 361 LEU A C 1
ATOM 2907 O O . LEU A 1 361 ? 22.857 5.794 -40.531 1.00 91.69 361 LEU A O 1
ATOM 2911 N N . ALA A 1 362 ? 21.467 7.286 -39.595 1.00 90.69 362 ALA A N 1
ATOM 2912 C CA . ALA A 1 362 ? 21.465 8.209 -40.725 1.00 90.69 362 ALA A CA 1
ATOM 2913 C C . ALA A 1 362 ? 22.867 8.790 -40.961 1.00 90.69 362 ALA A C 1
ATOM 2915 O O . ALA A 1 362 ? 23.358 8.773 -42.091 1.00 90.69 362 ALA A O 1
ATOM 2916 N N . ASN A 1 363 ? 23.557 9.212 -39.897 1.00 91.62 363 ASN A N 1
ATOM 2917 C CA . ASN A 1 363 ? 24.934 9.701 -39.974 1.00 91.62 363 ASN A CA 1
ATOM 2918 C C . ASN A 1 363 ? 25.919 8.612 -40.427 1.00 91.62 363 ASN A C 1
ATOM 2920 O O . ASN A 1 363 ? 26.752 8.868 -41.297 1.00 91.62 363 ASN A O 1
ATOM 2924 N N . LEU A 1 364 ? 25.825 7.392 -39.888 1.00 91.31 364 LEU A N 1
ATOM 2925 C CA . LEU A 1 364 ? 26.645 6.254 -40.316 1.00 91.31 364 LEU A CA 1
ATOM 2926 C C . LEU A 1 364 ? 26.382 5.901 -41.779 1.00 91.31 364 LEU A C 1
ATOM 2928 O O . LEU A 1 364 ? 27.329 5.702 -42.532 1.00 91.31 364 LEU A O 1
ATOM 2932 N N . THR A 1 365 ? 25.119 5.873 -42.198 1.00 93.50 365 THR A N 1
ATOM 2933 C CA . THR A 1 365 ? 24.732 5.604 -43.588 1.00 93.50 365 THR A CA 1
ATOM 2934 C C . THR A 1 365 ? 25.265 6.685 -44.522 1.00 93.50 365 THR A C 1
ATOM 2936 O O . THR A 1 365 ? 25.818 6.361 -45.570 1.00 93.50 365 THR A O 1
ATOM 2939 N N . SER A 1 366 ? 25.173 7.959 -44.129 1.00 93.69 366 SER A N 1
ATOM 2940 C CA . SER A 1 366 ? 25.746 9.077 -44.885 1.00 93.69 366 SER A CA 1
ATOM 2941 C C . SER A 1 366 ? 27.261 8.934 -45.020 1.00 93.69 366 SER A C 1
ATOM 2943 O O . SER A 1 366 ? 27.791 9.035 -46.124 1.00 93.69 366 SER A O 1
ATOM 2945 N N . LYS A 1 367 ? 27.961 8.630 -43.921 1.00 94.12 367 LYS A N 1
ATOM 2946 C CA . LYS A 1 367 ? 29.416 8.446 -43.925 1.00 94.12 367 LYS A CA 1
ATOM 2947 C C . LYS A 1 367 ? 29.851 7.240 -44.758 1.00 94.12 367 LYS A C 1
ATOM 2949 O O . LYS A 1 367 ? 30.784 7.352 -45.543 1.00 94.12 367 LYS A O 1
ATOM 2954 N N . ILE A 1 368 ? 29.143 6.116 -44.652 1.00 92.06 368 ILE A N 1
ATOM 2955 C CA . ILE A 1 368 ? 29.356 4.948 -45.517 1.00 92.06 368 ILE A CA 1
ATOM 2956 C C . ILE A 1 368 ? 29.123 5.330 -46.984 1.00 92.06 368 ILE A C 1
ATOM 2958 O O . ILE A 1 368 ? 29.902 4.931 -47.843 1.00 92.06 368 ILE A O 1
ATOM 2962 N N . GLY A 1 369 ? 28.096 6.128 -47.284 1.00 89.81 369 GLY A N 1
ATOM 2963 C CA . GLY A 1 369 ? 27.847 6.653 -48.626 1.00 89.81 369 GLY A CA 1
ATOM 2964 C C . GLY A 1 369 ? 29.009 7.497 -49.157 1.00 89.81 369 GLY A C 1
ATOM 2965 O O . GLY A 1 369 ? 29.460 7.284 -50.283 1.00 89.81 369 GLY A O 1
ATOM 2966 N N . GLU A 1 370 ? 29.540 8.411 -48.345 1.00 93.81 370 GLU A N 1
ATOM 2967 C CA . GLU A 1 370 ? 30.720 9.216 -48.685 1.00 93.81 370 GLU A CA 1
ATOM 2968 C C . GLU A 1 370 ? 31.966 8.355 -48.911 1.00 93.81 370 GLU A C 1
ATOM 2970 O O . GLU A 1 370 ? 32.649 8.524 -49.924 1.00 93.81 370 GLU A O 1
ATOM 2975 N N . ASP A 1 371 ? 32.243 7.406 -48.018 1.00 93.31 371 ASP A N 1
ATOM 2976 C CA . ASP A 1 371 ? 33.383 6.495 -48.133 1.00 93.31 371 ASP A CA 1
ATOM 2977 C C . ASP A 1 371 ? 33.256 5.617 -49.390 1.00 93.31 371 ASP A C 1
ATOM 2979 O O . ASP A 1 371 ? 34.218 5.466 -50.146 1.00 93.31 371 ASP A O 1
ATOM 2983 N N . ILE A 1 372 ? 32.054 5.113 -49.696 1.00 90.38 372 ILE A N 1
ATOM 2984 C CA . ILE A 1 372 ? 31.764 4.391 -50.943 1.00 90.38 372 ILE A CA 1
ATOM 2985 C C . ILE A 1 372 ? 32.018 5.287 -52.161 1.00 90.38 372 ILE A C 1
ATOM 2987 O O . ILE A 1 372 ? 32.638 4.840 -53.128 1.00 90.38 372 ILE A O 1
ATOM 2991 N N . HIS A 1 373 ? 31.591 6.552 -52.136 1.00 91.56 373 HIS A N 1
ATOM 2992 C CA . HIS A 1 373 ? 31.878 7.498 -53.217 1.00 91.56 373 HIS A CA 1
ATOM 2993 C C . HIS A 1 373 ? 33.381 7.754 -53.383 1.00 91.56 373 HIS A C 1
ATOM 2995 O O . HIS A 1 373 ? 33.866 7.825 -54.517 1.00 91.56 373 HIS A O 1
ATOM 3001 N N . GLN A 1 374 ? 34.136 7.860 -52.286 1.00 93.25 374 GLN A N 1
ATOM 3002 C CA . GLN A 1 374 ? 35.592 8.007 -52.332 1.00 93.25 374 GLN A CA 1
ATOM 3003 C C . GLN A 1 374 ? 36.269 6.772 -52.932 1.00 93.25 374 GLN A C 1
ATOM 3005 O O . GLN A 1 374 ? 37.109 6.922 -53.823 1.00 93.25 374 GLN A O 1
ATOM 3010 N N . VAL A 1 375 ? 35.870 5.569 -52.508 1.00 94.12 375 VAL A N 1
ATOM 3011 C CA . VAL A 1 375 ? 36.369 4.301 -53.061 1.00 94.12 375 VAL A CA 1
ATOM 3012 C C . VAL A 1 375 ? 36.047 4.203 -54.549 1.00 94.12 375 VAL A C 1
ATOM 3014 O O . VAL A 1 375 ? 36.936 3.911 -55.345 1.00 94.12 375 VAL A O 1
ATOM 3017 N N . TRP A 1 376 ? 34.821 4.527 -54.968 1.00 93.25 376 TRP A N 1
ATOM 3018 C CA . TRP A 1 376 ? 34.456 4.546 -56.387 1.00 93.25 376 TRP A CA 1
ATOM 3019 C C . TRP A 1 376 ? 35.284 5.539 -57.195 1.00 93.25 376 TRP A C 1
ATOM 3021 O O . TRP A 1 376 ? 35.755 5.204 -58.282 1.00 93.25 376 TRP A O 1
ATOM 3031 N N . ARG A 1 377 ? 35.519 6.742 -56.661 1.00 92.50 377 ARG A N 1
ATOM 3032 C CA . ARG A 1 377 ? 36.399 7.727 -57.299 1.00 92.50 377 ARG A CA 1
ATOM 3033 C C . ARG A 1 377 ? 37.822 7.188 -57.427 1.00 92.50 377 ARG A C 1
ATOM 3035 O O . ARG A 1 377 ? 38.437 7.354 -58.477 1.00 92.50 377 ARG A O 1
ATOM 3042 N N . GLN A 1 378 ? 38.342 6.533 -56.391 1.00 93.25 378 GLN A N 1
ATOM 3043 C CA . GLN A 1 378 ? 39.672 5.927 -56.409 1.00 93.25 378 GLN A CA 1
ATOM 3044 C C . GLN A 1 378 ? 39.766 4.790 -57.432 1.00 93.25 378 GLN A C 1
ATOM 3046 O O . GLN A 1 378 ? 40.729 4.755 -58.193 1.00 93.25 378 GLN A O 1
ATOM 3051 N N . ILE A 1 379 ? 38.763 3.910 -57.504 1.00 85.56 379 ILE A N 1
ATOM 3052 C CA . ILE A 1 379 ? 38.661 2.863 -58.531 1.00 85.56 379 ILE A CA 1
ATOM 3053 C C . ILE A 1 379 ? 38.615 3.494 -59.927 1.00 85.56 379 ILE A C 1
ATOM 3055 O O . ILE A 1 379 ? 39.313 3.029 -60.822 1.00 85.56 379 ILE A O 1
ATOM 3059 N N . GLY A 1 380 ? 37.864 4.582 -60.114 1.00 87.38 380 GLY A N 1
ATOM 3060 C CA . GLY A 1 380 ? 37.803 5.312 -61.382 1.00 87.38 380 GLY A CA 1
ATOM 3061 C C . GLY A 1 380 ? 39.159 5.884 -61.808 1.00 87.38 380 GLY A C 1
ATOM 3062 O O . GLY A 1 380 ? 39.587 5.673 -62.943 1.00 87.38 380 GLY A O 1
ATOM 3063 N N . ILE A 1 381 ? 39.872 6.544 -60.889 1.00 90.38 381 ILE A N 1
ATOM 3064 C CA . ILE A 1 381 ? 41.228 7.063 -61.138 1.00 90.38 381 ILE A CA 1
ATOM 3065 C C . ILE A 1 381 ? 42.196 5.912 -61.427 1.00 90.38 381 ILE A C 1
ATOM 3067 O O . ILE A 1 381 ? 42.973 5.992 -62.374 1.00 90.38 381 ILE A O 1
ATOM 3071 N N . MET A 1 382 ? 42.136 4.829 -60.651 1.00 86.38 382 MET A N 1
ATOM 3072 C CA . MET A 1 382 ? 42.982 3.652 -60.846 1.00 86.38 382 MET A CA 1
ATOM 3073 C C . MET A 1 382 ? 42.726 3.003 -62.208 1.00 86.38 382 MET A C 1
ATOM 3075 O O . MET A 1 382 ? 43.675 2.695 -62.917 1.00 86.38 382 MET A O 1
ATOM 3079 N N . HIS A 1 383 ? 41.464 2.841 -62.610 1.00 89.94 383 HIS A N 1
ATOM 3080 C CA . HIS A 1 383 ? 41.093 2.317 -63.923 1.00 89.94 383 HIS A CA 1
ATOM 3081 C C . HIS A 1 383 ? 41.612 3.221 -65.047 1.00 89.94 383 HIS A C 1
ATOM 3083 O O . HIS A 1 383 ? 42.186 2.737 -66.024 1.00 89.94 383 HIS A O 1
ATOM 3089 N N . GLN A 1 384 ? 41.470 4.542 -64.902 1.00 90.06 384 GLN A N 1
ATOM 3090 C CA . GLN A 1 384 ? 42.030 5.507 -65.846 1.00 90.06 384 GLN A CA 1
ATOM 3091 C C . GLN A 1 384 ? 43.560 5.401 -65.917 1.00 90.06 384 GLN A C 1
ATOM 3093 O O . GLN A 1 384 ? 44.115 5.367 -67.013 1.00 90.06 384 GLN A O 1
ATOM 3098 N N . GLN A 1 385 ? 44.243 5.290 -64.777 1.00 88.75 385 GLN A N 1
ATOM 3099 C CA . GLN A 1 385 ? 45.694 5.123 -64.709 1.00 88.75 385 GLN A CA 1
ATOM 3100 C C . GLN A 1 385 ? 46.143 3.786 -65.310 1.00 88.75 385 GLN A C 1
ATOM 3102 O O . GLN A 1 385 ? 47.136 3.746 -66.027 1.00 88.75 385 GLN A O 1
ATOM 3107 N N . MET A 1 386 ? 45.411 2.699 -65.067 1.00 85.00 386 MET A N 1
ATOM 3108 C CA . MET A 1 386 ? 45.680 1.382 -65.644 1.00 85.00 386 MET A CA 1
ATOM 3109 C C . MET A 1 386 ? 45.478 1.394 -67.162 1.00 85.00 386 MET A C 1
ATOM 3111 O O . MET A 1 386 ? 46.287 0.826 -67.888 1.00 85.00 386 MET A O 1
ATOM 3115 N N . THR A 1 387 ? 44.462 2.110 -67.651 1.00 91.62 387 THR A N 1
ATOM 3116 C CA . THR A 1 387 ? 44.234 2.324 -69.089 1.00 91.62 387 THR A CA 1
ATOM 3117 C C . THR A 1 387 ? 45.377 3.130 -69.705 1.00 91.62 387 THR A C 1
ATOM 3119 O O . THR A 1 387 ? 45.969 2.702 -70.688 1.00 91.62 387 THR A O 1
ATOM 3122 N N . GLN A 1 388 ? 45.776 4.244 -69.082 1.00 88.50 388 GLN A N 1
ATOM 3123 C CA . GLN A 1 388 ? 46.944 5.018 -69.520 1.00 88.50 388 GLN A CA 1
ATOM 3124 C C . GLN A 1 388 ? 48.229 4.185 -69.474 1.00 88.50 388 GLN A C 1
ATOM 3126 O O . GLN A 1 388 ? 49.057 4.28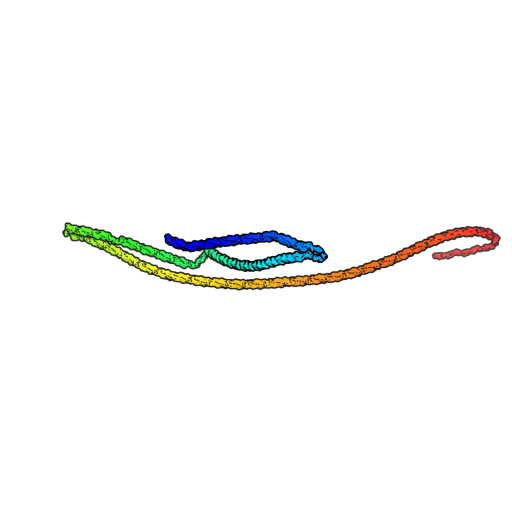5 -70.374 1.00 88.50 388 GLN A O 1
ATOM 3131 N N . SER A 1 389 ? 48.397 3.338 -68.457 1.00 88.69 389 SER A N 1
ATOM 3132 C CA . SER A 1 389 ? 49.527 2.419 -68.361 1.00 88.69 389 SER A CA 1
ATOM 3133 C C . SER A 1 389 ? 49.506 1.402 -69.504 1.00 88.69 389 SER A C 1
ATOM 3135 O O . SER A 1 389 ? 50.541 1.197 -70.136 1.00 88.69 389 SER A O 1
ATOM 3137 N N . SER A 1 390 ? 48.339 0.846 -69.843 1.00 89.69 390 SER A N 1
ATOM 3138 C CA . SER A 1 390 ? 48.150 -0.020 -71.011 1.00 89.69 390 SER A CA 1
ATOM 3139 C C . SER A 1 390 ? 48.504 0.701 -72.317 1.00 89.69 390 SER A C 1
ATOM 3141 O O . SER A 1 390 ? 49.261 0.155 -73.117 1.00 89.69 390 SER A O 1
ATOM 3143 N N . ASP A 1 391 ? 48.090 1.958 -72.488 1.00 88.38 391 ASP A N 1
ATOM 3144 C CA . ASP A 1 391 ? 48.466 2.778 -73.646 1.00 88.38 391 ASP A CA 1
ATOM 3145 C C . ASP A 1 391 ? 49.976 3.054 -73.697 1.00 88.38 391 ASP A C 1
ATOM 3147 O O . ASP A 1 391 ? 50.590 3.005 -74.765 1.00 88.38 391 ASP A O 1
ATOM 3151 N N . THR A 1 392 ? 50.612 3.344 -72.555 1.00 87.56 392 THR A N 1
ATOM 3152 C CA . THR A 1 392 ? 52.073 3.521 -72.496 1.00 87.56 392 THR A CA 1
ATOM 3153 C C . THR A 1 392 ? 52.813 2.223 -72.786 1.00 87.56 392 THR A C 1
ATOM 3155 O O . THR A 1 392 ? 53.817 2.264 -73.489 1.00 87.56 392 THR A O 1
ATOM 3158 N N . LEU A 1 393 ? 52.303 1.079 -72.322 1.00 89.50 393 LEU A N 1
ATOM 3159 C CA . LEU A 1 393 ? 52.826 -0.246 -72.646 1.00 89.50 393 LEU A CA 1
ATOM 3160 C C . LEU A 1 393 ? 52.699 -0.523 -74.144 1.00 89.50 393 LEU A C 1
ATOM 3162 O O . LEU A 1 393 ? 53.675 -0.937 -74.755 1.00 89.50 393 LEU A O 1
ATOM 3166 N N . ALA A 1 394 ? 51.556 -0.214 -74.758 1.00 89.19 394 ALA A N 1
ATOM 3167 C CA . ALA A 1 394 ? 51.365 -0.351 -76.199 1.00 89.19 394 ALA A CA 1
ATOM 3168 C C . ALA A 1 394 ? 52.321 0.556 -76.995 1.00 89.19 394 ALA A C 1
ATOM 3170 O O . ALA A 1 394 ? 52.907 0.129 -77.990 1.00 89.19 394 ALA A O 1
ATOM 3171 N N . LYS A 1 395 ? 52.544 1.798 -76.541 1.00 89.94 395 LYS A N 1
ATOM 3172 C CA . LYS A 1 395 ? 53.539 2.707 -77.137 1.00 89.94 395 LYS A CA 1
ATOM 3173 C C . LYS A 1 395 ? 54.969 2.203 -76.958 1.00 89.94 395 LYS A C 1
ATOM 3175 O O . LYS A 1 395 ? 55.736 2.265 -77.913 1.00 89.94 395 LYS A O 1
ATOM 3180 N N . LEU A 1 396 ? 55.327 1.703 -75.775 1.00 88.44 396 LEU A N 1
ATOM 3181 C CA . LEU A 1 396 ? 56.641 1.116 -75.495 1.00 88.44 396 LEU A CA 1
ATOM 3182 C C . LEU A 1 396 ? 56.873 -0.142 -76.325 1.00 88.44 396 LEU A C 1
ATOM 3184 O O . LEU A 1 396 ? 57.964 -0.315 -76.858 1.00 88.44 396 LEU A O 1
ATOM 3188 N N . GLN A 1 397 ? 55.857 -0.987 -76.481 1.00 89.25 397 GLN A N 1
ATOM 3189 C CA . GLN A 1 397 ? 55.907 -2.148 -77.357 1.00 89.25 397 GLN A CA 1
ATOM 3190 C C . GLN A 1 397 ? 56.125 -1.708 -78.805 1.00 89.25 397 GLN A C 1
ATOM 3192 O O . GLN A 1 397 ? 57.062 -2.176 -79.431 1.00 89.25 397 GLN A O 1
ATOM 3197 N N . ASN A 1 398 ? 55.364 -0.731 -79.305 1.00 90.44 398 ASN A N 1
ATOM 3198 C CA . ASN A 1 398 ? 55.553 -0.202 -80.658 1.00 90.44 398 ASN A CA 1
ATOM 3199 C C . ASN A 1 398 ? 56.951 0.416 -80.852 1.00 90.44 398 ASN A C 1
ATOM 3201 O O . ASN A 1 398 ? 57.610 0.150 -81.852 1.00 90.44 398 ASN A O 1
ATOM 3205 N N . GLN A 1 399 ? 57.449 1.193 -79.885 1.00 89.31 399 GLN A N 1
ATOM 3206 C CA . GLN A 1 399 ? 58.819 1.716 -79.914 1.00 89.31 399 GLN A CA 1
ATOM 3207 C C . GLN A 1 399 ? 59.859 0.598 -79.886 1.00 89.31 399 GLN A C 1
ATOM 3209 O O . GLN A 1 399 ? 60.855 0.683 -80.598 1.00 89.31 399 GLN A O 1
ATOM 3214 N N . THR A 1 400 ? 59.630 -0.450 -79.096 1.00 89.81 400 THR A N 1
ATOM 3215 C CA . THR A 1 400 ? 60.502 -1.626 -79.045 1.00 89.81 400 THR A CA 1
ATOM 3216 C C . THR A 1 400 ? 60.491 -2.341 -80.389 1.00 89.81 400 THR A C 1
ATOM 3218 O O . THR A 1 400 ? 61.559 -2.613 -80.922 1.00 89.81 400 THR A O 1
ATOM 3221 N N . ASP A 1 401 ? 59.325 -2.548 -80.998 1.00 88.56 401 ASP A N 1
ATOM 3222 C CA . ASP A 1 401 ? 59.189 -3.159 -82.320 1.00 88.56 401 ASP A CA 1
ATOM 3223 C C . ASP A 1 401 ? 59.876 -2.313 -83.400 1.00 88.56 401 ASP A C 1
ATOM 3225 O O . ASP A 1 401 ? 60.604 -2.846 -84.236 1.00 88.56 401 ASP A O 1
ATOM 3229 N N . GLN A 1 402 ? 59.720 -0.986 -83.370 1.00 87.19 402 GLN A N 1
ATOM 3230 C CA . GLN A 1 402 ? 60.424 -0.075 -84.279 1.00 87.19 402 GLN A CA 1
ATOM 3231 C C . GLN A 1 402 ? 61.938 -0.106 -84.066 1.00 87.19 402 GLN A C 1
ATOM 3233 O O . GLN A 1 402 ? 62.686 -0.129 -85.040 1.00 87.19 402 GLN A O 1
ATOM 3238 N N . TYR A 1 403 ? 62.403 -0.115 -82.817 1.00 89.31 403 TYR A N 1
ATOM 3239 C CA . TYR A 1 403 ? 63.826 -0.160 -82.495 1.00 89.31 403 TYR A CA 1
ATOM 3240 C C . TYR A 1 403 ? 64.449 -1.507 -82.880 1.00 89.31 403 TYR A C 1
ATOM 3242 O O . TYR A 1 403 ? 65.528 -1.538 -83.468 1.00 89.31 403 TYR A O 1
ATOM 3250 N N . VAL A 1 404 ? 63.757 -2.619 -82.620 1.00 88.19 404 VAL A N 1
ATOM 3251 C CA . VAL A 1 404 ? 64.168 -3.973 -83.017 1.00 88.19 404 VAL A CA 1
ATOM 3252 C C . VAL A 1 404 ? 64.193 -4.095 -84.539 1.00 88.19 404 VAL A C 1
ATOM 3254 O O . VAL A 1 404 ? 65.201 -4.538 -85.084 1.00 88.19 404 VAL A O 1
ATOM 3257 N N . ASN A 1 405 ? 63.157 -3.630 -85.241 1.00 87.81 405 ASN A N 1
ATOM 3258 C CA . ASN A 1 405 ? 63.130 -3.626 -86.706 1.00 87.81 405 ASN A CA 1
ATOM 3259 C C . ASN A 1 405 ? 64.189 -2.689 -87.304 1.00 87.81 405 ASN A C 1
ATOM 3261 O O . ASN A 1 405 ? 64.830 -3.030 -88.297 1.00 87.81 405 ASN A O 1
ATOM 3265 N N . GLY A 1 406 ? 64.420 -1.524 -86.695 1.00 87.69 406 GLY A N 1
ATOM 3266 C CA . GLY A 1 406 ? 65.477 -0.596 -87.089 1.00 87.69 406 GLY A CA 1
ATOM 3267 C C . GLY A 1 406 ? 66.865 -1.207 -86.908 1.00 87.69 406 GLY A C 1
ATOM 3268 O O . GLY A 1 406 ? 67.689 -1.136 -87.816 1.00 87.69 406 GLY A O 1
ATOM 3269 N N . SER A 1 407 ? 67.101 -1.873 -85.777 1.00 87.00 407 SER A N 1
ATOM 3270 C CA . SER A 1 407 ? 68.338 -2.604 -85.495 1.00 87.00 407 SER A CA 1
ATOM 3271 C C . SER A 1 407 ? 68.536 -3.780 -86.456 1.00 87.00 407 SER A C 1
ATOM 3273 O O . SER A 1 407 ? 69.632 -3.942 -86.986 1.00 87.00 407 SER A O 1
ATOM 3275 N N . LEU A 1 408 ? 67.480 -4.540 -86.771 1.00 86.12 408 LEU A N 1
ATOM 3276 C CA . LEU A 1 408 ? 67.499 -5.585 -87.802 1.00 86.12 408 LEU A CA 1
ATOM 3277 C C . LEU A 1 408 ? 67.870 -5.017 -89.174 1.00 86.12 408 LEU A C 1
ATOM 3279 O O . LEU A 1 408 ? 68.751 -5.553 -89.835 1.00 86.12 408 LEU A O 1
ATOM 3283 N N . ASN A 1 409 ? 67.275 -3.895 -89.579 1.00 87.94 409 ASN A N 1
ATOM 3284 C CA . ASN A 1 409 ? 67.597 -3.258 -90.854 1.00 87.94 409 ASN A CA 1
ATOM 3285 C C . ASN A 1 409 ? 69.035 -2.706 -90.880 1.00 87.94 409 ASN A C 1
ATOM 3287 O O . ASN A 1 409 ? 69.736 -2.822 -91.885 1.00 87.94 409 ASN A O 1
ATOM 3291 N N . VAL A 1 410 ? 69.520 -2.114 -89.781 1.00 85.81 410 VAL A N 1
ATOM 3292 C CA . VAL A 1 410 ? 70.932 -1.710 -89.657 1.00 85.81 410 VAL A CA 1
ATOM 3293 C C . VAL A 1 410 ? 71.835 -2.936 -89.743 1.00 85.81 410 VAL A C 1
ATOM 3295 O O . VAL A 1 410 ? 72.817 -2.886 -90.477 1.00 85.81 410 VAL A O 1
ATOM 3298 N N . MET A 1 411 ? 71.492 -4.034 -89.067 1.00 87.06 411 MET A N 1
ATOM 3299 C CA . MET A 1 411 ? 72.228 -5.297 -89.110 1.00 87.06 411 MET A CA 1
ATOM 3300 C C . MET A 1 411 ? 72.258 -5.889 -90.524 1.00 87.06 411 MET A C 1
ATOM 3302 O O . MET A 1 411 ? 73.327 -6.294 -90.971 1.00 87.06 411 MET A O 1
ATOM 3306 N N . ASP A 1 412 ? 71.147 -5.877 -91.260 1.00 86.69 412 ASP A N 1
ATOM 3307 C CA . ASP A 1 412 ? 71.080 -6.341 -92.650 1.00 86.69 412 ASP A CA 1
ATOM 3308 C C . ASP A 1 412 ? 71.894 -5.450 -93.593 1.00 86.69 412 ASP A C 1
ATOM 3310 O O . ASP A 1 412 ? 72.663 -5.949 -94.418 1.00 86.69 412 ASP A O 1
ATOM 3314 N N . ASN A 1 413 ? 71.824 -4.126 -93.431 1.00 88.88 413 ASN A N 1
ATOM 3315 C CA . ASN A 1 413 ? 72.690 -3.201 -94.163 1.00 88.88 413 ASN A CA 1
ATOM 3316 C C . ASN A 1 413 ? 74.171 -3.428 -93.830 1.00 88.88 413 ASN A C 1
ATOM 3318 O O . ASN A 1 413 ? 75.028 -3.372 -94.716 1.00 88.88 413 ASN A O 1
ATOM 3322 N N . MET A 1 414 ? 74.488 -3.706 -92.563 1.00 87.25 414 MET A N 1
ATOM 3323 C CA . MET A 1 414 ? 75.839 -4.043 -92.123 1.00 87.25 414 MET A CA 1
ATOM 3324 C C . MET A 1 414 ? 76.290 -5.362 -92.745 1.00 87.25 414 MET A C 1
ATOM 3326 O O . MET A 1 414 ? 77.383 -5.416 -93.296 1.00 87.25 414 MET A O 1
ATOM 3330 N N . LYS A 1 415 ? 75.438 -6.390 -92.756 1.00 87.50 415 LYS A N 1
ATOM 3331 C CA . LYS A 1 415 ? 75.677 -7.672 -93.427 1.00 87.50 415 LYS A CA 1
ATOM 3332 C C . LYS A 1 415 ? 75.923 -7.482 -94.924 1.00 87.50 415 LYS A C 1
ATOM 3334 O O . LYS A 1 415 ? 76.856 -8.076 -95.456 1.00 87.50 415 LYS A O 1
ATOM 3339 N N . GLY A 1 416 ? 75.161 -6.615 -95.591 1.00 88.38 416 GLY A N 1
ATOM 3340 C CA . GLY A 1 416 ? 75.368 -6.249 -96.994 1.00 88.38 416 GLY A CA 1
ATOM 3341 C C . GLY A 1 416 ? 76.712 -5.556 -97.239 1.00 88.38 416 GLY A C 1
ATOM 3342 O O . GLY A 1 416 ? 77.469 -5.972 -98.116 1.00 88.38 416 GLY A O 1
ATOM 3343 N N . LYS A 1 417 ? 77.059 -4.543 -96.430 1.00 89.81 417 LYS A N 1
ATOM 3344 C CA . LYS A 1 417 ? 78.370 -3.868 -96.499 1.00 89.81 417 LYS A CA 1
ATOM 3345 C C . LYS A 1 417 ? 79.526 -4.821 -96.208 1.00 89.81 417 LYS A C 1
ATOM 3347 O O . LYS A 1 417 ? 80.518 -4.800 -96.927 1.00 89.81 417 LYS A O 1
ATOM 3352 N N . VAL A 1 418 ? 79.400 -5.665 -95.186 1.00 89.31 418 VAL A N 1
ATOM 3353 C CA . VAL A 1 418 ? 80.387 -6.703 -94.860 1.00 89.31 418 VAL A CA 1
ATOM 3354 C C . VAL A 1 418 ? 80.530 -7.666 -96.036 1.00 89.31 418 VAL A C 1
ATOM 3356 O O . VAL A 1 418 ? 81.651 -7.929 -96.449 1.00 89.31 418 VAL A O 1
ATOM 3359 N N . GLY A 1 419 ? 79.428 -8.090 -96.663 1.00 89.00 419 GLY A N 1
ATOM 3360 C CA . GLY A 1 419 ? 79.453 -8.898 -97.884 1.00 89.00 419 GLY A CA 1
ATOM 3361 C C . GLY A 1 419 ? 80.187 -8.222 -99.049 1.00 89.00 419 GLY A C 1
ATOM 3362 O O . GLY A 1 419 ? 81.010 -8.860 -99.702 1.00 89.00 419 GLY A O 1
ATOM 3363 N N . GLN A 1 420 ? 79.965 -6.922 -99.280 1.00 89.62 420 GLN A N 1
ATOM 3364 C CA . GLN A 1 420 ? 80.712 -6.150 -100.285 1.00 89.62 420 GLN A CA 1
ATOM 3365 C C . GLN A 1 420 ? 82.205 -6.049 -99.955 1.00 89.62 420 GLN A C 1
ATOM 3367 O O . GLN A 1 420 ? 83.036 -6.179 -100.851 1.00 89.62 420 GLN A O 1
ATOM 3372 N N . ILE A 1 421 ? 82.562 -5.834 -98.684 1.00 87.50 421 ILE A N 1
ATOM 3373 C CA . ILE A 1 421 ? 83.960 -5.807 -98.234 1.00 87.50 421 ILE A CA 1
ATOM 3374 C C . ILE A 1 421 ? 84.610 -7.171 -98.472 1.00 87.50 421 ILE A C 1
ATOM 3376 O O . ILE A 1 421 ? 85.698 -7.220 -99.037 1.00 87.50 421 ILE A O 1
ATOM 3380 N N . THR A 1 422 ? 83.937 -8.268 -98.119 1.00 90.31 422 THR A N 1
ATOM 3381 C CA . THR A 1 422 ? 84.412 -9.628 -98.402 1.00 90.31 422 THR A CA 1
ATOM 3382 C C . THR A 1 422 ? 84.605 -9.855 -99.905 1.00 90.31 422 THR A C 1
ATOM 3384 O O . THR A 1 422 ? 85.626 -10.410 -100.304 1.00 90.31 422 THR A O 1
ATOM 3387 N N . GLY A 1 423 ? 83.685 -9.376 -100.750 1.00 90.12 423 GLY A N 1
ATOM 3388 C CA . GLY A 1 423 ? 83.814 -9.438 -102.211 1.00 90.12 423 GLY A CA 1
ATOM 3389 C C . GLY A 1 423 ? 85.028 -8.667 -102.736 1.00 90.12 423 GLY A C 1
ATOM 3390 O O . GLY A 1 423 ? 85.870 -9.239 -103.422 1.00 90.12 423 GLY A O 1
ATOM 3391 N N . ARG A 1 424 ? 85.187 -7.401 -102.332 1.00 88.12 424 ARG A N 1
ATOM 3392 C CA . ARG A 1 424 ? 86.363 -6.589 -102.691 1.00 88.12 424 ARG A CA 1
ATOM 3393 C C . ARG A 1 424 ? 87.666 -7.197 -102.184 1.00 88.12 424 ARG A C 1
ATOM 3395 O O . ARG A 1 424 ? 88.683 -7.098 -102.855 1.00 88.12 424 ARG A O 1
ATOM 3402 N N . MET A 1 425 ? 87.656 -7.818 -101.009 1.00 87.62 425 MET A N 1
ATOM 3403 C CA . MET A 1 425 ? 88.829 -8.495 -100.458 1.00 87.62 425 MET A CA 1
ATOM 3404 C C . MET A 1 425 ? 89.226 -9.702 -101.316 1.00 87.62 425 MET A C 1
ATOM 3406 O O . MET A 1 425 ? 90.412 -9.902 -101.560 1.00 87.62 425 MET A O 1
ATOM 3410 N N . LYS A 1 426 ? 88.246 -10.441 -101.848 1.00 89.50 426 LYS A N 1
ATOM 3411 C CA . LYS A 1 426 ? 88.478 -11.515 -102.819 1.00 89.50 426 LYS A CA 1
ATOM 3412 C C . LYS A 1 426 ? 89.024 -10.986 -104.151 1.00 89.50 426 LYS A C 1
ATOM 3414 O O . LYS A 1 426 ? 89.981 -11.541 -104.670 1.00 89.50 426 LYS A O 1
ATOM 3419 N N . GLU A 1 427 ? 88.480 -9.887 -104.674 1.00 88.88 427 GLU A N 1
ATOM 3420 C CA . GLU A 1 427 ? 89.014 -9.242 -105.887 1.00 88.88 427 GLU A CA 1
ATOM 3421 C C . GLU A 1 427 ? 90.450 -8.732 -105.693 1.00 88.88 427 GLU A C 1
ATOM 3423 O O . GLU A 1 427 ? 91.275 -8.807 -106.602 1.00 88.88 427 GLU A O 1
ATOM 3428 N N . VAL A 1 428 ? 90.774 -8.193 -104.514 1.00 89.88 428 VAL A N 1
ATOM 3429 C CA . VAL A 1 428 ? 92.145 -7.789 -104.168 1.00 89.88 428 VAL A CA 1
ATOM 3430 C C . VAL A 1 428 ? 93.068 -9.004 -104.126 1.00 89.88 428 VAL A C 1
ATOM 3432 O O . VAL A 1 428 ? 94.179 -8.916 -104.643 1.00 89.88 428 VAL A O 1
ATOM 3435 N N . ASP A 1 429 ? 92.617 -10.128 -103.571 1.00 88.50 429 ASP A N 1
ATOM 3436 C CA . ASP A 1 429 ? 93.372 -11.385 -103.555 1.00 88.50 429 ASP A CA 1
ATOM 3437 C C . ASP A 1 429 ? 93.619 -11.928 -104.978 1.00 88.50 429 ASP A C 1
ATOM 3439 O O . ASP A 1 429 ? 94.743 -12.276 -105.341 1.00 88.50 429 ASP A O 1
ATOM 3443 N N . GLU A 1 430 ? 92.604 -11.897 -105.845 1.00 88.12 430 GLU A N 1
ATOM 3444 C CA . GLU A 1 430 ? 92.728 -12.263 -107.263 1.00 88.12 430 GLU A CA 1
ATOM 3445 C C . GLU A 1 430 ? 93.690 -11.328 -108.021 1.00 88.12 430 GLU A C 1
ATOM 3447 O O . GLU A 1 430 ? 94.555 -11.794 -108.766 1.00 88.12 430 GLU A O 1
ATOM 3452 N N . ASN A 1 431 ? 93.605 -10.013 -107.792 1.00 88.25 431 ASN A N 1
ATOM 3453 C CA . ASN A 1 431 ? 94.518 -9.030 -108.382 1.00 88.25 431 ASN A CA 1
ATOM 3454 C C . ASN A 1 431 ? 95.955 -9.184 -107.876 1.00 88.25 431 ASN A C 1
ATOM 3456 O O . ASN A 1 431 ? 96.897 -9.037 -108.657 1.00 88.25 431 ASN A O 1
ATOM 3460 N N . LEU A 1 432 ? 96.140 -9.482 -106.588 1.00 86.38 432 LEU A N 1
ATOM 3461 C CA . LEU A 1 432 ? 97.451 -9.788 -106.025 1.00 86.38 432 LEU A CA 1
ATOM 3462 C C . LEU A 1 432 ? 98.036 -11.029 -106.690 1.00 86.38 432 LEU A C 1
ATOM 3464 O O . LEU A 1 432 ? 99.184 -10.981 -107.121 1.00 86.38 432 LEU A O 1
ATOM 3468 N N . ASN A 1 433 ? 97.249 -12.091 -106.865 1.00 84.38 433 ASN A N 1
ATOM 3469 C CA . ASN A 1 433 ? 97.682 -13.290 -107.580 1.00 84.38 433 ASN A CA 1
ATOM 3470 C C . ASN A 1 433 ? 98.033 -13.002 -109.046 1.00 84.38 433 ASN A C 1
ATOM 3472 O O . ASN A 1 433 ? 99.066 -13.466 -109.538 1.00 84.38 433 ASN A O 1
ATOM 3476 N N . TYR A 1 434 ? 97.237 -12.180 -109.735 1.00 87.06 434 TYR A N 1
ATOM 3477 C CA . TYR A 1 434 ? 97.546 -11.733 -111.092 1.00 87.06 434 TYR A CA 1
ATOM 3478 C C . TYR A 1 434 ? 98.863 -10.946 -111.149 1.00 87.06 434 TYR A C 1
ATOM 3480 O O . TYR A 1 434 ? 99.723 -11.230 -111.986 1.00 87.06 434 TYR A O 1
ATOM 3488 N N . LEU A 1 435 ? 99.065 -9.993 -110.234 1.00 85.12 435 LEU A N 1
ATOM 3489 C CA . LEU A 1 435 ? 100.314 -9.239 -110.120 1.00 85.12 435 LEU A CA 1
ATOM 3490 C C . LEU A 1 435 ? 101.497 -10.147 -109.793 1.00 85.12 435 LEU A C 1
ATOM 3492 O O . LEU A 1 435 ? 102.554 -9.966 -110.385 1.00 85.12 435 LEU A O 1
ATOM 3496 N N . MET A 1 436 ? 101.332 -11.144 -108.923 1.00 81.88 436 MET A N 1
ATOM 3497 C CA . MET A 1 436 ? 102.378 -12.113 -108.581 1.00 81.88 436 MET A CA 1
ATOM 3498 C C . MET A 1 436 ? 102.772 -12.950 -109.803 1.00 81.88 436 MET A C 1
ATOM 3500 O O . MET A 1 436 ? 103.959 -13.093 -110.105 1.00 81.88 436 MET A O 1
ATOM 3504 N N . SER A 1 437 ? 101.785 -13.401 -110.584 1.00 83.56 437 SER A N 1
ATOM 3505 C CA . SER A 1 437 ? 102.021 -14.079 -111.862 1.00 83.56 437 SER A CA 1
ATOM 3506 C C . SER A 1 437 ? 102.746 -13.173 -112.863 1.00 83.56 437 SER A C 1
ATOM 3508 O O . SER A 1 437 ? 103.671 -13.619 -113.542 1.00 83.56 437 SER A O 1
ATOM 3510 N N . ARG A 1 438 ? 102.365 -11.893 -112.956 1.00 83.94 438 ARG A N 1
ATOM 3511 C CA . ARG A 1 438 ? 102.990 -10.936 -113.880 1.00 83.94 438 ARG A CA 1
ATOM 3512 C C . ARG A 1 438 ? 104.399 -10.542 -113.444 1.00 83.94 438 ARG A C 1
ATOM 3514 O O . ARG A 1 438 ? 105.274 -10.418 -114.288 1.00 83.94 438 ARG A O 1
ATOM 3521 N N . LEU A 1 439 ? 104.639 -10.377 -112.145 1.00 84.12 439 LEU A N 1
ATOM 3522 C CA . LEU A 1 439 ? 105.959 -10.088 -111.584 1.00 84.12 439 LEU A CA 1
ATOM 3523 C C . LEU A 1 439 ? 106.910 -11.268 -111.810 1.00 84.12 439 LEU A C 1
ATOM 3525 O O . LEU A 1 439 ? 108.069 -11.064 -112.166 1.00 84.12 439 LEU A O 1
ATOM 3529 N N . SER A 1 440 ? 106.408 -12.500 -111.669 1.00 82.31 440 SER A N 1
ATOM 3530 C CA . SER A 1 440 ? 107.141 -13.714 -112.037 1.00 82.31 440 SER A CA 1
ATOM 3531 C C . SER A 1 440 ? 107.519 -13.713 -113.525 1.00 82.31 440 SER A C 1
ATOM 3533 O O . SER A 1 440 ? 108.680 -13.955 -113.861 1.00 82.31 440 SER A O 1
ATOM 3535 N N . LEU A 1 441 ? 106.588 -13.328 -114.410 1.00 83.38 441 LEU A N 1
ATOM 3536 C CA . LEU A 1 441 ? 106.849 -13.198 -115.847 1.00 83.38 441 LEU A CA 1
ATOM 3537 C C . LEU A 1 441 ? 107.882 -12.103 -116.156 1.00 83.38 441 LEU A C 1
ATOM 3539 O O . LEU A 1 441 ? 108.847 -12.370 -116.860 1.00 83.38 441 LEU A O 1
ATOM 3543 N N . VAL A 1 442 ? 107.746 -10.907 -115.575 1.00 84.06 442 VAL A N 1
ATOM 3544 C CA . VAL A 1 442 ? 108.720 -9.810 -115.732 1.00 84.06 442 VAL A CA 1
ATOM 3545 C C . VAL A 1 442 ? 110.096 -10.221 -115.211 1.00 84.06 442 VAL A C 1
ATOM 3547 O O . VAL A 1 442 ? 111.107 -9.903 -115.826 1.00 84.06 442 VAL A O 1
ATOM 3550 N N . THR A 1 443 ? 110.163 -10.971 -114.110 1.00 86.25 443 THR A N 1
ATOM 3551 C CA . THR A 1 443 ? 111.428 -11.508 -113.586 1.00 86.25 443 THR A CA 1
ATOM 3552 C C . THR A 1 443 ? 112.045 -12.516 -114.559 1.00 86.25 443 THR A C 1
ATOM 3554 O O . THR A 1 443 ? 113.264 -12.539 -114.747 1.00 86.25 443 THR A O 1
ATOM 3557 N N . HIS A 1 444 ? 111.220 -13.333 -115.215 1.00 87.12 444 HIS A N 1
ATOM 3558 C CA . HIS A 1 444 ? 111.667 -14.251 -116.257 1.00 87.12 444 HIS A CA 1
ATOM 3559 C C . HIS A 1 444 ? 112.172 -13.508 -117.506 1.00 87.12 444 HIS A C 1
ATOM 3561 O O . HIS A 1 444 ? 113.285 -13.773 -117.962 1.00 87.12 444 HIS A O 1
ATOM 3567 N N . GLU A 1 445 ? 111.410 -12.537 -118.018 1.00 85.88 445 GLU A N 1
ATOM 3568 C CA . GLU A 1 445 ? 111.793 -11.692 -119.157 1.00 85.88 445 GLU A CA 1
ATOM 3569 C C . GLU A 1 445 ? 113.056 -10.878 -118.863 1.00 85.88 445 GLU A C 1
ATOM 3571 O O . GLU A 1 445 ? 113.966 -10.825 -119.687 1.00 85.88 445 GLU A O 1
ATOM 3576 N N . PHE A 1 446 ? 113.177 -10.308 -117.663 1.00 86.31 446 PHE A N 1
ATOM 3577 C CA . PHE A 1 446 ? 114.369 -9.577 -117.239 1.00 86.31 446 PHE A CA 1
ATOM 3578 C C . PHE A 1 446 ? 115.610 -10.474 -117.237 1.00 86.31 446 PHE A C 1
ATOM 3580 O O . PHE A 1 446 ? 116.672 -10.070 -117.715 1.00 86.31 446 PHE A O 1
ATOM 3587 N N . ASN A 1 447 ? 115.483 -11.713 -116.755 1.00 83.69 447 ASN A N 1
ATOM 3588 C CA . ASN A 1 447 ? 116.577 -12.677 -116.814 1.00 83.69 447 ASN A CA 1
ATOM 3589 C C . ASN A 1 447 ? 116.940 -13.041 -118.263 1.00 83.69 447 ASN A C 1
ATOM 3591 O O . ASN A 1 447 ? 118.128 -13.085 -118.581 1.00 83.69 447 ASN A O 1
ATOM 3595 N N . GLN A 1 448 ? 115.960 -13.218 -119.158 1.00 84.81 448 GLN A N 1
ATOM 3596 C CA . GLN A 1 448 ? 116.229 -13.443 -120.584 1.00 84.81 448 GLN A CA 1
ATOM 3597 C C . GLN A 1 448 ? 116.934 -12.250 -121.241 1.00 84.81 448 GLN A C 1
ATOM 3599 O O . GLN A 1 448 ? 117.928 -12.446 -121.943 1.00 84.81 448 GLN A O 1
ATOM 3604 N N . ILE A 1 449 ? 116.476 -11.020 -120.982 1.00 83.19 449 ILE A N 1
ATOM 3605 C CA . ILE A 1 449 ? 117.110 -9.791 -121.479 1.00 83.19 449 ILE A CA 1
ATOM 3606 C C . ILE A 1 449 ? 118.542 -9.703 -120.962 1.00 83.19 449 ILE A C 1
ATOM 3608 O O . ILE A 1 449 ? 119.448 -9.483 -121.757 1.00 83.19 449 ILE A O 1
ATOM 3612 N N . LYS A 1 450 ? 118.782 -9.940 -119.667 1.00 83.62 450 LYS A N 1
ATOM 3613 C CA . LYS A 1 450 ? 120.129 -9.944 -119.077 1.00 83.62 450 LYS A CA 1
ATOM 3614 C C . LYS A 1 450 ? 121.053 -10.942 -119.781 1.00 83.62 450 LYS A C 1
ATOM 3616 O O . LYS A 1 450 ? 122.190 -10.599 -120.100 1.00 83.62 450 LYS A O 1
ATOM 3621 N N . THR A 1 451 ? 120.579 -12.159 -120.057 1.00 83.75 451 THR A N 1
ATOM 3622 C CA . THR A 1 451 ? 121.359 -13.158 -120.805 1.00 83.75 451 THR A CA 1
ATOM 3623 C C . THR A 1 451 ? 121.588 -12.738 -122.262 1.00 83.75 451 THR A C 1
ATOM 3625 O O . THR A 1 451 ? 122.694 -12.905 -122.776 1.00 83.75 451 THR A O 1
ATOM 3628 N N . GLY A 1 452 ? 120.579 -12.169 -122.929 1.00 81.81 452 GLY A N 1
ATOM 3629 C CA . GLY A 1 452 ? 120.679 -11.666 -124.303 1.00 81.81 452 GLY A CA 1
ATOM 3630 C C . GLY A 1 452 ? 121.656 -10.495 -124.445 1.00 81.81 452 GLY A C 1
ATOM 3631 O O . GLY A 1 452 ? 122.499 -10.506 -125.339 1.00 81.81 452 GLY A O 1
ATOM 3632 N N . LEU A 1 453 ? 121.607 -9.532 -123.522 1.00 81.56 453 LEU A N 1
ATOM 3633 C CA . LEU A 1 453 ? 122.528 -8.394 -123.453 1.00 81.56 453 LEU A CA 1
ATOM 3634 C C . LEU A 1 453 ? 123.961 -8.849 -123.182 1.00 81.56 453 LEU A C 1
ATOM 3636 O O . LEU A 1 453 ? 124.875 -8.339 -123.820 1.00 81.56 453 LEU A O 1
ATOM 3640 N N . GLY A 1 454 ? 124.157 -9.844 -122.308 1.00 83.25 454 GLY A N 1
ATOM 3641 C CA . GLY A 1 454 ? 125.470 -10.460 -122.095 1.00 83.25 454 GLY A CA 1
ATOM 3642 C C . GLY A 1 454 ? 126.072 -10.997 -123.397 1.00 83.25 454 GLY A C 1
ATOM 3643 O O . GLY A 1 454 ? 127.194 -10.644 -123.747 1.00 83.25 454 GLY A O 1
ATOM 3644 N N . LYS A 1 455 ? 125.287 -11.753 -124.178 1.00 81.31 455 LYS A N 1
ATOM 3645 C CA . LYS A 1 455 ? 125.725 -12.274 -125.487 1.00 81.31 455 LYS A CA 1
ATOM 3646 C C . LYS A 1 455 ? 126.001 -11.168 -126.512 1.00 81.31 455 LYS A C 1
ATOM 3648 O O . LYS A 1 455 ? 126.979 -11.253 -127.250 1.00 81.31 455 LYS A O 1
ATOM 3653 N N . ALA A 1 456 ? 125.155 -10.139 -126.569 1.00 79.06 456 ALA A N 1
ATOM 3654 C CA . ALA A 1 456 ? 125.334 -9.016 -127.490 1.00 79.06 456 ALA A CA 1
ATOM 3655 C C . ALA A 1 456 ? 126.587 -8.188 -127.157 1.00 79.06 456 ALA A C 1
ATOM 3657 O O . ALA A 1 456 ? 127.288 -7.733 -128.059 1.00 79.06 456 ALA A O 1
ATOM 3658 N N . LEU A 1 457 ? 126.898 -8.015 -125.869 1.00 82.00 457 LEU A N 1
ATOM 3659 C CA . LEU A 1 457 ? 128.073 -7.271 -125.423 1.00 82.00 457 LEU A CA 1
ATOM 3660 C C . LEU A 1 457 ? 129.373 -8.023 -125.743 1.00 82.00 457 LEU A C 1
ATOM 3662 O O . LEU A 1 457 ? 130.339 -7.402 -126.189 1.00 82.00 457 LEU A O 1
ATOM 3666 N N . ASP A 1 458 ? 129.366 -9.353 -125.622 1.00 81.56 458 ASP A N 1
ATOM 3667 C CA . ASP A 1 458 ? 130.476 -10.197 -126.078 1.00 81.56 458 ASP A CA 1
ATOM 3668 C C . ASP A 1 458 ? 130.666 -10.106 -127.605 1.00 81.56 458 ASP A C 1
ATOM 3670 O O . ASP A 1 458 ? 131.785 -9.900 -128.075 1.00 81.56 458 ASP A O 1
ATOM 3674 N N . GLN A 1 459 ? 129.583 -10.118 -128.394 1.00 78.75 459 GLN A N 1
ATOM 3675 C CA . GLN A 1 459 ? 129.663 -9.926 -129.852 1.00 78.75 459 GLN A CA 1
ATOM 3676 C C . GLN A 1 459 ? 130.181 -8.538 -130.261 1.00 78.75 459 GLN A C 1
ATOM 3678 O O . GLN A 1 459 ? 130.955 -8.426 -131.212 1.00 78.75 459 GLN A O 1
ATOM 3683 N N . ILE A 1 460 ? 129.786 -7.467 -129.561 1.00 76.69 460 ILE A N 1
ATOM 3684 C CA . ILE A 1 460 ? 130.321 -6.118 -129.812 1.00 76.69 460 ILE A CA 1
ATOM 3685 C C . ILE A 1 460 ? 131.817 -6.076 -129.500 1.00 76.69 460 ILE A C 1
ATOM 3687 O O . ILE A 1 460 ? 132.582 -5.488 -130.265 1.00 76.69 460 ILE A O 1
ATOM 3691 N N . ARG A 1 461 ? 132.252 -6.719 -128.413 1.00 79.31 461 ARG A N 1
ATOM 3692 C CA . ARG A 1 461 ? 133.668 -6.788 -128.042 1.00 79.31 461 ARG A CA 1
ATOM 3693 C C . ARG A 1 461 ? 134.503 -7.500 -129.109 1.00 79.31 461 ARG A C 1
ATOM 3695 O O . ARG A 1 461 ? 135.589 -7.021 -129.442 1.00 79.31 461 ARG A O 1
ATOM 3702 N N . ASP A 1 462 ? 133.987 -8.588 -129.669 1.00 77.56 462 ASP A N 1
ATOM 3703 C CA . ASP A 1 462 ? 134.655 -9.319 -130.748 1.00 77.56 462 ASP A CA 1
ATOM 3704 C C . ASP A 1 462 ? 134.671 -8.517 -132.063 1.00 77.56 462 ASP A C 1
ATOM 3706 O O . ASP A 1 462 ? 135.711 -8.421 -132.723 1.00 77.56 462 ASP A O 1
ATOM 3710 N N . ASN A 1 463 ? 133.572 -7.832 -132.402 1.00 74.06 463 ASN A N 1
ATOM 3711 C CA . ASN A 1 463 ? 133.501 -6.956 -133.576 1.00 74.06 463 ASN A CA 1
ATOM 3712 C C . ASN A 1 463 ? 134.434 -5.735 -133.468 1.00 74.06 463 ASN A C 1
ATOM 3714 O O . ASN A 1 463 ? 135.048 -5.341 -134.461 1.00 74.06 463 ASN A O 1
ATOM 3718 N N . PHE A 1 464 ? 134.600 -5.148 -132.278 1.00 74.38 464 PHE A N 1
ATOM 3719 C CA . PHE A 1 464 ? 135.477 -3.988 -132.076 1.00 74.38 464 PHE A CA 1
ATOM 3720 C C . PHE A 1 464 ? 136.957 -4.340 -132.279 1.00 74.38 464 PHE A C 1
ATOM 3722 O O . PHE A 1 464 ? 137.698 -3.564 -132.885 1.00 74.38 464 PHE A O 1
ATOM 3729 N N . LYS A 1 465 ? 137.378 -5.543 -131.863 1.00 70.94 465 LYS A N 1
ATOM 3730 C CA . LYS A 1 465 ? 138.719 -6.062 -132.181 1.00 70.94 465 LYS A CA 1
ATOM 3731 C C . LYS A 1 465 ? 138.942 -6.180 -133.691 1.00 70.94 465 LYS A C 1
ATOM 3733 O O . LYS A 1 465 ? 140.002 -5.802 -134.175 1.00 70.94 465 LYS A O 1
ATOM 3738 N N . SER A 1 466 ? 137.936 -6.632 -134.444 1.00 69.38 466 SER A N 1
ATOM 3739 C CA . SER A 1 466 ? 138.036 -6.774 -135.905 1.00 69.38 466 SER A CA 1
ATOM 3740 C C . SER A 1 466 ? 138.130 -5.429 -136.647 1.00 69.38 466 SER A C 1
ATOM 3742 O O . SER A 1 466 ? 138.845 -5.317 -137.644 1.00 69.38 466 SER A O 1
ATOM 3744 N N . VAL A 1 467 ? 137.444 -4.389 -136.157 1.00 66.19 467 VAL A N 1
ATOM 3745 C CA . VAL A 1 467 ? 137.483 -3.039 -136.752 1.00 66.19 467 VAL A CA 1
ATOM 3746 C C . VAL A 1 467 ? 138.796 -2.314 -136.433 1.00 66.19 467 VAL A C 1
ATOM 3748 O O . VAL A 1 467 ? 139.325 -1.612 -137.294 1.00 66.19 467 VAL A O 1
ATOM 3751 N N . GLN A 1 468 ? 139.369 -2.515 -135.243 1.00 63.72 468 GLN A N 1
ATOM 3752 C CA . GLN A 1 468 ? 140.628 -1.877 -134.846 1.00 63.72 468 GLN A CA 1
ATOM 3753 C C . GLN A 1 468 ? 141.825 -2.304 -135.716 1.00 63.72 468 GLN A C 1
ATOM 3755 O O . GLN A 1 468 ? 142.686 -1.472 -136.011 1.00 63.72 468 GLN A O 1
ATOM 3760 N N . ASP A 1 469 ? 141.859 -3.553 -136.186 1.00 60.91 469 ASP A N 1
ATOM 3761 C CA . ASP A 1 469 ? 142.933 -4.034 -137.067 1.00 60.91 469 ASP A CA 1
ATOM 3762 C C . ASP A 1 469 ? 142.816 -3.514 -138.513 1.00 60.91 469 ASP A C 1
ATOM 3764 O O . ASP A 1 469 ? 143.821 -3.436 -139.216 1.00 60.91 469 ASP A O 1
ATOM 3768 N N . LYS A 1 470 ? 141.627 -3.077 -138.962 1.00 62.47 470 LYS A N 1
ATOM 3769 C CA . LYS A 1 470 ? 141.395 -2.594 -140.341 1.00 62.47 470 LYS A CA 1
ATOM 3770 C C . LYS A 1 470 ? 141.616 -1.089 -140.563 1.00 62.47 470 LYS A C 1
ATOM 3772 O O . LYS A 1 470 ? 141.625 -0.657 -141.710 1.00 62.47 470 LYS A O 1
ATOM 3777 N N . VAL A 1 471 ? 141.807 -0.283 -139.513 1.00 60.25 471 VAL A N 1
ATOM 3778 C CA . VAL A 1 471 ? 141.868 1.200 -139.609 1.00 60.25 471 VAL A CA 1
ATOM 3779 C C . VAL A 1 471 ? 143.302 1.768 -139.523 1.00 60.25 471 VAL A C 1
ATOM 3781 O O . VAL A 1 471 ? 143.505 2.974 -139.636 1.00 60.25 471 VAL A O 1
ATOM 3784 N N . LYS A 1 472 ? 144.340 0.931 -139.392 1.00 52.97 472 LYS A N 1
ATOM 3785 C CA . LYS A 1 472 ? 145.735 1.404 -139.266 1.00 52.97 472 LYS A CA 1
ATOM 3786 C C . LYS A 1 472 ? 146.388 1.966 -140.541 1.00 52.97 472 LYS A C 1
ATOM 3788 O O . LYS A 1 472 ? 147.458 2.549 -140.404 1.00 52.97 472 LYS A O 1
ATOM 3793 N N . ASP A 1 473 ? 145.785 1.858 -141.729 1.00 47.16 473 ASP A N 1
ATOM 3794 C CA . ASP A 1 473 ? 146.561 2.003 -142.977 1.00 47.16 473 ASP A CA 1
ATOM 3795 C C . ASP A 1 473 ? 146.410 3.298 -143.791 1.00 47.16 473 ASP A C 1
ATOM 3797 O O . ASP A 1 473 ? 147.182 3.486 -144.718 1.00 47.16 473 ASP A O 1
ATOM 3801 N N . HIS A 1 474 ? 145.505 4.234 -143.487 1.00 42.28 474 HIS A N 1
ATOM 3802 C CA . HIS A 1 474 ? 145.448 5.508 -144.234 1.00 42.28 474 HIS A CA 1
ATOM 3803 C C . HIS A 1 474 ? 145.117 6.699 -143.316 1.00 42.28 474 HIS A C 1
ATOM 3805 O O . HIS A 1 474 ? 143.965 7.054 -143.084 1.00 42.28 474 HIS A O 1
ATOM 3811 N N . ALA A 1 475 ? 146.179 7.306 -142.782 1.00 31.86 475 ALA A N 1
ATOM 3812 C CA . ALA A 1 475 ? 146.226 8.640 -142.166 1.00 31.86 475 ALA A CA 1
ATOM 3813 C C . ALA A 1 475 ? 146.408 9.724 -143.275 1.00 31.86 475 ALA A C 1
ATOM 3815 O O . ALA A 1 475 ? 146.703 9.317 -144.399 1.00 31.86 475 ALA A O 1
ATOM 3816 N N . PRO A 1 476 ? 146.348 11.066 -143.032 1.00 51.66 476 PRO A N 1
ATOM 3817 C CA . PRO A 1 476 ? 146.532 11.743 -141.737 1.00 51.66 476 PRO A CA 1
ATOM 3818 C C . PRO A 1 476 ? 145.733 13.050 -141.458 1.00 51.66 476 PRO A C 1
ATOM 3820 O O . PRO A 1 476 ? 145.231 13.719 -142.351 1.00 51.66 476 PRO A O 1
ATOM 3823 N N . GLY A 1 477 ? 145.764 13.476 -140.181 1.00 30.38 477 GLY A N 1
ATOM 3824 C CA . GLY A 1 477 ? 145.620 14.884 -139.741 1.00 30.38 477 GLY A CA 1
ATOM 3825 C C . GLY A 1 477 ? 144.365 15.180 -138.903 1.00 30.38 477 GLY A C 1
ATOM 3826 O O . GLY A 1 477 ? 143.311 15.443 -139.456 1.00 30.38 477 GLY A O 1
ATOM 3827 N N . LYS A 1 478 ? 144.366 14.958 -137.577 1.00 36.97 478 LYS A N 1
ATOM 3828 C CA . LYS A 1 478 ? 144.711 15.898 -136.472 1.00 36.97 478 LYS A CA 1
ATOM 3829 C C . LYS A 1 478 ? 143.902 17.207 -136.440 1.00 36.97 478 LYS A C 1
ATOM 3831 O O . LYS A 1 478 ? 144.173 18.055 -137.264 1.00 36.97 478 LYS A O 1
ATOM 3836 N N . HIS A 1 479 ? 143.041 17.363 -135.421 1.00 36.78 479 HIS A N 1
ATOM 3837 C CA . HIS A 1 479 ? 142.814 18.501 -134.483 1.00 36.78 479 HIS A CA 1
ATOM 3838 C C . HIS A 1 479 ? 141.636 18.050 -133.570 1.00 36.78 479 HIS A C 1
ATOM 3840 O O . HIS A 1 479 ? 140.597 17.698 -134.106 1.00 36.78 479 HIS A O 1
ATOM 3846 N N . LYS A 1 480 ? 141.686 17.768 -132.255 1.00 31.62 480 LYS A N 1
ATOM 3847 C CA . LYS A 1 480 ? 142.278 18.344 -131.027 1.00 31.62 480 LYS A CA 1
ATOM 3848 C C . LYS A 1 480 ? 141.627 19.666 -130.548 1.00 31.62 480 LYS A C 1
ATOM 3850 O O . LYS A 1 480 ? 141.927 20.703 -131.120 1.00 31.62 480 LYS A O 1
ATOM 3855 N N . ILE A 1 481 ? 140.969 19.566 -129.370 1.00 32.62 481 ILE A N 1
ATOM 3856 C CA . ILE A 1 481 ? 140.787 20.593 -128.304 1.00 32.62 481 ILE A CA 1
ATOM 3857 C C . ILE A 1 481 ? 139.630 21.585 -128.630 1.00 32.62 481 ILE A C 1
ATOM 3859 O O . ILE A 1 481 ? 139.456 21.920 -129.788 1.00 32.62 481 ILE A O 1
ATOM 3863 N N . ALA A 1 482 ? 138.742 22.050 -127.739 1.00 31.16 482 ALA A N 1
ATOM 3864 C CA . ALA A 1 482 ? 138.888 22.433 -126.335 1.00 31.16 482 ALA A CA 1
ATOM 3865 C C . ALA A 1 482 ? 137.526 22.633 -125.616 1.00 31.16 482 ALA A C 1
ATOM 3867 O O . ALA A 1 482 ? 136.548 22.998 -126.257 1.00 31.16 482 ALA A O 1
ATOM 3868 N N . SER A 1 483 ? 137.557 22.479 -124.285 1.00 34.34 483 SER A N 1
ATOM 3869 C CA . SER A 1 483 ? 137.032 23.396 -123.251 1.00 34.34 483 SER A CA 1
ATOM 3870 C C . SER A 1 483 ? 135.582 23.914 -123.292 1.00 34.34 483 SER A C 1
ATOM 3872 O O . SER A 1 483 ? 135.245 24.763 -124.106 1.00 34.34 483 SER A O 1
ATOM 3874 N N . ASN A 1 484 ? 134.766 23.562 -122.289 1.00 36.12 484 ASN A N 1
ATOM 3875 C CA . ASN A 1 484 ? 134.669 24.355 -121.051 1.00 36.12 484 ASN A CA 1
ATOM 3876 C C . ASN A 1 484 ? 133.702 23.704 -120.042 1.00 36.12 484 ASN A C 1
ATOM 3878 O O . ASN A 1 484 ? 132.494 23.631 -120.242 1.00 36.12 484 ASN A O 1
ATOM 3882 N N . GLU A 1 485 ? 134.293 23.265 -118.938 1.00 38.62 485 GLU A N 1
ATOM 3883 C CA . GLU A 1 485 ? 133.817 23.454 -117.561 1.00 38.62 485 GLU A CA 1
ATOM 3884 C C . GLU A 1 485 ? 133.415 24.952 -117.401 1.00 38.62 485 GLU A C 1
ATOM 3886 O O . GLU A 1 485 ? 133.971 25.808 -118.087 1.00 38.62 485 GLU A O 1
ATOM 3891 N N . ILE A 1 486 ? 132.465 25.408 -116.589 1.00 45.91 486 ILE A N 1
ATOM 3892 C CA . ILE A 1 486 ? 132.292 25.286 -115.138 1.00 45.91 486 ILE A CA 1
ATOM 3893 C C . ILE A 1 486 ? 130.919 25.959 -114.810 1.00 45.91 486 ILE A C 1
ATOM 3895 O O . ILE A 1 486 ? 130.403 26.729 -115.621 1.00 45.91 486 ILE A O 1
ATOM 3899 N N . VAL A 1 487 ? 130.443 25.727 -113.580 1.00 44.41 487 VAL A N 1
ATOM 3900 C CA . VAL A 1 487 ? 129.684 26.621 -112.668 1.00 44.41 487 VAL A CA 1
ATOM 3901 C C . VAL A 1 487 ? 128.184 26.832 -112.932 1.00 44.41 487 VAL A C 1
ATOM 3903 O O . VAL A 1 487 ? 127.768 27.072 -114.052 1.00 44.41 487 VAL A O 1
ATOM 3906 N N . GLU A 1 488 ? 127.291 26.820 -111.938 1.00 40.28 488 GLU A N 1
ATOM 3907 C CA . GLU A 1 488 ? 127.388 26.647 -110.478 1.00 40.28 488 GLU A CA 1
ATOM 3908 C C . GLU A 1 488 ? 125.955 26.437 -109.939 1.00 40.28 488 GLU A C 1
ATOM 3910 O O . GLU A 1 488 ? 125.013 26.942 -110.544 1.00 40.28 488 GLU A O 1
ATOM 3915 N N . THR A 1 489 ? 125.847 25.659 -108.852 1.00 44.41 489 THR A N 1
ATOM 3916 C CA . THR A 1 489 ? 125.023 25.849 -107.624 1.00 44.41 489 THR A CA 1
ATOM 3917 C C . THR A 1 489 ? 123.596 26.428 -107.725 1.00 44.41 489 THR A C 1
ATOM 3919 O O . THR A 1 489 ? 123.310 27.370 -108.449 1.00 44.41 489 THR A O 1
ATOM 3922 N N . ASN A 1 490 ? 122.606 25.970 -106.959 1.00 43.09 490 ASN A N 1
ATOM 3923 C CA . ASN A 1 490 ? 122.531 25.199 -105.714 1.00 43.09 490 ASN A CA 1
ATOM 3924 C C . ASN A 1 490 ? 121.171 24.490 -105.667 1.00 43.09 490 ASN A C 1
ATOM 3926 O O . ASN A 1 490 ? 120.223 25.024 -106.289 1.00 43.09 490 ASN A O 1
#

Radius of gyration: 89.8 Å; Cα contacts (8 Å, |Δi|>4): 10; chains: 1; bounding box: 197×92×268 Å

Sequence (490 aa):
MINIDKRIKLLDPLKGTVSRLDERLAAVETFLMQRDEKKQAQTQKMYEAVLDVQKNLPEMLDQLKNEIIAQIGSHQPPAQIMEPQMSKKDFERVEKEVVGKIDKVSSTIDKMESELNKMREDNRHLNDINSKSNENLEKVKRQLDMSEQLLSRYENRLAEFNKVPELNQGNFKEQDEWKNNFLKALDSQKSYVNDVLNDLRTIQAKVDRLPQKQDLDDAQNTTMEKLEEIKDQAQHTPAQTAQLLIPPIEGLRGEINQTGEDINDKINQLSDIAANLADGFSTNYEKIRKEIQGLGRMEQVVVQTADNVMDTKRRVEYGVHQILAEIARQMKEGAKDINQGISDRFDTFEFSILDEESGALANLTSKIGEDIHQVWRQIGIMHQQMTQSSDTLAKLQNQTDQYVNGSLNVMDNMKGKVGQITGRMKEVDENLNYLMSRLSLVTHEFNQIKTGLGKALDQIRDNFKSVQDKVKDHAPGKHKIASNEIVETN

Mean predicted aligned error: 24.54 Å

Organism: Acanthoscelides obtectus (NCBI:txid200917)

Foldseek 3Di:
DVVVVVVVVVCVVVVVVVVVVVVVVVVVVVVVVVVVVVVVVVVVVVVVVVVVCVVCVVVVVVVVVVVVCVVVVDDDPDDDDDDDPDPPVNVVVVVVVVVVVVVVVVVVVVVVVVVVVVVVVVVVVVVVVVVVVVVVVVVVVVVVVVVVVVVVVVVVVVVVVVPPPPPPPPPPPVVVVVVVVVVVVVVVVVVLVVVLVVLVVVLVVLVVVDCDVVNVVVLVVVVVVLVVVLVVVCVVCVPCSVVVVVVSVVVNVVVVVVVVVVNVVSVVVSVVSVVVSVVSVVVVVVVVVVVVVVVVVVVVVVVVVVVVVVVVVVVVVVVVVVVVVVVVVVVVVVVVVVVVVVVVVVVVVCCVVCVVVVVVVVVVVVVVVVVVVVVVVVVVVVVVVVVVVVVVVVVVVVVVVVVVVVVVVVVVVVVVVVVVVVVVVVVVVVVVVVVVVVVVVVVVVVVVVVVVVVVVVVVVVVVVVVVVVVPPPDDDDDDDDDDDDDDDDD

Solvent-accessible surface area (backbone atoms only — not comparable to full-atom values): 26906 Å² total; per-residue (Å²): 117,75,71,56,59,58,55,53,63,65,42,51,63,55,52,54,52,50,54,52,47,54,54,49,47,54,51,49,52,52,50,50,51,54,49,51,53,52,50,51,54,51,51,52,52,51,51,51,51,51,51,50,50,64,63,45,48,59,57,51,50,50,52,52,50,50,52,52,48,62,70,68,69,77,80,78,82,97,73,80,94,72,87,79,92,70,55,72,70,57,52,56,51,49,50,54,52,50,50,54,48,49,52,53,50,50,55,49,48,55,50,49,51,52,51,50,52,49,51,51,52,52,50,53,52,49,51,52,50,48,52,53,50,50,54,51,48,50,52,50,48,53,51,48,53,52,48,49,53,48,47,51,50,51,50,50,50,49,48,55,63,66,46,67,67,79,70,72,90,73,81,59,62,67,62,54,50,47,53,50,52,52,51,50,50,52,51,50,50,53,49,53,53,49,50,55,52,51,51,51,50,53,48,49,62,50,60,72,64,46,82,45,74,61,56,53,50,50,52,49,49,52,49,49,50,53,51,49,52,50,52,53,53,41,71,77,38,74,91,55,34,78,73,66,49,47,62,60,52,53,48,52,51,47,54,50,50,53,52,51,49,55,50,50,54,52,50,50,53,50,51,52,50,51,50,52,50,53,51,49,51,52,55,48,50,54,49,54,52,51,49,53,54,49,49,54,53,47,52,51,51,51,52,51,48,51,48,53,50,50,52,49,47,50,52,49,52,52,50,50,52,50,49,53,51,50,51,54,49,50,50,53,51,48,51,50,52,50,50,49,54,50,48,53,48,48,54,51,48,50,49,52,50,51,49,52,51,49,50,49,48,52,51,50,51,49,50,51,50,52,52,51,50,52,51,50,51,50,51,50,51,47,51,51,50,50,50,51,48,51,51,49,49,53,50,50,49,51,50,47,52,50,49,51,52,48,48,49,51,51,48,50,53,46,51,50,51,51,49,51,50,53,50,53,52,50,52,49,50,52,49,48,51,52,48,52,55,49,51,52,48,51,53,50,51,50,51,50,49,52,54,50,51,52,54,52,52,52,51,50,55,56,50,51,56,59,53,61,73,71,65,79,81,76,84,89,82,91,83,85,88,81,88,80,89,80,89,77,89,131